Protein 2ELQ (pdb70)

Organism: Homo sapiens (NCBI:txid9606)

Solvent-accessible surface area: 3230 Å² total; per-residue (Å²): 122,120,97,89,84,110,64,118,76,67,114,6,116,112,50,160,57,27,16,192,53,143,79,75,23,132,53,12,74,87,149,47,92,101,165,148

Secondary structure (DSSP, 8-state):
--SS----SEE-SSSS-EES-HHHHHHHHHHSSTT-

Foldseek 3Di:
DVPDDDDEPDADPPDRDHDNDVVVVVVVVVCVVDDD

Structure (mmCIF, N/CA/C/O backbone):
data_2ELQ
#
_entry.id   2ELQ
#
loop_
_entity.id
_entity.type
_entity.pdbx_description
1 polymer 'Zinc finger protein 406'
2 non-polymer 'ZINC ION'
#
loop_
_atom_site.group_PDB
_atom_site.id
_atom_site.type_symbol
_atom_site.label_atom_id
_atom_site.label_alt_id
_atom_site.label_comp_id
_atom_site.label_asym_id
_atom_site.label_entity_id
_atom_site.label_seq_id
_atom_site.pdbx_PDB_ins_code
_atom_site.Cartn_x
_atom_site.Cartn_y
_atom_site.Cartn_z
_atom_site.occupancy
_atom_site.B_iso_or_equiv
_atom_site.auth_seq_id
_atom_site.auth_comp_id
_atom_site.auth_asym_id
_atom_site.auth_atom_id
_atom_site.pdbx_PDB_model_num
ATOM 1 N N . GLY A 1 1 ? 1.309 -23.871 8.662 1.00 0.00 1 GLY A N 1
ATOM 2 C CA . GLY A 1 1 ? 0.947 -24.859 7.663 1.00 0.00 1 GLY A CA 1
ATOM 3 C C . GLY A 1 1 ? 1.342 -24.440 6.262 1.00 0.00 1 GLY A C 1
ATOM 4 O O . GLY A 1 1 ? 1.432 -23.248 5.965 1.00 0.00 1 GLY A O 1
ATOM 8 N N . SER A 1 2 ? 1.579 -25.420 5.397 1.00 0.00 2 SER A N 1
ATOM 9 C CA . SER A 1 2 ? 1.973 -25.147 4.019 1.00 0.00 2 SER A CA 1
ATOM 10 C C . SER A 1 2 ? 1.056 -25.872 3.038 1.00 0.00 2 SER A C 1
ATOM 11 O O . SER A 1 2 ? 1.515 -26.438 2.046 1.00 0.00 2 SER A O 1
ATOM 19 N N . SER A 1 3 ? -0.241 -25.850 3.324 1.00 0.00 3 SER A N 1
ATOM 20 C CA . SER A 1 3 ? -1.223 -26.508 2.470 1.00 0.00 3 SER A CA 1
ATOM 21 C C . SER A 1 3 ? -2.480 -25.655 2.329 1.00 0.00 3 SER A C 1
ATOM 22 O O . SER A 1 3 ? -3.074 -25.236 3.322 1.00 0.00 3 SER A O 1
ATOM 30 N N . GLY A 1 4 ? -2.880 -25.401 1.087 1.00 0.00 4 GLY A N 1
ATOM 31 C CA . GLY A 1 4 ? -4.064 -24.599 0.838 1.00 0.00 4 GLY A CA 1
ATOM 32 C C . GLY A 1 4 ? -4.151 -23.395 1.754 1.00 0.00 4 GLY A C 1
ATOM 33 O O . GLY A 1 4 ? -5.221 -23.080 2.277 1.00 0.00 4 GLY A O 1
ATOM 37 N N . SER A 1 5 ? -3.024 -22.720 1.951 1.00 0.00 5 SER A N 1
ATOM 38 C CA . SER A 1 5 ? -2.976 -21.546 2.816 1.00 0.00 5 SER A CA 1
ATOM 39 C C . SER A 1 5 ? -3.354 -20.286 2.043 1.00 0.00 5 SER A C 1
ATOM 40 O O . SER A 1 5 ? -2.486 -19.538 1.592 1.00 0.00 5 SER A O 1
ATOM 48 N N . SER A 1 6 ? -4.655 -20.058 1.893 1.00 0.00 6 SER A N 1
ATOM 49 C CA . SER A 1 6 ? -5.149 -18.892 1.172 1.00 0.00 6 SER A CA 1
ATOM 50 C C . SER A 1 6 ? -4.289 -17.666 1.467 1.00 0.00 6 SER A C 1
ATOM 51 O O . SER A 1 6 ? -4.140 -17.262 2.619 1.00 0.00 6 SER A O 1
ATOM 59 N N . GLY A 1 7 ? -3.725 -17.079 0.416 1.00 0.00 7 GLY A N 1
ATOM 60 C CA . GLY A 1 7 ? -2.888 -15.906 0.582 1.00 0.00 7 GLY A CA 1
ATOM 61 C C . GLY A 1 7 ? -3.696 -14.644 0.814 1.00 0.00 7 GLY A C 1
ATOM 62 O O . GLY A 1 7 ? -4.644 -14.640 1.599 1.00 0.00 7 GLY A O 1
ATOM 66 N N . LYS A 1 8 ? -3.320 -13.569 0.129 1.00 0.00 8 LYS A N 1
ATOM 67 C CA . LYS A 1 8 ? -4.016 -12.295 0.263 1.00 0.00 8 LYS A CA 1
ATOM 68 C C . LYS A 1 8 ? -4.131 -11.594 -1.087 1.00 0.00 8 LYS A C 1
ATOM 69 O O . LYS A 1 8 ? -3.383 -11.872 -2.024 1.00 0.00 8 LYS A O 1
ATOM 88 N N . PRO A 1 9 ? -5.090 -10.661 -1.190 1.00 0.00 9 PRO A N 1
ATOM 89 C CA . PRO A 1 9 ? -5.325 -9.900 -2.421 1.00 0.00 9 PRO A CA 1
ATOM 90 C C . PRO A 1 9 ? -4.199 -8.915 -2.716 1.00 0.00 9 PRO A C 1
ATOM 91 O O . PRO A 1 9 ? -3.716 -8.829 -3.846 1.00 0.00 9 PRO A O 1
ATOM 102 N N . PHE A 1 10 ? -3.784 -8.173 -1.695 1.00 0.00 10 PHE A N 1
ATOM 103 C CA . PHE A 1 10 ? -2.715 -7.193 -1.845 1.00 0.00 10 PHE A CA 1
ATOM 104 C C . PHE A 1 10 ? -1.517 -7.558 -0.974 1.00 0.00 10 PHE A C 1
ATOM 105 O O . PHE A 1 10 ? -1.595 -7.527 0.255 1.00 0.00 10 PHE A O 1
ATOM 122 N N . LYS A 1 11 ? -0.407 -7.903 -1.618 1.00 0.00 11 LYS A N 1
ATOM 123 C CA . LYS A 1 11 ? 0.809 -8.273 -0.904 1.00 0.00 11 LYS A CA 1
ATOM 124 C C . LYS A 1 11 ? 1.982 -7.400 -1.338 1.00 0.00 11 LYS A C 1
ATOM 125 O O . LYS A 1 11 ? 2.504 -7.547 -2.443 1.00 0.00 11 LYS A O 1
ATOM 144 N N . CYS A 1 12 ? 2.392 -6.490 -0.460 1.00 0.00 12 CYS A N 1
ATOM 145 C CA . CYS A 1 12 ? 3.504 -5.593 -0.752 1.00 0.00 12 CYS A CA 1
ATOM 146 C C . CYS A 1 12 ? 4.682 -6.361 -1.344 1.00 0.00 12 CYS A C 1
ATOM 147 O O . CYS A 1 12 ? 5.187 -7.307 -0.740 1.00 0.00 12 CYS A O 1
ATOM 154 N N . SER A 1 13 ? 5.114 -5.947 -2.531 1.00 0.00 13 SER A N 1
ATOM 155 C CA . SER A 1 13 ? 6.230 -6.598 -3.208 1.00 0.00 13 SER A CA 1
ATOM 156 C C . SER A 1 13 ? 7.550 -6.271 -2.516 1.00 0.00 13 SER A C 1
ATOM 157 O O . SER A 1 13 ? 8.554 -6.957 -2.713 1.00 0.00 13 SER A O 1
ATOM 165 N N . LEU A 1 14 ? 7.541 -5.219 -1.704 1.00 0.00 14 LEU A N 1
ATOM 166 C CA . LEU A 1 14 ? 8.737 -4.800 -0.982 1.00 0.00 14 LEU A CA 1
ATOM 167 C C . LEU A 1 14 ? 8.991 -5.703 0.221 1.00 0.00 14 LEU A C 1
ATOM 168 O O . LEU A 1 14 ? 10.057 -6.307 0.343 1.00 0.00 14 LEU A O 1
ATOM 184 N N . CYS A 1 15 ? 8.004 -5.792 1.107 1.00 0.00 15 CYS A N 1
ATOM 185 C CA . CYS A 1 15 ? 8.119 -6.623 2.299 1.00 0.00 15 CYS A CA 1
ATOM 186 C C . CYS A 1 15 ? 7.026 -7.688 2.328 1.00 0.00 15 CYS A C 1
ATOM 187 O O . CYS A 1 15 ? 6.253 -7.823 1.379 1.00 0.00 15 CYS A O 1
ATOM 194 N N . GLU A 1 16 ? 6.968 -8.440 3.422 1.00 0.00 16 GLU A N 1
ATOM 195 C CA . GLU A 1 16 ? 5.971 -9.492 3.573 1.00 0.00 16 GLU A CA 1
ATOM 196 C C . GLU A 1 16 ? 4.674 -8.934 4.152 1.00 0.00 16 GLU A C 1
ATOM 197 O O . GLU A 1 16 ? 3.915 -9.648 4.807 1.00 0.00 16 GLU A O 1
ATOM 209 N N . TYR A 1 17 ? 4.427 -7.652 3.905 1.00 0.00 17 TYR A N 1
ATOM 210 C CA . TYR A 1 17 ? 3.224 -6.996 4.402 1.00 0.00 17 TYR A CA 1
ATOM 211 C C . TYR A 1 17 ? 2.055 -7.199 3.443 1.00 0.00 17 TYR A C 1
ATOM 212 O O . TYR A 1 17 ? 2.145 -6.872 2.260 1.00 0.00 17 TYR A O 1
ATOM 230 N N . ALA A 1 18 ? 0.959 -7.741 3.962 1.00 0.00 18 ALA A N 1
ATOM 231 C CA . ALA A 1 18 ? -0.229 -7.986 3.154 1.00 0.00 18 ALA A CA 1
ATOM 232 C C . ALA A 1 18 ? -1.501 -7.704 3.947 1.00 0.00 18 ALA A C 1
ATOM 233 O O . ALA A 1 18 ? -1.525 -7.841 5.171 1.00 0.00 18 ALA A O 1
ATOM 240 N N . THR A 1 19 ? -2.557 -7.310 3.243 1.00 0.00 19 THR A N 1
ATOM 241 C CA . THR A 1 19 ? -3.832 -7.008 3.881 1.00 0.00 19 THR A CA 1
ATOM 242 C C . THR A 1 19 ? -4.997 -7.265 2.933 1.00 0.00 19 THR A C 1
ATOM 243 O O . THR A 1 19 ? -4.862 -7.128 1.717 1.00 0.00 19 THR A O 1
ATOM 254 N N . ARG A 1 20 ? -6.141 -7.639 3.496 1.00 0.00 20 ARG A N 1
ATOM 255 C CA . ARG A 1 20 ? -7.330 -7.916 2.699 1.00 0.00 20 ARG A CA 1
ATOM 256 C C . ARG A 1 20 ? -7.950 -6.623 2.180 1.00 0.00 20 ARG A C 1
ATOM 257 O O . ARG A 1 20 ? -8.728 -6.635 1.225 1.00 0.00 20 ARG A O 1
ATOM 278 N N . SER A 1 21 ? -7.601 -5.508 2.815 1.00 0.00 21 SER A N 1
ATOM 279 C CA . SER A 1 21 ? -8.127 -4.207 2.420 1.00 0.00 21 SER A CA 1
ATOM 280 C C . SER A 1 21 ? -7.041 -3.358 1.766 1.00 0.00 21 SER A C 1
ATOM 281 O O . SER A 1 21 ? -5.968 -3.154 2.336 1.00 0.00 21 SER A O 1
ATOM 289 N N . LYS A 1 22 ? -7.326 -2.865 0.566 1.00 0.00 22 LYS A N 1
ATOM 290 C CA . LYS A 1 22 ? -6.376 -2.037 -0.167 1.00 0.00 22 LYS A CA 1
ATOM 291 C C . LYS A 1 22 ? -6.166 -0.699 0.534 1.00 0.00 22 LYS A C 1
ATOM 292 O O . LYS A 1 22 ? -5.109 -0.080 0.407 1.00 0.00 22 LYS A O 1
ATOM 311 N N . SER A 1 23 ? -7.177 -0.259 1.276 1.00 0.00 23 SER A N 1
ATOM 312 C CA . SER A 1 23 ? -7.103 1.006 1.997 1.00 0.00 23 SER A CA 1
ATOM 313 C C . SER A 1 23 ? -6.016 0.960 3.066 1.00 0.00 23 SER A C 1
ATOM 314 O O . SER A 1 23 ? -5.379 1.970 3.363 1.00 0.00 23 SER A O 1
ATOM 322 N N . ASN A 1 24 ? -5.811 -0.220 3.642 1.00 0.00 24 ASN A N 1
ATOM 323 C CA . ASN A 1 24 ? -4.802 -0.399 4.679 1.00 0.00 24 ASN A CA 1
ATOM 324 C C . ASN A 1 24 ? -3.398 -0.380 4.081 1.00 0.00 24 ASN A C 1
ATOM 325 O O . ASN A 1 24 ? -2.545 0.405 4.497 1.00 0.00 24 ASN A O 1
ATOM 336 N N . LEU A 1 25 ? -3.165 -1.250 3.104 1.00 0.00 25 LEU A N 1
ATOM 337 C CA . LEU A 1 25 ? -1.865 -1.333 2.448 1.00 0.00 25 LEU A CA 1
ATOM 338 C C . LEU A 1 25 ? -1.415 0.039 1.956 1.00 0.00 25 LEU A C 1
ATOM 339 O O . LEU A 1 25 ? -0.256 0.421 2.122 1.00 0.00 25 LEU A O 1
ATOM 355 N N . LYS A 1 26 ? -2.339 0.777 1.350 1.00 0.00 26 LYS A N 1
ATOM 356 C CA . LYS A 1 26 ? -2.040 2.108 0.836 1.00 0.00 26 LYS A CA 1
ATOM 357 C C . LYS A 1 26 ? -1.311 2.944 1.883 1.00 0.00 26 LYS A C 1
ATOM 358 O O . LYS A 1 26 ? -0.417 3.725 1.556 1.00 0.00 26 LYS A O 1
ATOM 377 N N . ALA A 1 27 ? -1.697 2.775 3.143 1.00 0.00 27 ALA A N 1
ATOM 378 C CA . ALA A 1 27 ? -1.078 3.512 4.238 1.00 0.00 27 ALA A CA 1
ATOM 379 C C . ALA A 1 27 ? 0.299 2.947 4.570 1.00 0.00 27 ALA A C 1
ATOM 380 O O . ALA A 1 27 ? 1.217 3.689 4.920 1.00 0.00 27 ALA A O 1
ATOM 387 N N . HIS A 1 28 ? 0.436 1.630 4.458 1.00 0.00 28 HIS A N 1
ATOM 388 C CA . HIS A 1 28 ? 1.702 0.965 4.746 1.00 0.00 28 HIS A CA 1
ATOM 389 C C . HIS A 1 28 ? 2.757 1.330 3.705 1.00 0.00 28 HIS A C 1
ATOM 390 O O . HIS A 1 28 ? 3.881 1.694 4.048 1.00 0.00 28 HIS A O 1
ATOM 404 N N . MET A 1 29 ? 2.385 1.229 2.433 1.00 0.00 29 MET A N 1
ATOM 405 C CA . MET A 1 29 ? 3.299 1.549 1.343 1.00 0.00 29 MET A CA 1
ATOM 406 C C . MET A 1 29 ? 4.010 2.873 1.600 1.00 0.00 29 MET A C 1
ATOM 407 O O . MET A 1 29 ? 5.187 3.030 1.277 1.00 0.00 29 MET A O 1
ATOM 421 N N . ASN A 1 30 ? 3.287 3.824 2.183 1.00 0.00 30 ASN A N 1
ATOM 422 C CA . ASN A 1 30 ? 3.849 5.136 2.483 1.00 0.00 30 ASN A CA 1
ATOM 423 C C . ASN A 1 30 ? 5.117 5.006 3.322 1.00 0.00 30 ASN A C 1
ATOM 424 O O . ASN A 1 30 ? 6.095 5.722 3.103 1.00 0.00 30 ASN A O 1
ATOM 435 N N . ARG A 1 31 ? 5.094 4.087 4.282 1.00 0.00 31 ARG A N 1
ATOM 436 C CA . ARG A 1 31 ? 6.241 3.864 5.154 1.00 0.00 31 ARG A CA 1
ATOM 437 C C . ARG A 1 31 ? 7.495 3.566 4.337 1.00 0.00 31 ARG A C 1
ATOM 438 O O . ARG A 1 31 ? 8.615 3.787 4.797 1.00 0.00 31 ARG A O 1
ATOM 459 N N . HIS A 1 32 ? 7.298 3.063 3.122 1.00 0.00 32 HIS A N 1
ATOM 460 C CA . HIS A 1 32 ? 8.413 2.736 2.241 1.00 0.00 32 HIS A CA 1
ATOM 461 C C . HIS A 1 32 ? 8.891 3.973 1.487 1.00 0.00 32 HIS A C 1
ATOM 462 O O . HIS A 1 32 ? 9.101 3.930 0.274 1.00 0.00 32 HIS A O 1
ATOM 476 N N . SER A 1 33 ? 9.061 5.073 2.213 1.00 0.00 33 SER A N 1
ATOM 477 C CA . SER A 1 33 ? 9.511 6.324 1.611 1.00 0.00 33 SER A CA 1
ATOM 478 C C . SER A 1 33 ? 10.660 6.929 2.412 1.00 0.00 33 SER A C 1
ATOM 479 O O . SER A 1 33 ? 11.682 7.326 1.852 1.00 0.00 33 SER A O 1
ATOM 487 N N . THR A 1 34 ? 10.484 6.997 3.728 1.00 0.00 34 THR A N 1
ATOM 488 C CA . THR A 1 34 ? 11.504 7.555 4.607 1.00 0.00 34 THR A CA 1
ATOM 489 C C . THR A 1 34 ? 12.421 6.464 5.147 1.00 0.00 34 THR A C 1
ATOM 490 O O . THR A 1 34 ? 11.992 5.331 5.363 1.00 0.00 34 THR A O 1
ATOM 501 N N . GLU A 1 35 ? 13.685 6.813 5.364 1.00 0.00 35 GLU A N 1
ATOM 502 C CA . GLU A 1 35 ? 14.662 5.862 5.880 1.00 0.00 35 GLU A CA 1
ATOM 503 C C . GLU A 1 35 ? 14.493 4.496 5.219 1.00 0.00 35 GLU A C 1
ATOM 504 O O . GLU A 1 35 ? 14.726 3.460 5.840 1.00 0.00 35 GLU A O 1
ATOM 516 N N . LYS A 1 36 ? 14.086 4.505 3.954 1.00 0.00 36 LYS A N 1
ATOM 517 C CA . LYS A 1 36 ? 13.886 3.269 3.206 1.00 0.00 36 LYS A CA 1
ATOM 518 C C . LYS A 1 36 ? 14.113 3.493 1.714 1.00 0.00 36 LYS A C 1
ATOM 519 O O . LYS A 1 36 ? 13.947 4.616 1.243 1.00 0.00 36 LYS A O 1
ATOM 539 N N . GLY A 1 1 ? 4.495 -13.891 -7.189 1.00 0.00 1 GLY A N 2
ATOM 540 C CA . GLY A 1 1 ? 4.927 -14.131 -8.553 1.00 0.00 1 GLY A CA 2
ATOM 541 C C . GLY A 1 1 ? 4.736 -15.574 -8.976 1.00 0.00 1 GLY A C 2
ATOM 542 O O . GLY A 1 1 ? 5.655 -16.387 -8.868 1.00 0.00 1 GLY A O 2
ATOM 546 N N . SER A 1 2 ? 3.540 -15.895 -9.458 1.00 0.00 2 SER A N 2
ATOM 547 C CA . SER A 1 2 ? 3.229 -17.252 -9.894 1.00 0.00 2 SER A CA 2
ATOM 548 C C . SER A 1 2 ? 3.703 -18.274 -8.866 1.00 0.00 2 SER A C 2
ATOM 549 O O . SER A 1 2 ? 4.256 -19.316 -9.219 1.00 0.00 2 SER A O 2
ATOM 557 N N . SER A 1 3 ? 3.483 -17.968 -7.591 1.00 0.00 3 SER A N 2
ATOM 558 C CA . SER A 1 3 ? 3.890 -18.858 -6.510 1.00 0.00 3 SER A CA 2
ATOM 559 C C . SER A 1 3 ? 2.709 -19.685 -6.012 1.00 0.00 3 SER A C 2
ATOM 560 O O . SER A 1 3 ? 2.831 -20.888 -5.784 1.00 0.00 3 SER A O 2
ATOM 568 N N . GLY A 1 4 ? 1.563 -19.030 -5.847 1.00 0.00 4 GLY A N 2
ATOM 569 C CA . GLY A 1 4 ? 0.376 -19.719 -5.378 1.00 0.00 4 GLY A CA 2
ATOM 570 C C . GLY A 1 4 ? -0.886 -18.905 -5.584 1.00 0.00 4 GLY A C 2
ATOM 571 O O . GLY A 1 4 ? -0.920 -17.712 -5.283 1.00 0.00 4 GLY A O 2
ATOM 575 N N . SER A 1 5 ? -1.927 -19.551 -6.100 1.00 0.00 5 SER A N 2
ATOM 576 C CA . SER A 1 5 ? -3.196 -18.878 -6.352 1.00 0.00 5 SER A CA 2
ATOM 577 C C . SER A 1 5 ? -4.049 -18.836 -5.088 1.00 0.00 5 SER A C 2
ATOM 578 O O . SER A 1 5 ? -5.259 -19.059 -5.134 1.00 0.00 5 SER A O 2
ATOM 586 N N . SER A 1 6 ? -3.409 -18.548 -3.959 1.00 0.00 6 SER A N 2
ATOM 587 C CA . SER A 1 6 ? -4.106 -18.480 -2.681 1.00 0.00 6 SER A CA 2
ATOM 588 C C . SER A 1 6 ? -3.329 -17.629 -1.682 1.00 0.00 6 SER A C 2
ATOM 589 O O . SER A 1 6 ? -2.182 -17.930 -1.352 1.00 0.00 6 SER A O 2
ATOM 597 N N . GLY A 1 7 ? -3.962 -16.563 -1.203 1.00 0.00 7 GLY A N 2
ATOM 598 C CA . GLY A 1 7 ? -3.316 -15.683 -0.247 1.00 0.00 7 GLY A CA 2
ATOM 599 C C . GLY A 1 7 ? -4.094 -14.402 -0.019 1.00 0.00 7 GLY A C 2
ATOM 600 O O . GLY A 1 7 ? -5.287 -14.437 0.283 1.00 0.00 7 GLY A O 2
ATOM 604 N N . LYS A 1 8 ? -3.417 -13.268 -0.162 1.00 0.00 8 LYS A N 2
ATOM 605 C CA . LYS A 1 8 ? -4.051 -11.969 0.030 1.00 0.00 8 LYS A CA 2
ATOM 606 C C . LYS A 1 8 ? -4.167 -11.218 -1.293 1.00 0.00 8 LYS A C 2
ATOM 607 O O . LYS A 1 8 ? -3.423 -11.467 -2.242 1.00 0.00 8 LYS A O 2
ATOM 626 N N . PRO A 1 9 ? -5.120 -10.277 -1.359 1.00 0.00 9 PRO A N 2
ATOM 627 C CA . PRO A 1 9 ? -5.353 -9.470 -2.560 1.00 0.00 9 PRO A CA 2
ATOM 628 C C . PRO A 1 9 ? -4.222 -8.482 -2.824 1.00 0.00 9 PRO A C 2
ATOM 629 O O . PRO A 1 9 ? -3.804 -8.292 -3.966 1.00 0.00 9 PRO A O 2
ATOM 640 N N . PHE A 1 10 ? -3.730 -7.856 -1.760 1.00 0.00 10 PHE A N 2
ATOM 641 C CA . PHE A 1 10 ? -2.646 -6.887 -1.877 1.00 0.00 10 PHE A CA 2
ATOM 642 C C . PHE A 1 10 ? -1.456 -7.294 -1.013 1.00 0.00 10 PHE A C 2
ATOM 643 O O . PHE A 1 10 ? -1.493 -7.175 0.212 1.00 0.00 10 PHE A O 2
ATOM 660 N N . LYS A 1 11 ? -0.401 -7.776 -1.661 1.00 0.00 11 LYS A N 2
ATOM 661 C CA . LYS A 1 11 ? 0.802 -8.202 -0.954 1.00 0.00 11 LYS A CA 2
ATOM 662 C C . LYS A 1 11 ? 1.995 -7.332 -1.339 1.00 0.00 11 LYS A C 2
ATOM 663 O O . LYS A 1 11 ? 2.519 -7.435 -2.448 1.00 0.00 11 LYS A O 2
ATOM 682 N N . CYS A 1 12 ? 2.420 -6.478 -0.414 1.00 0.00 12 CYS A N 2
ATOM 683 C CA . CYS A 1 12 ? 3.552 -5.591 -0.655 1.00 0.00 12 CYS A CA 2
ATOM 684 C C . CYS A 1 12 ? 4.670 -6.324 -1.393 1.00 0.00 12 CYS A C 2
ATOM 685 O O . CYS A 1 12 ? 5.097 -7.402 -0.980 1.00 0.00 12 CYS A O 2
ATOM 692 N N . SER A 1 13 ? 5.139 -5.730 -2.485 1.00 0.00 13 SER A N 2
ATOM 693 C CA . SER A 1 13 ? 6.204 -6.327 -3.282 1.00 0.00 13 SER A CA 2
ATOM 694 C C . SER A 1 13 ? 7.571 -6.017 -2.681 1.00 0.00 13 SER A C 2
ATOM 695 O O . SER A 1 13 ? 8.607 -6.307 -3.281 1.00 0.00 13 SER A O 2
ATOM 703 N N . LEU A 1 14 ? 7.567 -5.425 -1.492 1.00 0.00 14 LEU A N 2
ATOM 704 C CA . LEU A 1 14 ? 8.806 -5.074 -0.807 1.00 0.00 14 LEU A CA 2
ATOM 705 C C . LEU A 1 14 ? 9.044 -5.988 0.391 1.00 0.00 14 LEU A C 2
ATOM 706 O O . LEU A 1 14 ? 10.100 -6.612 0.509 1.00 0.00 14 LEU A O 2
ATOM 722 N N . CYS A 1 15 ? 8.056 -6.065 1.275 1.00 0.00 15 CYS A N 2
ATOM 723 C CA . CYS A 1 15 ? 8.156 -6.904 2.463 1.00 0.00 15 CYS A CA 2
ATOM 724 C C . CYS A 1 15 ? 7.035 -7.939 2.494 1.00 0.00 15 CYS A C 2
ATOM 725 O O . CYS A 1 15 ? 6.246 -8.041 1.556 1.00 0.00 15 CYS A O 2
ATOM 732 N N . GLU A 1 16 ? 6.972 -8.703 3.580 1.00 0.00 16 GLU A N 2
ATOM 733 C CA . GLU A 1 16 ? 5.948 -9.730 3.733 1.00 0.00 16 GLU A CA 2
ATOM 734 C C . GLU A 1 16 ? 4.657 -9.133 4.286 1.00 0.00 16 GLU A C 2
ATOM 735 O O . GLU A 1 16 ? 3.860 -9.827 4.917 1.00 0.00 16 GLU A O 2
ATOM 747 N N . TYR A 1 17 ? 4.458 -7.842 4.044 1.00 0.00 17 TYR A N 2
ATOM 748 C CA . TYR A 1 17 ? 3.266 -7.150 4.519 1.00 0.00 17 TYR A CA 2
ATOM 749 C C . TYR A 1 17 ? 2.122 -7.288 3.520 1.00 0.00 17 TYR A C 2
ATOM 750 O O . TYR A 1 17 ? 2.287 -7.025 2.329 1.00 0.00 17 TYR A O 2
ATOM 768 N N . ALA A 1 18 ? 0.960 -7.701 4.015 1.00 0.00 18 ALA A N 2
ATOM 769 C CA . ALA A 1 18 ? -0.214 -7.872 3.168 1.00 0.00 18 ALA A CA 2
ATOM 770 C C . ALA A 1 18 ? -1.497 -7.590 3.943 1.00 0.00 18 ALA A C 2
ATOM 771 O O . ALA A 1 18 ? -1.545 -7.748 5.163 1.00 0.00 18 ALA A O 2
ATOM 778 N N . THR A 1 19 ? -2.535 -7.169 3.228 1.00 0.00 19 THR A N 2
ATOM 779 C CA . THR A 1 19 ? -3.818 -6.863 3.849 1.00 0.00 19 THR A CA 2
ATOM 780 C C . THR A 1 19 ? -4.963 -7.026 2.856 1.00 0.00 19 THR A C 2
ATOM 781 O O . THR A 1 19 ? -4.807 -6.754 1.665 1.00 0.00 19 THR A O 2
ATOM 792 N N . ARG A 1 20 ? -6.112 -7.471 3.353 1.00 0.00 20 ARG A N 2
ATOM 793 C CA . ARG A 1 20 ? -7.283 -7.671 2.508 1.00 0.00 20 ARG A CA 2
ATOM 794 C C . ARG A 1 20 ? -7.857 -6.333 2.050 1.00 0.00 20 ARG A C 2
ATOM 795 O O . ARG A 1 20 ? -8.253 -6.179 0.894 1.00 0.00 20 ARG A O 2
ATOM 816 N N . SER A 1 21 ? -7.900 -5.369 2.964 1.00 0.00 21 SER A N 2
ATOM 817 C CA . SER A 1 21 ? -8.429 -4.046 2.655 1.00 0.00 21 SER A CA 2
ATOM 818 C C . SER A 1 21 ? -7.346 -3.152 2.059 1.00 0.00 21 SER A C 2
ATOM 819 O O . SER A 1 21 ? -6.468 -2.662 2.770 1.00 0.00 21 SER A O 2
ATOM 827 N N . LYS A 1 22 ? -7.413 -2.945 0.749 1.00 0.00 22 LYS A N 2
ATOM 828 C CA . LYS A 1 22 ? -6.440 -2.110 0.055 1.00 0.00 22 LYS A CA 2
ATOM 829 C C . LYS A 1 22 ? -6.124 -0.856 0.864 1.00 0.00 22 LYS A C 2
ATOM 830 O O . LYS A 1 22 ? -4.965 -0.581 1.174 1.00 0.00 22 LYS A O 2
ATOM 849 N N . SER A 1 23 ? -7.162 -0.099 1.203 1.00 0.00 23 SER A N 2
ATOM 850 C CA . SER A 1 23 ? -6.995 1.128 1.974 1.00 0.00 23 SER A CA 2
ATOM 851 C C . SER A 1 23 ? -5.874 0.976 2.998 1.00 0.00 23 SER A C 2
ATOM 852 O O . SER A 1 23 ? -5.054 1.876 3.174 1.00 0.00 23 SER A O 2
ATOM 860 N N . ASN A 1 24 ? -5.846 -0.169 3.671 1.00 0.00 24 ASN A N 2
ATOM 861 C CA . ASN A 1 24 ? -4.827 -0.440 4.679 1.00 0.00 24 ASN A CA 2
ATOM 862 C C . ASN A 1 24 ? -3.431 -0.397 4.065 1.00 0.00 24 ASN A C 2
ATOM 863 O O . ASN A 1 24 ? -2.631 0.488 4.375 1.00 0.00 24 ASN A O 2
ATOM 874 N N . LEU A 1 25 ? -3.144 -1.357 3.192 1.00 0.00 25 LEU A N 2
ATOM 875 C CA . LEU A 1 25 ? -1.845 -1.429 2.534 1.00 0.00 25 LEU A CA 2
ATOM 876 C C . LEU A 1 25 ? -1.399 -0.050 2.057 1.00 0.00 25 LEU A C 2
ATOM 877 O O . LEU A 1 25 ? -0.281 0.384 2.337 1.00 0.00 25 LEU A O 2
ATOM 893 N N . LYS A 1 26 ? -2.280 0.634 1.336 1.00 0.00 26 LYS A N 2
ATOM 894 C CA . LYS A 1 26 ? -1.980 1.966 0.822 1.00 0.00 26 LYS A CA 2
ATOM 895 C C . LYS A 1 26 ? -1.227 2.792 1.860 1.00 0.00 26 LYS A C 2
ATOM 896 O O . LYS A 1 26 ? -0.292 3.521 1.527 1.00 0.00 26 LYS A O 2
ATOM 915 N N . ALA A 1 27 ? -1.639 2.672 3.117 1.00 0.00 27 ALA A N 2
ATOM 916 C CA . ALA A 1 27 ? -1.000 3.405 4.204 1.00 0.00 27 ALA A CA 2
ATOM 917 C C . ALA A 1 27 ? 0.372 2.824 4.526 1.00 0.00 27 ALA A C 2
ATOM 918 O O . ALA A 1 27 ? 1.314 3.559 4.825 1.00 0.00 27 ALA A O 2
ATOM 925 N N . HIS A 1 28 ? 0.478 1.500 4.466 1.00 0.00 28 HIS A N 2
ATOM 926 C CA . HIS A 1 28 ? 1.736 0.820 4.752 1.00 0.00 28 HIS A CA 2
ATOM 927 C C . HIS A 1 28 ? 2.789 1.160 3.701 1.00 0.00 28 HIS A C 2
ATOM 928 O O . HIS A 1 28 ? 3.918 1.520 4.033 1.00 0.00 28 HIS A O 2
ATOM 942 N N . MET A 1 29 ? 2.411 1.043 2.432 1.00 0.00 29 MET A N 2
ATOM 943 C CA . MET A 1 29 ? 3.323 1.339 1.333 1.00 0.00 29 MET A CA 2
ATOM 944 C C . MET A 1 29 ? 3.999 2.691 1.537 1.00 0.00 29 MET A C 2
ATOM 945 O O . MET A 1 29 ? 5.208 2.824 1.353 1.00 0.00 29 MET A O 2
ATOM 959 N N . ASN A 1 30 ? 3.210 3.691 1.916 1.00 0.00 30 ASN A N 2
ATOM 960 C CA . ASN A 1 30 ? 3.734 5.033 2.144 1.00 0.00 30 ASN A CA 2
ATOM 961 C C . ASN A 1 30 ? 4.968 4.991 3.039 1.00 0.00 30 ASN A C 2
ATOM 962 O O . ASN A 1 30 ? 5.978 5.635 2.753 1.00 0.00 30 ASN A O 2
ATOM 973 N N . ARG A 1 31 ? 4.879 4.229 4.124 1.00 0.00 31 ARG A N 2
ATOM 974 C CA . ARG A 1 31 ? 5.988 4.103 5.062 1.00 0.00 31 ARG A CA 2
ATOM 975 C C . ARG A 1 31 ? 7.299 3.851 4.324 1.00 0.00 31 ARG A C 2
ATOM 976 O O . ARG A 1 31 ? 8.333 4.432 4.656 1.00 0.00 31 ARG A O 2
ATOM 997 N N . HIS A 1 32 ? 7.250 2.980 3.321 1.00 0.00 32 HIS A N 2
ATOM 998 C CA . HIS A 1 32 ? 8.434 2.650 2.535 1.00 0.00 32 HIS A CA 2
ATOM 999 C C . HIS A 1 32 ? 8.958 3.881 1.801 1.00 0.00 32 HIS A C 2
ATOM 1000 O O . HIS A 1 32 ? 10.149 4.187 1.856 1.00 0.00 32 HIS A O 2
ATOM 1014 N N . SER A 1 33 ? 8.061 4.582 1.115 1.00 0.00 33 SER A N 2
ATOM 1015 C CA . SER A 1 33 ? 8.434 5.777 0.367 1.00 0.00 33 SER A CA 2
ATOM 1016 C C . SER A 1 33 ? 9.373 6.659 1.184 1.00 0.00 33 SER A C 2
ATOM 1017 O O . SER A 1 33 ? 10.496 6.945 0.767 1.00 0.00 33 SER A O 2
ATOM 1025 N N . THR A 1 34 ? 8.905 7.087 2.352 1.00 0.00 34 THR A N 2
ATOM 1026 C CA . THR A 1 34 ? 9.700 7.937 3.229 1.00 0.00 34 THR A CA 2
ATOM 1027 C C . THR A 1 34 ? 10.671 7.111 4.064 1.00 0.00 34 THR A C 2
ATOM 1028 O O . THR A 1 34 ? 10.265 6.412 4.992 1.00 0.00 34 THR A O 2
ATOM 1039 N N . GLU A 1 35 ? 11.954 7.196 3.729 1.00 0.00 35 GLU A N 2
ATOM 1040 C CA . GLU A 1 35 ? 12.982 6.454 4.450 1.00 0.00 35 GLU A CA 2
ATOM 1041 C C . GLU A 1 35 ? 13.883 7.400 5.240 1.00 0.00 35 GLU A C 2
ATOM 1042 O O . GLU A 1 35 ? 15.101 7.225 5.281 1.00 0.00 35 GLU A O 2
ATOM 1054 N N . LYS A 1 36 ? 13.275 8.403 5.864 1.00 0.00 36 LYS A N 2
ATOM 1055 C CA . LYS A 1 36 ? 14.019 9.377 6.653 1.00 0.00 36 LYS A CA 2
ATOM 1056 C C . LYS A 1 36 ? 13.139 9.980 7.744 1.00 0.00 36 LYS A C 2
ATOM 1057 O O . LYS A 1 36 ? 11.916 9.924 7.629 1.00 0.00 36 LYS A O 2
ATOM 1077 N N . GLY A 1 1 ? -1.234 -25.839 1.459 1.00 0.00 1 GLY A N 3
ATOM 1078 C CA . GLY A 1 1 ? -2.664 -25.881 1.217 1.00 0.00 1 GLY A CA 3
ATOM 1079 C C . GLY A 1 1 ? -3.260 -27.246 1.500 1.00 0.00 1 GLY A C 3
ATOM 1080 O O . GLY A 1 1 ? -4.059 -27.757 0.715 1.00 0.00 1 GLY A O 3
ATOM 1084 N N . SER A 1 2 ? -2.871 -27.839 2.624 1.00 0.00 2 SER A N 3
ATOM 1085 C CA . SER A 1 2 ? -3.368 -29.156 3.006 1.00 0.00 2 SER A CA 3
ATOM 1086 C C . SER A 1 2 ? -4.886 -29.141 3.155 1.00 0.00 2 SER A C 3
ATOM 1087 O O . SER A 1 2 ? -5.578 -30.031 2.661 1.00 0.00 2 SER A O 3
ATOM 1095 N N . SER A 1 3 ? -5.397 -28.123 3.840 1.00 0.00 3 SER A N 3
ATOM 1096 C CA . SER A 1 3 ? -6.833 -27.992 4.059 1.00 0.00 3 SER A CA 3
ATOM 1097 C C . SER A 1 3 ? -7.337 -26.639 3.566 1.00 0.00 3 SER A C 3
ATOM 1098 O O . SER A 1 3 ? -8.337 -26.558 2.854 1.00 0.00 3 SER A O 3
ATOM 1106 N N . GLY A 1 4 ? -6.635 -25.577 3.952 1.00 0.00 4 GLY A N 3
ATOM 1107 C CA . GLY A 1 4 ? -7.026 -24.241 3.541 1.00 0.00 4 GLY A CA 3
ATOM 1108 C C . GLY A 1 4 ? -5.843 -23.399 3.108 1.00 0.00 4 GLY A C 3
ATOM 1109 O O . GLY A 1 4 ? -4.755 -23.508 3.673 1.00 0.00 4 GLY A O 3
ATOM 1113 N N . SER A 1 5 ? -6.055 -22.557 2.101 1.00 0.00 5 SER A N 3
ATOM 1114 C CA . SER A 1 5 ? -4.995 -21.696 1.588 1.00 0.00 5 SER A CA 3
ATOM 1115 C C . SER A 1 5 ? -4.980 -20.358 2.321 1.00 0.00 5 SER A C 3
ATOM 1116 O O . SER A 1 5 ? -6.029 -19.826 2.686 1.00 0.00 5 SER A O 3
ATOM 1124 N N . SER A 1 6 ? -3.784 -19.819 2.532 1.00 0.00 6 SER A N 3
ATOM 1125 C CA . SER A 1 6 ? -3.631 -18.545 3.224 1.00 0.00 6 SER A CA 3
ATOM 1126 C C . SER A 1 6 ? -3.001 -17.501 2.307 1.00 0.00 6 SER A C 3
ATOM 1127 O O . SER A 1 6 ? -1.787 -17.483 2.109 1.00 0.00 6 SER A O 3
ATOM 1135 N N . GLY A 1 7 ? -3.838 -16.631 1.749 1.00 0.00 7 GLY A N 3
ATOM 1136 C CA . GLY A 1 7 ? -3.347 -15.595 0.859 1.00 0.00 7 GLY A CA 3
ATOM 1137 C C . GLY A 1 7 ? -4.185 -14.334 0.919 1.00 0.00 7 GLY A C 3
ATOM 1138 O O . GLY A 1 7 ? -5.362 -14.377 1.279 1.00 0.00 7 GLY A O 3
ATOM 1142 N N . LYS A 1 8 ? -3.579 -13.205 0.567 1.00 0.00 8 LYS A N 3
ATOM 1143 C CA . LYS A 1 8 ? -4.276 -11.925 0.583 1.00 0.00 8 LYS A CA 3
ATOM 1144 C C . LYS A 1 8 ? -4.374 -11.341 -0.823 1.00 0.00 8 LYS A C 3
ATOM 1145 O O . LYS A 1 8 ? -3.610 -11.695 -1.722 1.00 0.00 8 LYS A O 3
ATOM 1164 N N . PRO A 1 9 ? -5.334 -10.425 -1.020 1.00 0.00 9 PRO A N 3
ATOM 1165 C CA . PRO A 1 9 ? -5.552 -9.772 -2.314 1.00 0.00 9 PRO A CA 3
ATOM 1166 C C . PRO A 1 9 ? -4.424 -8.811 -2.675 1.00 0.00 9 PRO A C 3
ATOM 1167 O O . PRO A 1 9 ? -4.060 -8.677 -3.844 1.00 0.00 9 PRO A O 3
ATOM 1178 N N . PHE A 1 10 ? -3.875 -8.144 -1.666 1.00 0.00 10 PHE A N 3
ATOM 1179 C CA . PHE A 1 10 ? -2.788 -7.195 -1.878 1.00 0.00 10 PHE A CA 3
ATOM 1180 C C . PHE A 1 10 ? -1.578 -7.554 -1.021 1.00 0.00 10 PHE A C 3
ATOM 1181 O O . PHE A 1 10 ? -1.625 -7.475 0.207 1.00 0.00 10 PHE A O 3
ATOM 1198 N N . LYS A 1 11 ? -0.492 -7.949 -1.678 1.00 0.00 11 LYS A N 3
ATOM 1199 C CA . LYS A 1 11 ? 0.733 -8.320 -0.979 1.00 0.00 11 LYS A CA 3
ATOM 1200 C C . LYS A 1 11 ? 1.891 -7.418 -1.395 1.00 0.00 11 LYS A C 3
ATOM 1201 O O . LYS A 1 11 ? 2.460 -7.580 -2.475 1.00 0.00 11 LYS A O 3
ATOM 1220 N N . CYS A 1 12 ? 2.235 -6.469 -0.531 1.00 0.00 12 CYS A N 3
ATOM 1221 C CA . CYS A 1 12 ? 3.326 -5.543 -0.808 1.00 0.00 12 CYS A CA 3
ATOM 1222 C C . CYS A 1 12 ? 4.452 -6.239 -1.567 1.00 0.00 12 CYS A C 3
ATOM 1223 O O . CYS A 1 12 ? 4.971 -7.264 -1.125 1.00 0.00 12 CYS A O 3
ATOM 1230 N N . SER A 1 13 ? 4.825 -5.674 -2.711 1.00 0.00 13 SER A N 3
ATOM 1231 C CA . SER A 1 13 ? 5.887 -6.241 -3.533 1.00 0.00 13 SER A CA 3
ATOM 1232 C C . SER A 1 13 ? 7.259 -5.903 -2.958 1.00 0.00 13 SER A C 3
ATOM 1233 O O . SER A 1 13 ? 8.289 -6.157 -3.585 1.00 0.00 13 SER A O 3
ATOM 1241 N N . LEU A 1 14 ? 7.266 -5.327 -1.761 1.00 0.00 14 LEU A N 3
ATOM 1242 C CA . LEU A 1 14 ? 8.512 -4.953 -1.099 1.00 0.00 14 LEU A CA 3
ATOM 1243 C C . LEU A 1 14 ? 8.799 -5.874 0.082 1.00 0.00 14 LEU A C 3
ATOM 1244 O O . LEU A 1 14 ? 9.884 -6.447 0.187 1.00 0.00 14 LEU A O 3
ATOM 1260 N N . CYS A 1 15 ? 7.819 -6.014 0.968 1.00 0.00 15 CYS A N 3
ATOM 1261 C CA . CYS A 1 15 ? 7.965 -6.867 2.142 1.00 0.00 15 CYS A CA 3
ATOM 1262 C C . CYS A 1 15 ? 6.846 -7.902 2.204 1.00 0.00 15 CYS A C 3
ATOM 1263 O O . CYS A 1 15 ? 6.028 -8.002 1.290 1.00 0.00 15 CYS A O 3
ATOM 1270 N N . GLU A 1 16 ? 6.817 -8.670 3.289 1.00 0.00 16 GLU A N 3
ATOM 1271 C CA . GLU A 1 16 ? 5.799 -9.698 3.469 1.00 0.00 16 GLU A CA 3
ATOM 1272 C C . GLU A 1 16 ? 4.524 -9.103 4.059 1.00 0.00 16 GLU A C 3
ATOM 1273 O O . GLU A 1 16 ? 3.734 -9.804 4.693 1.00 0.00 16 GLU A O 3
ATOM 1285 N N . TYR A 1 17 ? 4.330 -7.806 3.846 1.00 0.00 17 TYR A N 3
ATOM 1286 C CA . TYR A 1 17 ? 3.153 -7.115 4.358 1.00 0.00 17 TYR A CA 3
ATOM 1287 C C . TYR A 1 17 ? 1.979 -7.251 3.394 1.00 0.00 17 TYR A C 3
ATOM 1288 O O . TYR A 1 17 ? 2.099 -6.953 2.206 1.00 0.00 17 TYR A O 3
ATOM 1306 N N . ALA A 1 18 ? 0.842 -7.702 3.915 1.00 0.00 18 ALA A N 3
ATOM 1307 C CA . ALA A 1 18 ? -0.355 -7.875 3.102 1.00 0.00 18 ALA A CA 3
ATOM 1308 C C . ALA A 1 18 ? -1.613 -7.551 3.901 1.00 0.00 18 ALA A C 3
ATOM 1309 O O . ALA A 1 18 ? -1.646 -7.717 5.121 1.00 0.00 18 ALA A O 3
ATOM 1316 N N . THR A 1 19 ? -2.646 -7.086 3.207 1.00 0.00 19 THR A N 3
ATOM 1317 C CA . THR A 1 19 ? -3.905 -6.736 3.852 1.00 0.00 19 THR A CA 3
ATOM 1318 C C . THR A 1 19 ? -5.083 -6.941 2.906 1.00 0.00 19 THR A C 3
ATOM 1319 O O . THR A 1 19 ? -4.946 -6.805 1.690 1.00 0.00 19 THR A O 3
ATOM 1330 N N . ARG A 1 20 ? -6.240 -7.268 3.472 1.00 0.00 20 ARG A N 3
ATOM 1331 C CA . ARG A 1 20 ? -7.443 -7.492 2.678 1.00 0.00 20 ARG A CA 3
ATOM 1332 C C . ARG A 1 20 ? -7.961 -6.181 2.094 1.00 0.00 20 ARG A C 3
ATOM 1333 O O . ARG A 1 20 ? -8.310 -6.110 0.916 1.00 0.00 20 ARG A O 3
ATOM 1354 N N . SER A 1 21 ? -8.009 -5.146 2.927 1.00 0.00 21 SER A N 3
ATOM 1355 C CA . SER A 1 21 ? -8.488 -3.839 2.494 1.00 0.00 21 SER A CA 3
ATOM 1356 C C . SER A 1 21 ? -7.352 -3.012 1.901 1.00 0.00 21 SER A C 3
ATOM 1357 O O . SER A 1 21 ? -6.495 -2.503 2.624 1.00 0.00 21 SER A O 3
ATOM 1365 N N . LYS A 1 22 ? -7.351 -2.883 0.579 1.00 0.00 22 LYS A N 3
ATOM 1366 C CA . LYS A 1 22 ? -6.321 -2.118 -0.115 1.00 0.00 22 LYS A CA 3
ATOM 1367 C C . LYS A 1 22 ? -6.007 -0.826 0.633 1.00 0.00 22 LYS A C 3
ATOM 1368 O O . LYS A 1 22 ? -4.891 -0.311 0.559 1.00 0.00 22 LYS A O 3
ATOM 1387 N N . SER A 1 23 ? -6.997 -0.309 1.354 1.00 0.00 23 SER A N 3
ATOM 1388 C CA . SER A 1 23 ? -6.826 0.924 2.114 1.00 0.00 23 SER A CA 3
ATOM 1389 C C . SER A 1 23 ? -5.690 0.786 3.123 1.00 0.00 23 SER A C 3
ATOM 1390 O O . SER A 1 23 ? -4.844 1.671 3.246 1.00 0.00 23 SER A O 3
ATOM 1398 N N . ASN A 1 24 ? -5.680 -0.330 3.845 1.00 0.00 24 ASN A N 3
ATOM 1399 C CA . ASN A 1 24 ? -4.649 -0.584 4.845 1.00 0.00 24 ASN A CA 3
ATOM 1400 C C . ASN A 1 24 ? -3.262 -0.576 4.210 1.00 0.00 24 ASN A C 3
ATOM 1401 O O . ASN A 1 24 ? -2.347 0.088 4.700 1.00 0.00 24 ASN A O 3
ATOM 1412 N N . LEU A 1 25 ? -3.112 -1.317 3.118 1.00 0.00 25 LEU A N 3
ATOM 1413 C CA . LEU A 1 25 ? -1.836 -1.395 2.415 1.00 0.00 25 LEU A CA 3
ATOM 1414 C C . LEU A 1 25 ? -1.376 -0.012 1.966 1.00 0.00 25 LEU A C 3
ATOM 1415 O O . LEU A 1 25 ? -0.247 0.397 2.236 1.00 0.00 25 LEU A O 3
ATOM 1431 N N . LYS A 1 26 ? -2.260 0.706 1.281 1.00 0.00 26 LYS A N 3
ATOM 1432 C CA . LYS A 1 26 ? -1.947 2.046 0.798 1.00 0.00 26 LYS A CA 3
ATOM 1433 C C . LYS A 1 26 ? -1.224 2.856 1.869 1.00 0.00 26 LYS A C 3
ATOM 1434 O O . LYS A 1 26 ? -0.276 3.584 1.575 1.00 0.00 26 LYS A O 3
ATOM 1453 N N . ALA A 1 27 ? -1.677 2.724 3.111 1.00 0.00 27 ALA A N 3
ATOM 1454 C CA . ALA A 1 27 ? -1.071 3.441 4.226 1.00 0.00 27 ALA A CA 3
ATOM 1455 C C . ALA A 1 27 ? 0.290 2.853 4.581 1.00 0.00 27 ALA A C 3
ATOM 1456 O O . ALA A 1 27 ? 1.171 3.556 5.078 1.00 0.00 27 ALA A O 3
ATOM 1463 N N . HIS A 1 28 ? 0.456 1.559 4.326 1.00 0.00 28 HIS A N 3
ATOM 1464 C CA . HIS A 1 28 ? 1.711 0.876 4.619 1.00 0.00 28 HIS A CA 3
ATOM 1465 C C . HIS A 1 28 ? 2.779 1.236 3.591 1.00 0.00 28 HIS A C 3
ATOM 1466 O O . HIS A 1 28 ? 3.932 1.488 3.942 1.00 0.00 28 HIS A O 3
ATOM 1480 N N . MET A 1 29 ? 2.388 1.259 2.322 1.00 0.00 29 MET A N 3
ATOM 1481 C CA . MET A 1 29 ? 3.312 1.589 1.243 1.00 0.00 29 MET A CA 3
ATOM 1482 C C . MET A 1 29 ? 3.949 2.956 1.472 1.00 0.00 29 MET A C 3
ATOM 1483 O O . MET A 1 29 ? 5.114 3.171 1.140 1.00 0.00 29 MET A O 3
ATOM 1497 N N . ASN A 1 30 ? 3.177 3.875 2.041 1.00 0.00 30 ASN A N 3
ATOM 1498 C CA . ASN A 1 30 ? 3.666 5.222 2.314 1.00 0.00 30 ASN A CA 3
ATOM 1499 C C . ASN A 1 30 ? 4.944 5.178 3.146 1.00 0.00 30 ASN A C 3
ATOM 1500 O O . ASN A 1 30 ? 5.918 5.868 2.844 1.00 0.00 30 ASN A O 3
ATOM 1511 N N . ARG A 1 31 ? 4.933 4.362 4.195 1.00 0.00 31 ARG A N 3
ATOM 1512 C CA . ARG A 1 31 ? 6.091 4.229 5.071 1.00 0.00 31 ARG A CA 3
ATOM 1513 C C . ARG A 1 31 ? 7.353 3.937 4.265 1.00 0.00 31 ARG A C 3
ATOM 1514 O O . ARG A 1 31 ? 8.358 4.639 4.389 1.00 0.00 31 ARG A O 3
ATOM 1535 N N . HIS A 1 32 ? 7.294 2.898 3.438 1.00 0.00 32 HIS A N 3
ATOM 1536 C CA . HIS A 1 32 ? 8.432 2.514 2.611 1.00 0.00 32 HIS A CA 3
ATOM 1537 C C . HIS A 1 32 ? 9.079 3.740 1.973 1.00 0.00 32 HIS A C 3
ATOM 1538 O O . HIS A 1 32 ? 10.304 3.844 1.909 1.00 0.00 32 HIS A O 3
ATOM 1552 N N . SER A 1 33 ? 8.248 4.664 1.503 1.00 0.00 33 SER A N 3
ATOM 1553 C CA . SER A 1 33 ? 8.739 5.881 0.867 1.00 0.00 33 SER A CA 3
ATOM 1554 C C . SER A 1 33 ? 10.026 6.360 1.531 1.00 0.00 33 SER A C 3
ATOM 1555 O O . SER A 1 33 ? 10.970 6.774 0.858 1.00 0.00 33 SER A O 3
ATOM 1563 N N . THR A 1 34 ? 10.056 6.302 2.859 1.00 0.00 34 THR A N 3
ATOM 1564 C CA . THR A 1 34 ? 11.225 6.730 3.617 1.00 0.00 34 THR A CA 3
ATOM 1565 C C . THR A 1 34 ? 12.514 6.383 2.881 1.00 0.00 34 THR A C 3
ATOM 1566 O O . THR A 1 34 ? 13.397 7.226 2.727 1.00 0.00 34 THR A O 3
ATOM 1577 N N . GLU A 1 35 ? 12.615 5.137 2.429 1.00 0.00 35 GLU A N 3
ATOM 1578 C CA . GLU A 1 35 ? 13.798 4.679 1.709 1.00 0.00 35 GLU A CA 3
ATOM 1579 C C . GLU A 1 35 ? 13.655 4.932 0.211 1.00 0.00 35 GLU A C 3
ATOM 1580 O O . GLU A 1 35 ? 12.681 4.510 -0.411 1.00 0.00 35 GLU A O 3
ATOM 1592 N N . LYS A 1 36 ? 14.634 5.625 -0.361 1.00 0.00 36 LYS A N 3
ATOM 1593 C CA . LYS A 1 36 ? 14.620 5.935 -1.786 1.00 0.00 36 LYS A CA 3
ATOM 1594 C C . LYS A 1 36 ? 14.889 4.685 -2.618 1.00 0.00 36 LYS A C 3
ATOM 1595 O O . LYS A 1 36 ? 15.996 4.152 -2.562 1.00 0.00 36 LYS A O 3
ATOM 1615 N N . GLY A 1 1 ? 2.602 -20.028 1.833 1.00 0.00 1 GLY A N 4
ATOM 1616 C CA . GLY A 1 1 ? 2.693 -18.585 1.720 1.00 0.00 1 GLY A CA 4
ATOM 1617 C C . GLY A 1 1 ? 3.716 -18.147 0.690 1.00 0.00 1 GLY A C 4
ATOM 1618 O O . GLY A 1 1 ? 3.784 -18.708 -0.404 1.00 0.00 1 GLY A O 4
ATOM 1622 N N . SER A 1 2 ? 4.512 -17.142 1.040 1.00 0.00 2 SER A N 4
ATOM 1623 C CA . SER A 1 2 ? 5.533 -16.626 0.135 1.00 0.00 2 SER A CA 4
ATOM 1624 C C . SER A 1 2 ? 4.967 -16.430 -1.268 1.00 0.00 2 SER A C 4
ATOM 1625 O O . SER A 1 2 ? 5.573 -16.843 -2.257 1.00 0.00 2 SER A O 4
ATOM 1633 N N . SER A 1 3 ? 3.801 -15.798 -1.346 1.00 0.00 3 SER A N 4
ATOM 1634 C CA . SER A 1 3 ? 3.150 -15.551 -2.627 1.00 0.00 3 SER A CA 4
ATOM 1635 C C . SER A 1 3 ? 2.806 -16.863 -3.325 1.00 0.00 3 SER A C 4
ATOM 1636 O O . SER A 1 3 ? 3.010 -17.011 -4.529 1.00 0.00 3 SER A O 4
ATOM 1644 N N . GLY A 1 4 ? 2.283 -17.815 -2.557 1.00 0.00 4 GLY A N 4
ATOM 1645 C CA . GLY A 1 4 ? 1.920 -19.104 -3.118 1.00 0.00 4 GLY A CA 4
ATOM 1646 C C . GLY A 1 4 ? 0.425 -19.349 -3.084 1.00 0.00 4 GLY A C 4
ATOM 1647 O O . GLY A 1 4 ? -0.309 -18.873 -3.950 1.00 0.00 4 GLY A O 4
ATOM 1651 N N . SER A 1 5 ? -0.028 -20.096 -2.082 1.00 0.00 5 SER A N 4
ATOM 1652 C CA . SER A 1 5 ? -1.446 -20.409 -1.943 1.00 0.00 5 SER A CA 4
ATOM 1653 C C . SER A 1 5 ? -2.255 -19.148 -1.659 1.00 0.00 5 SER A C 4
ATOM 1654 O O . SER A 1 5 ? -1.735 -18.171 -1.121 1.00 0.00 5 SER A O 4
ATOM 1662 N N . SER A 1 6 ? -3.533 -19.177 -2.024 1.00 0.00 6 SER A N 4
ATOM 1663 C CA . SER A 1 6 ? -4.415 -18.036 -1.813 1.00 0.00 6 SER A CA 4
ATOM 1664 C C . SER A 1 6 ? -4.303 -17.520 -0.382 1.00 0.00 6 SER A C 4
ATOM 1665 O O . SER A 1 6 ? -4.625 -18.227 0.572 1.00 0.00 6 SER A O 4
ATOM 1673 N N . GLY A 1 7 ? -3.842 -16.280 -0.240 1.00 0.00 7 GLY A N 4
ATOM 1674 C CA . GLY A 1 7 ? -3.695 -15.690 1.077 1.00 0.00 7 GLY A CA 4
ATOM 1675 C C . GLY A 1 7 ? -4.310 -14.307 1.165 1.00 0.00 7 GLY A C 4
ATOM 1676 O O . GLY A 1 7 ? -5.380 -14.130 1.747 1.00 0.00 7 GLY A O 4
ATOM 1680 N N . LYS A 1 8 ? -3.631 -13.322 0.586 1.00 0.00 8 LYS A N 4
ATOM 1681 C CA . LYS A 1 8 ? -4.116 -11.947 0.601 1.00 0.00 8 LYS A CA 4
ATOM 1682 C C . LYS A 1 8 ? -4.165 -11.372 -0.811 1.00 0.00 8 LYS A C 4
ATOM 1683 O O . LYS A 1 8 ? -3.326 -11.675 -1.660 1.00 0.00 8 LYS A O 4
ATOM 1702 N N . PRO A 1 9 ? -5.169 -10.521 -1.070 1.00 0.00 9 PRO A N 4
ATOM 1703 C CA . PRO A 1 9 ? -5.350 -9.885 -2.379 1.00 0.00 9 PRO A CA 4
ATOM 1704 C C . PRO A 1 9 ? -4.268 -8.852 -2.675 1.00 0.00 9 PRO A C 4
ATOM 1705 O O . PRO A 1 9 ? -3.886 -8.652 -3.829 1.00 0.00 9 PRO A O 4
ATOM 1716 N N . PHE A 1 10 ? -3.777 -8.199 -1.627 1.00 0.00 10 PHE A N 4
ATOM 1717 C CA . PHE A 1 10 ? -2.738 -7.186 -1.776 1.00 0.00 10 PHE A CA 4
ATOM 1718 C C . PHE A 1 10 ? -1.524 -7.521 -0.915 1.00 0.00 10 PHE A C 4
ATOM 1719 O O . PHE A 1 10 ? -1.571 -7.423 0.311 1.00 0.00 10 PHE A O 4
ATOM 1736 N N . LYS A 1 11 ? -0.436 -7.918 -1.567 1.00 0.00 11 LYS A N 4
ATOM 1737 C CA . LYS A 1 11 ? 0.792 -8.268 -0.864 1.00 0.00 11 LYS A CA 4
ATOM 1738 C C . LYS A 1 11 ? 1.956 -7.405 -1.339 1.00 0.00 11 LYS A C 4
ATOM 1739 O O . LYS A 1 11 ? 2.446 -7.566 -2.458 1.00 0.00 11 LYS A O 4
ATOM 1758 N N . CYS A 1 12 ? 2.396 -6.488 -0.483 1.00 0.00 12 CYS A N 4
ATOM 1759 C CA . CYS A 1 12 ? 3.504 -5.600 -0.815 1.00 0.00 12 CYS A CA 4
ATOM 1760 C C . CYS A 1 12 ? 4.659 -6.380 -1.436 1.00 0.00 12 CYS A C 4
ATOM 1761 O O . CYS A 1 12 ? 5.096 -7.397 -0.898 1.00 0.00 12 CYS A O 4
ATOM 1768 N N . SER A 1 13 ? 5.150 -5.895 -2.573 1.00 0.00 13 SER A N 4
ATOM 1769 C CA . SER A 1 13 ? 6.252 -6.548 -3.269 1.00 0.00 13 SER A CA 4
ATOM 1770 C C . SER A 1 13 ? 7.574 -6.299 -2.548 1.00 0.00 13 SER A C 4
ATOM 1771 O O . SER A 1 13 ? 8.526 -7.068 -2.689 1.00 0.00 13 SER A O 4
ATOM 1779 N N . LEU A 1 14 ? 7.625 -5.220 -1.776 1.00 0.00 14 LEU A N 4
ATOM 1780 C CA . LEU A 1 14 ? 8.829 -4.868 -1.032 1.00 0.00 14 LEU A CA 4
ATOM 1781 C C . LEU A 1 14 ? 9.029 -5.805 0.155 1.00 0.00 14 LEU A C 4
ATOM 1782 O O . LEU A 1 14 ? 10.058 -6.473 0.265 1.00 0.00 14 LEU A O 4
ATOM 1798 N N . CYS A 1 15 ? 8.039 -5.852 1.039 1.00 0.00 15 CYS A N 4
ATOM 1799 C CA . CYS A 1 15 ? 8.104 -6.709 2.217 1.00 0.00 15 CYS A CA 4
ATOM 1800 C C . CYS A 1 15 ? 6.981 -7.742 2.201 1.00 0.00 15 CYS A C 4
ATOM 1801 O O . CYS A 1 15 ? 6.198 -7.807 1.254 1.00 0.00 15 CYS A O 4
ATOM 1808 N N . GLU A 1 16 ? 6.910 -8.547 3.256 1.00 0.00 16 GLU A N 4
ATOM 1809 C CA . GLU A 1 16 ? 5.884 -9.577 3.363 1.00 0.00 16 GLU A CA 4
ATOM 1810 C C . GLU A 1 16 ? 4.601 -9.006 3.961 1.00 0.00 16 GLU A C 4
ATOM 1811 O O . GLU A 1 16 ? 3.821 -9.726 4.586 1.00 0.00 16 GLU A O 4
ATOM 1823 N N . TYR A 1 17 ? 4.390 -7.710 3.765 1.00 0.00 17 TYR A N 4
ATOM 1824 C CA . TYR A 1 17 ? 3.204 -7.041 4.287 1.00 0.00 17 TYR A CA 4
ATOM 1825 C C . TYR A 1 17 ? 2.030 -7.181 3.323 1.00 0.00 17 TYR A C 4
ATOM 1826 O O . TYR A 1 17 ? 2.152 -6.890 2.133 1.00 0.00 17 TYR A O 4
ATOM 1844 N N . ALA A 1 18 ? 0.894 -7.630 3.846 1.00 0.00 18 ALA A N 4
ATOM 1845 C CA . ALA A 1 18 ? -0.303 -7.807 3.033 1.00 0.00 18 ALA A CA 4
ATOM 1846 C C . ALA A 1 18 ? -1.562 -7.492 3.834 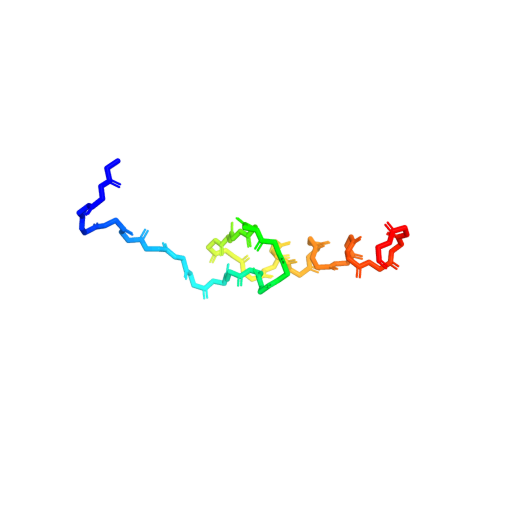1.00 0.00 18 ALA A C 4
ATOM 1847 O O . ALA A 1 18 ? -1.577 -7.610 5.060 1.00 0.00 18 ALA A O 4
ATOM 1854 N N . THR A 1 19 ? -2.618 -7.090 3.134 1.00 0.00 19 THR A N 4
ATOM 1855 C CA . THR A 1 19 ? -3.881 -6.755 3.780 1.00 0.00 19 THR A CA 4
ATOM 1856 C C . THR A 1 19 ? -5.051 -6.916 2.816 1.00 0.00 19 THR A C 4
ATOM 1857 O O . THR A 1 19 ? -4.922 -6.656 1.619 1.00 0.00 19 THR A O 4
ATOM 1868 N N . ARG A 1 20 ? -6.193 -7.344 3.344 1.00 0.00 20 ARG A N 4
ATOM 1869 C CA . ARG A 1 20 ? -7.386 -7.539 2.530 1.00 0.00 20 ARG A CA 4
ATOM 1870 C C . ARG A 1 20 ? -7.907 -6.207 2.001 1.00 0.00 20 ARG A C 4
ATOM 1871 O O . ARG A 1 20 ? -8.188 -6.067 0.810 1.00 0.00 20 ARG A O 4
ATOM 1892 N N . SER A 1 21 ? -8.035 -5.230 2.894 1.00 0.00 21 SER A N 4
ATOM 1893 C CA . SER A 1 21 ? -8.526 -3.910 2.518 1.00 0.00 21 SER A CA 4
ATOM 1894 C C . SER A 1 21 ? -7.401 -3.054 1.944 1.00 0.00 21 SER A C 4
ATOM 1895 O O . SER A 1 21 ? -6.592 -2.494 2.684 1.00 0.00 21 SER A O 4
ATOM 1903 N N . LYS A 1 22 ? -7.356 -2.957 0.620 1.00 0.00 22 LYS A N 4
ATOM 1904 C CA . LYS A 1 22 ? -6.332 -2.169 -0.056 1.00 0.00 22 LYS A CA 4
ATOM 1905 C C . LYS A 1 22 ? -6.086 -0.854 0.677 1.00 0.00 22 LYS A C 4
ATOM 1906 O O . LYS A 1 22 ? -4.987 -0.301 0.627 1.00 0.00 22 LYS A O 4
ATOM 1925 N N . SER A 1 23 ? -7.115 -0.359 1.357 1.00 0.00 23 SER A N 4
ATOM 1926 C CA . SER A 1 23 ? -7.011 0.892 2.098 1.00 0.00 23 SER A CA 4
ATOM 1927 C C . SER A 1 23 ? -5.866 0.834 3.105 1.00 0.00 23 SER A C 4
ATOM 1928 O O . SER A 1 23 ? -5.087 1.777 3.232 1.00 0.00 23 SER A O 4
ATOM 1936 N N . ASN A 1 24 ? -5.772 -0.283 3.820 1.00 0.00 24 ASN A N 4
ATOM 1937 C CA . ASN A 1 24 ? -4.724 -0.466 4.817 1.00 0.00 24 ASN A CA 4
ATOM 1938 C C . ASN A 1 24 ? -3.344 -0.437 4.167 1.00 0.00 24 ASN A C 4
ATOM 1939 O O . ASN A 1 24 ? -2.475 0.342 4.562 1.00 0.00 24 ASN A O 4
ATOM 1950 N N . LEU A 1 25 ? -3.149 -1.290 3.167 1.00 0.00 25 LEU A N 4
ATOM 1951 C CA . LEU A 1 25 ? -1.874 -1.362 2.461 1.00 0.00 25 LEU A CA 4
ATOM 1952 C C . LEU A 1 25 ? -1.448 0.016 1.964 1.00 0.00 25 LEU A C 4
ATOM 1953 O O . LEU A 1 25 ? -0.325 0.456 2.209 1.00 0.00 25 LEU A O 4
ATOM 1969 N N . LYS A 1 26 ? -2.354 0.694 1.267 1.00 0.00 26 LYS A N 4
ATOM 1970 C CA . LYS A 1 26 ? -2.074 2.024 0.739 1.00 0.00 26 LYS A CA 4
ATOM 1971 C C . LYS A 1 26 ? -1.330 2.872 1.765 1.00 0.00 26 LYS A C 4
ATOM 1972 O O . LYS A 1 26 ? -0.426 3.631 1.419 1.00 0.00 26 LYS A O 4
ATOM 1991 N N . ALA A 1 27 ? -1.717 2.737 3.030 1.00 0.00 27 ALA A N 4
ATOM 1992 C CA . ALA A 1 27 ? -1.084 3.488 4.106 1.00 0.00 27 ALA A CA 4
ATOM 1993 C C . ALA A 1 27 ? 0.297 2.928 4.429 1.00 0.00 27 ALA A C 4
ATOM 1994 O O . ALA A 1 27 ? 1.229 3.677 4.724 1.00 0.00 27 ALA A O 4
ATOM 2001 N N . HIS A 1 28 ? 0.422 1.606 4.372 1.00 0.00 28 HIS A N 4
ATOM 2002 C CA . HIS A 1 28 ? 1.690 0.944 4.658 1.00 0.00 28 HIS A CA 4
ATOM 2003 C C . HIS A 1 28 ? 2.747 1.327 3.627 1.00 0.00 28 HIS A C 4
ATOM 2004 O O . HIS A 1 28 ? 3.866 1.699 3.979 1.00 0.00 28 HIS A O 4
ATOM 2018 N N . MET A 1 29 ? 2.385 1.231 2.352 1.00 0.00 29 MET A N 4
ATOM 2019 C CA . MET A 1 29 ? 3.303 1.568 1.269 1.00 0.00 29 MET A CA 4
ATOM 2020 C C . MET A 1 29 ? 4.029 2.877 1.560 1.00 0.00 29 MET A C 4
ATOM 2021 O O . MET A 1 29 ? 5.220 3.011 1.283 1.00 0.00 29 MET A O 4
ATOM 2035 N N . ASN A 1 30 ? 3.304 3.840 2.120 1.00 0.00 30 ASN A N 4
ATOM 2036 C CA . ASN A 1 30 ? 3.880 5.139 2.448 1.00 0.00 30 ASN A CA 4
ATOM 2037 C C . ASN A 1 30 ? 5.109 4.980 3.338 1.00 0.00 30 ASN A C 4
ATOM 2038 O O . ASN A 1 30 ? 6.102 5.690 3.175 1.00 0.00 30 ASN A O 4
ATOM 2049 N N . ARG A 1 31 ? 5.034 4.045 4.279 1.00 0.00 31 ARG A N 4
ATOM 2050 C CA . ARG A 1 31 ? 6.140 3.793 5.196 1.00 0.00 31 ARG A CA 4
ATOM 2051 C C . ARG A 1 31 ? 7.442 3.577 4.430 1.00 0.00 31 ARG A C 4
ATOM 2052 O O . ARG A 1 31 ? 8.525 3.888 4.927 1.00 0.00 31 ARG A O 4
ATOM 2073 N N . HIS A 1 32 ? 7.329 3.042 3.219 1.00 0.00 32 HIS A N 4
ATOM 2074 C CA . HIS A 1 32 ? 8.497 2.785 2.384 1.00 0.00 32 HIS A CA 4
ATOM 2075 C C . HIS A 1 32 ? 8.975 4.066 1.708 1.00 0.00 32 HIS A C 4
ATOM 2076 O O . HIS A 1 32 ? 9.244 4.083 0.507 1.00 0.00 32 HIS A O 4
ATOM 2090 N N . SER A 1 33 ? 9.078 5.138 2.488 1.00 0.00 33 SER A N 4
ATOM 2091 C CA . SER A 1 33 ? 9.520 6.425 1.963 1.00 0.00 33 SER A CA 4
ATOM 2092 C C . SER A 1 33 ? 10.614 7.023 2.842 1.00 0.00 33 SER A C 4
ATOM 2093 O O . SER A 1 33 ? 11.676 7.412 2.355 1.00 0.00 33 SER A O 4
ATOM 2101 N N . THR A 1 34 ? 10.347 7.095 4.143 1.00 0.00 34 THR A N 4
ATOM 2102 C CA . THR A 1 34 ? 11.306 7.646 5.091 1.00 0.00 34 THR A CA 4
ATOM 2103 C C . THR A 1 34 ? 11.642 6.638 6.183 1.00 0.00 34 THR A C 4
ATOM 2104 O O . THR A 1 34 ? 11.061 6.669 7.268 1.00 0.00 34 THR A O 4
ATOM 2115 N N . GLU A 1 35 ? 12.582 5.745 5.890 1.00 0.00 35 GLU A N 4
ATOM 2116 C CA . GLU A 1 35 ? 12.994 4.727 6.850 1.00 0.00 35 GLU A CA 4
ATOM 2117 C C . GLU A 1 35 ? 14.437 4.949 7.293 1.00 0.00 35 GLU A C 4
ATOM 2118 O O . GLU A 1 35 ? 15.227 5.575 6.585 1.00 0.00 35 GLU A O 4
ATOM 2130 N N . LYS A 1 36 ? 14.775 4.432 8.469 1.00 0.00 36 LYS A N 4
ATOM 2131 C CA . LYS A 1 36 ? 16.122 4.571 9.008 1.00 0.00 36 LYS A CA 4
ATOM 2132 C C . LYS A 1 36 ? 17.050 3.502 8.439 1.00 0.00 36 LYS A C 4
ATOM 2133 O O . LYS A 1 36 ? 18.063 3.846 7.833 1.00 0.00 36 LYS A O 4
ATOM 2153 N N . GLY A 1 1 ? -10.293 -28.949 9.940 1.00 0.00 1 GLY A N 5
ATOM 2154 C CA . GLY A 1 1 ? -10.646 -29.303 8.577 1.00 0.00 1 GLY A CA 5
ATOM 2155 C C . GLY A 1 1 ? -9.497 -29.099 7.610 1.00 0.00 1 GLY A C 5
ATOM 2156 O O . GLY A 1 1 ? -8.338 -29.332 7.953 1.00 0.00 1 GLY A O 5
ATOM 2160 N N . SER A 1 2 ? -9.818 -28.664 6.395 1.00 0.00 2 SER A N 5
ATOM 2161 C CA . SER A 1 2 ? -8.804 -28.434 5.373 1.00 0.00 2 SER A CA 5
ATOM 2162 C C . SER A 1 2 ? -9.089 -27.147 4.605 1.00 0.00 2 SER A C 5
ATOM 2163 O O . SER A 1 2 ? -9.991 -27.097 3.769 1.00 0.00 2 SER A O 5
ATOM 2171 N N . SER A 1 3 ? -8.313 -26.108 4.896 1.00 0.00 3 SER A N 5
ATOM 2172 C CA . SER A 1 3 ? -8.483 -24.819 4.236 1.00 0.00 3 SER A CA 5
ATOM 2173 C C . SER A 1 3 ? -8.070 -24.900 2.769 1.00 0.00 3 SER A C 5
ATOM 2174 O O . SER A 1 3 ? -7.381 -25.832 2.357 1.00 0.00 3 SER A O 5
ATOM 2182 N N . GLY A 1 4 ? -8.497 -23.915 1.985 1.00 0.00 4 GLY A N 5
ATOM 2183 C CA . GLY A 1 4 ? -8.163 -23.893 0.573 1.00 0.00 4 GLY A CA 5
ATOM 2184 C C . GLY A 1 4 ? -7.561 -22.571 0.141 1.00 0.00 4 GLY A C 5
ATOM 2185 O O . GLY A 1 4 ? -6.342 -22.445 0.024 1.00 0.00 4 GLY A O 5
ATOM 2189 N N . SER A 1 5 ? -8.416 -21.582 -0.100 1.00 0.00 5 SER A N 5
ATOM 2190 C CA . SER A 1 5 ? -7.962 -20.265 -0.528 1.00 0.00 5 SER A CA 5
ATOM 2191 C C . SER A 1 5 ? -7.161 -19.581 0.577 1.00 0.00 5 SER A C 5
ATOM 2192 O O . SER A 1 5 ? -7.727 -18.944 1.465 1.00 0.00 5 SER A O 5
ATOM 2200 N N . SER A 1 6 ? -5.841 -19.719 0.514 1.00 0.00 6 SER A N 5
ATOM 2201 C CA . SER A 1 6 ? -4.961 -19.119 1.510 1.00 0.00 6 SER A CA 5
ATOM 2202 C C . SER A 1 6 ? -4.036 -18.089 0.868 1.00 0.00 6 SER A C 5
ATOM 2203 O O . SER A 1 6 ? -2.920 -18.410 0.460 1.00 0.00 6 SER A O 5
ATOM 2211 N N . GLY A 1 7 ? -4.509 -16.850 0.781 1.00 0.00 7 GLY A N 5
ATOM 2212 C CA . GLY A 1 7 ? -3.712 -15.792 0.188 1.00 0.00 7 GLY A CA 5
ATOM 2213 C C . GLY A 1 7 ? -4.391 -14.439 0.272 1.00 0.00 7 GLY A C 5
ATOM 2214 O O . GLY A 1 7 ? -5.614 -14.341 0.174 1.00 0.00 7 GLY A O 5
ATOM 2218 N N . LYS A 1 8 ? -3.595 -13.390 0.457 1.00 0.00 8 LYS A N 5
ATOM 2219 C CA . LYS A 1 8 ? -4.125 -12.036 0.556 1.00 0.00 8 LYS A CA 5
ATOM 2220 C C . LYS A 1 8 ? -4.277 -11.409 -0.827 1.00 0.00 8 LYS A C 5
ATOM 2221 O O . LYS A 1 8 ? -3.546 -11.730 -1.764 1.00 0.00 8 LYS A O 5
ATOM 2240 N N . PRO A 1 9 ? -5.246 -10.492 -0.958 1.00 0.00 9 PRO A N 5
ATOM 2241 C CA . PRO A 1 9 ? -5.515 -9.799 -2.222 1.00 0.00 9 PRO A CA 5
ATOM 2242 C C . PRO A 1 9 ? -4.405 -8.822 -2.595 1.00 0.00 9 PRO A C 5
ATOM 2243 O O . PRO A 1 9 ? -4.038 -8.700 -3.764 1.00 0.00 9 PRO A O 5
ATOM 2254 N N . PHE A 1 10 ? -3.874 -8.127 -1.594 1.00 0.00 10 PHE A N 5
ATOM 2255 C CA . PHE A 1 10 ? -2.806 -7.160 -1.817 1.00 0.00 10 PHE A CA 5
ATOM 2256 C C . PHE A 1 10 ? -1.573 -7.510 -0.989 1.00 0.00 10 PHE A C 5
ATOM 2257 O O . PHE A 1 10 ? -1.586 -7.408 0.238 1.00 0.00 10 PHE A O 5
ATOM 2274 N N . LYS A 1 11 ? -0.509 -7.925 -1.668 1.00 0.00 11 LYS A N 5
ATOM 2275 C CA . LYS A 1 11 ? 0.733 -8.290 -0.998 1.00 0.00 11 LYS A CA 5
ATOM 2276 C C . LYS A 1 11 ? 1.884 -7.405 -1.466 1.00 0.00 11 LYS A C 5
ATOM 2277 O O . LYS A 1 11 ? 2.363 -7.537 -2.592 1.00 0.00 11 LYS A O 5
ATOM 2296 N N . CYS A 1 12 ? 2.324 -6.505 -0.593 1.00 0.00 12 CYS A N 5
ATOM 2297 C CA . CYS A 1 12 ? 3.420 -5.599 -0.916 1.00 0.00 12 CYS A CA 5
ATOM 2298 C C . CYS A 1 12 ? 4.571 -6.351 -1.578 1.00 0.00 12 CYS A C 5
ATOM 2299 O O . CYS A 1 12 ? 5.079 -7.331 -1.035 1.00 0.00 12 CYS A O 5
ATOM 2306 N N . SER A 1 13 ? 4.976 -5.884 -2.755 1.00 0.00 13 SER A N 5
ATOM 2307 C CA . SER A 1 13 ? 6.064 -6.514 -3.493 1.00 0.00 13 SER A CA 5
ATOM 2308 C C . SER A 1 13 ? 7.406 -6.246 -2.818 1.00 0.00 13 SER A C 5
ATOM 2309 O O . SER A 1 13 ? 8.377 -6.974 -3.028 1.00 0.00 13 SER A O 5
ATOM 2317 N N . LEU A 1 14 ? 7.453 -5.196 -2.007 1.00 0.00 14 LEU A N 5
ATOM 2318 C CA . LEU A 1 14 ? 8.675 -4.829 -1.299 1.00 0.00 14 LEU A CA 5
ATOM 2319 C C . LEU A 1 14 ? 8.924 -5.766 -0.121 1.00 0.00 14 LEU A C 5
ATOM 2320 O O . LEU A 1 14 ? 9.963 -6.422 -0.045 1.00 0.00 14 LEU A O 5
ATOM 2336 N N . CYS A 1 15 ? 7.963 -5.824 0.795 1.00 0.00 15 CYS A N 5
ATOM 2337 C CA . CYS A 1 15 ? 8.077 -6.681 1.969 1.00 0.00 15 CYS A CA 5
ATOM 2338 C C . CYS A 1 15 ? 6.956 -7.717 1.996 1.00 0.00 15 CYS A C 5
ATOM 2339 O O . CYS A 1 15 ? 6.164 -7.812 1.060 1.00 0.00 15 CYS A O 5
ATOM 2346 N N . GLU A 1 16 ? 6.898 -8.489 3.077 1.00 0.00 16 GLU A N 5
ATOM 2347 C CA . GLU A 1 16 ? 5.874 -9.517 3.225 1.00 0.00 16 GLU A CA 5
ATOM 2348 C C . GLU A 1 16 ? 4.614 -8.942 3.865 1.00 0.00 16 GLU A C 5
ATOM 2349 O O . GLU A 1 16 ? 3.863 -9.655 4.532 1.00 0.00 16 GLU A O 5
ATOM 2361 N N . TYR A 1 17 ? 4.390 -7.650 3.658 1.00 0.00 17 TYR A N 5
ATOM 2362 C CA . TYR A 1 17 ? 3.222 -6.977 4.216 1.00 0.00 17 TYR A CA 5
ATOM 2363 C C . TYR A 1 17 ? 2.027 -7.090 3.275 1.00 0.00 17 TYR A C 5
ATOM 2364 O O . TYR A 1 17 ? 2.102 -6.704 2.109 1.00 0.00 17 TYR A O 5
ATOM 2382 N N . ALA A 1 18 ? 0.923 -7.621 3.791 1.00 0.00 18 ALA A N 5
ATOM 2383 C CA . ALA A 1 18 ? -0.290 -7.782 3.000 1.00 0.00 18 ALA A CA 5
ATOM 2384 C C . ALA A 1 18 ? -1.534 -7.515 3.840 1.00 0.00 18 ALA A C 5
ATOM 2385 O O . ALA A 1 18 ? -1.506 -7.636 5.066 1.00 0.00 18 ALA A O 5
ATOM 2392 N N . THR A 1 19 ? -2.625 -7.151 3.175 1.00 0.00 19 THR A N 5
ATOM 2393 C CA . THR A 1 19 ? -3.879 -6.865 3.861 1.00 0.00 19 THR A CA 5
ATOM 2394 C C . THR A 1 19 ? -5.071 -7.052 2.929 1.00 0.00 19 THR A C 5
ATOM 2395 O O . THR A 1 19 ? -4.957 -6.872 1.716 1.00 0.00 19 THR A O 5
ATOM 2406 N N . ARG A 1 20 ? -6.214 -7.412 3.503 1.00 0.00 20 ARG A N 5
ATOM 2407 C CA . ARG A 1 20 ? -7.427 -7.624 2.722 1.00 0.00 20 ARG A CA 5
ATOM 2408 C C . ARG A 1 20 ? -7.962 -6.301 2.180 1.00 0.00 20 ARG A C 5
ATOM 2409 O O . ARG A 1 20 ? -8.375 -6.215 1.024 1.00 0.00 20 ARG A O 5
ATOM 2430 N N . SER A 1 21 ? -7.950 -5.274 3.023 1.00 0.00 21 SER A N 5
ATOM 2431 C CA . SER A 1 21 ? -8.437 -3.957 2.629 1.00 0.00 21 SER A CA 5
ATOM 2432 C C . SER A 1 21 ? -7.312 -3.117 2.031 1.00 0.00 21 SER A C 5
ATOM 2433 O O . SER A 1 21 ? -6.428 -2.644 2.745 1.00 0.00 21 SER A O 5
ATOM 2441 N N . LYS A 1 22 ? -7.353 -2.937 0.715 1.00 0.00 22 LYS A N 5
ATOM 2442 C CA . LYS A 1 22 ? -6.339 -2.155 0.018 1.00 0.00 22 LYS A CA 5
ATOM 2443 C C . LYS A 1 22 ? -6.007 -0.883 0.792 1.00 0.00 22 LYS A C 5
ATOM 2444 O O . LYS A 1 22 ? -4.841 -0.509 0.919 1.00 0.00 22 LYS A O 5
ATOM 2463 N N . SER A 1 23 ? -7.039 -0.222 1.307 1.00 0.00 23 SER A N 5
ATOM 2464 C CA . SER A 1 23 ? -6.856 1.009 2.067 1.00 0.00 23 SER A CA 5
ATOM 2465 C C . SER A 1 23 ? -5.737 0.854 3.092 1.00 0.00 23 SER A C 5
ATOM 2466 O O . SER A 1 23 ? -4.898 1.740 3.250 1.00 0.00 23 SER A O 5
ATOM 2474 N N . ASN A 1 24 ? -5.733 -0.279 3.787 1.00 0.00 24 ASN A N 5
ATOM 2475 C CA . ASN A 1 24 ? -4.718 -0.551 4.799 1.00 0.00 24 ASN A CA 5
ATOM 2476 C C . ASN A 1 24 ? -3.319 -0.507 4.192 1.00 0.00 24 ASN A C 5
ATOM 2477 O O . ASN A 1 24 ? -2.459 0.251 4.641 1.00 0.00 24 ASN A O 5
ATOM 2488 N N . LEU A 1 25 ? -3.099 -1.324 3.167 1.00 0.00 25 LEU A N 5
ATOM 2489 C CA . LEU A 1 25 ? -1.805 -1.378 2.497 1.00 0.00 25 LEU A CA 5
ATOM 2490 C C . LEU A 1 25 ? -1.388 0.004 2.004 1.00 0.00 25 LEU A C 5
ATOM 2491 O O . LEU A 1 25 ? -0.280 0.465 2.278 1.00 0.00 25 LEU A O 5
ATOM 2507 N N . LYS A 1 26 ? -2.284 0.661 1.276 1.00 0.00 26 LYS A N 5
ATOM 2508 C CA . LYS A 1 26 ? -2.012 1.993 0.747 1.00 0.00 26 LYS A CA 5
ATOM 2509 C C . LYS A 1 26 ? -1.285 2.850 1.778 1.00 0.00 26 LYS A C 5
ATOM 2510 O O . LYS A 1 26 ? -0.393 3.625 1.436 1.00 0.00 26 LYS A O 5
ATOM 2529 N N . ALA A 1 27 ? -1.671 2.703 3.041 1.00 0.00 27 ALA A N 5
ATOM 2530 C CA . ALA A 1 27 ? -1.052 3.461 4.122 1.00 0.00 27 ALA A CA 5
ATOM 2531 C C . ALA A 1 27 ? 0.327 2.907 4.462 1.00 0.00 27 ALA A C 5
ATOM 2532 O O . ALA A 1 27 ? 1.244 3.657 4.796 1.00 0.00 27 ALA A O 5
ATOM 2539 N N . HIS A 1 28 ? 0.467 1.587 4.375 1.00 0.00 28 HIS A N 5
ATOM 2540 C CA . HIS A 1 28 ? 1.736 0.932 4.674 1.00 0.00 28 HIS A CA 5
ATOM 2541 C C . HIS A 1 28 ? 2.792 1.292 3.634 1.00 0.00 28 HIS A C 5
ATOM 2542 O O . HIS A 1 28 ? 3.927 1.622 3.976 1.00 0.00 28 HIS A O 5
ATOM 2556 N N . MET A 1 29 ? 2.410 1.225 2.362 1.00 0.00 29 MET A N 5
ATOM 2557 C CA . MET A 1 29 ? 3.324 1.544 1.272 1.00 0.00 29 MET A CA 5
ATOM 2558 C C . MET A 1 29 ? 3.999 2.892 1.506 1.00 0.00 29 MET A C 5
ATOM 2559 O O . MET A 1 29 ? 5.201 3.040 1.290 1.00 0.00 29 MET A O 5
ATOM 2573 N N . ASN A 1 30 ? 3.218 3.871 1.948 1.00 0.00 30 ASN A N 5
ATOM 2574 C CA . ASN A 1 30 ? 3.741 5.207 2.210 1.00 0.00 30 ASN A CA 5
ATOM 2575 C C . ASN A 1 30 ? 4.951 5.145 3.138 1.00 0.00 30 ASN A C 5
ATOM 2576 O O . ASN A 1 30 ? 5.921 5.882 2.960 1.00 0.00 30 ASN A O 5
ATOM 2587 N N . ARG A 1 31 ? 4.885 4.261 4.128 1.00 0.00 31 ARG A N 5
ATOM 2588 C CA . ARG A 1 31 ? 5.975 4.103 5.084 1.00 0.00 31 ARG A CA 5
ATOM 2589 C C . ARG A 1 31 ? 7.296 3.844 4.366 1.00 0.00 31 ARG A C 5
ATOM 2590 O O . ARG A 1 31 ? 8.305 4.492 4.646 1.00 0.00 31 ARG A O 5
ATOM 2611 N N . HIS A 1 32 ? 7.282 2.892 3.438 1.00 0.00 32 HIS A N 5
ATOM 2612 C CA . HIS A 1 32 ? 8.478 2.547 2.679 1.00 0.00 32 HIS A CA 5
ATOM 2613 C C . HIS A 1 32 ? 9.136 3.798 2.103 1.00 0.00 32 HIS A C 5
ATOM 2614 O O . HIS A 1 32 ? 10.354 3.960 2.176 1.00 0.00 32 HIS A O 5
ATOM 2628 N N . SER A 1 33 ? 8.322 4.678 1.530 1.00 0.00 33 SER A N 5
ATOM 2629 C CA . SER A 1 33 ? 8.825 5.912 0.937 1.00 0.00 33 SER A CA 5
ATOM 2630 C C . SER A 1 33 ? 9.888 6.548 1.828 1.00 0.00 33 SER A C 5
ATOM 2631 O O . SER A 1 33 ? 11.031 6.741 1.412 1.00 0.00 33 SER A O 5
ATOM 2639 N N . THR A 1 34 ? 9.502 6.874 3.058 1.00 0.00 34 THR A N 5
ATOM 2640 C CA . THR A 1 34 ? 10.419 7.490 4.009 1.00 0.00 34 THR A CA 5
ATOM 2641 C C . THR A 1 34 ? 11.482 6.498 4.469 1.00 0.00 34 THR A C 5
ATOM 2642 O O . THR A 1 34 ? 11.402 5.307 4.171 1.00 0.00 34 THR A O 5
ATOM 2653 N N . GLU A 1 35 ? 12.476 6.998 5.197 1.00 0.00 35 GLU A N 5
ATOM 2654 C CA . GLU A 1 35 ? 13.554 6.154 5.697 1.00 0.00 35 GLU A CA 5
ATOM 2655 C C . GLU A 1 35 ? 14.051 5.204 4.611 1.00 0.00 35 GLU A C 5
ATOM 2656 O O . GLU A 1 35 ? 14.226 4.009 4.848 1.00 0.00 35 GLU A O 5
ATOM 2668 N N . LYS A 1 36 ? 14.275 5.745 3.419 1.00 0.00 36 LYS A N 5
ATOM 2669 C CA . LYS A 1 36 ? 14.752 4.948 2.295 1.00 0.00 36 LYS A CA 5
ATOM 2670 C C . LYS A 1 36 ? 16.164 5.364 1.893 1.00 0.00 36 LYS A C 5
ATOM 2671 O O . LYS A 1 36 ? 16.734 6.249 2.529 1.00 0.00 36 LYS A O 5
ATOM 2691 N N . GLY A 1 1 ? -7.576 -21.365 14.777 1.00 0.00 1 GLY A N 6
ATOM 2692 C CA . GLY A 1 1 ? -8.255 -20.164 15.228 1.00 0.00 1 GLY A CA 6
ATOM 2693 C C . GLY A 1 1 ? -8.046 -18.993 14.288 1.00 0.00 1 GLY A C 6
ATOM 2694 O O . GLY A 1 1 ? -8.188 -19.131 13.073 1.00 0.00 1 GLY A O 6
ATOM 2698 N N . SER A 1 2 ? -7.711 -17.837 14.852 1.00 0.00 2 SER A N 6
ATOM 2699 C CA . SER A 1 2 ? -7.488 -16.635 14.056 1.00 0.00 2 SER A CA 6
ATOM 2700 C C . SER A 1 2 ? -6.283 -16.809 13.136 1.00 0.00 2 SER A C 6
ATOM 2701 O O . SER A 1 2 ? -5.454 -17.695 13.341 1.00 0.00 2 SER A O 6
ATOM 2709 N N . SER A 1 3 ? -6.194 -15.955 12.121 1.00 0.00 3 SER A N 6
ATOM 2710 C CA . SER A 1 3 ? -5.093 -16.015 11.167 1.00 0.00 3 SER A CA 6
ATOM 2711 C C . SER A 1 3 ? -5.033 -17.382 10.493 1.00 0.00 3 SER A C 6
ATOM 2712 O O . SER A 1 3 ? -3.958 -17.956 10.322 1.00 0.00 3 SER A O 6
ATOM 2720 N N . GLY A 1 4 ? -6.197 -17.899 10.111 1.00 0.00 4 GLY A N 6
ATOM 2721 C CA . GLY A 1 4 ? -6.255 -19.195 9.460 1.00 0.00 4 GLY A CA 6
ATOM 2722 C C . GLY A 1 4 ? -6.345 -19.082 7.951 1.00 0.00 4 GLY A C 6
ATOM 2723 O O . GLY A 1 4 ? -5.733 -19.866 7.225 1.00 0.00 4 GLY A O 6
ATOM 2727 N N . SER A 1 5 ? -7.112 -18.106 7.476 1.00 0.00 5 SER A N 6
ATOM 2728 C CA . SER A 1 5 ? -7.285 -17.897 6.044 1.00 0.00 5 SER A CA 6
ATOM 2729 C C . SER A 1 5 ? -5.956 -18.050 5.309 1.00 0.00 5 SER A C 6
ATOM 2730 O O . SER A 1 5 ? -4.888 -17.997 5.917 1.00 0.00 5 SER A O 6
ATOM 2738 N N . SER A 1 6 ? -6.033 -18.239 3.995 1.00 0.00 6 SER A N 6
ATOM 2739 C CA . SER A 1 6 ? -4.837 -18.404 3.176 1.00 0.00 6 SER A CA 6
ATOM 2740 C C . SER A 1 6 ? -4.947 -17.596 1.886 1.00 0.00 6 SER A C 6
ATOM 2741 O O . SER A 1 6 ? -5.913 -17.732 1.136 1.00 0.00 6 SER A O 6
ATOM 2749 N N . GLY A 1 7 ? -3.949 -16.754 1.636 1.00 0.00 7 GLY A N 6
ATOM 2750 C CA . GLY A 1 7 ? -3.952 -15.936 0.437 1.00 0.00 7 GLY A CA 6
ATOM 2751 C C . GLY A 1 7 ? -4.442 -14.526 0.699 1.00 0.00 7 GLY A C 6
ATOM 2752 O O . GLY A 1 7 ? -5.397 -14.321 1.450 1.00 0.00 7 GLY A O 6
ATOM 2756 N N . LYS A 1 8 ? -3.788 -13.549 0.080 1.00 0.00 8 LYS A N 6
ATOM 2757 C CA . LYS A 1 8 ? -4.162 -12.150 0.249 1.00 0.00 8 LYS A CA 6
ATOM 2758 C C . LYS A 1 8 ? -4.298 -11.456 -1.103 1.00 0.00 8 LYS A C 6
ATOM 2759 O O . LYS A 1 8 ? -3.554 -11.728 -2.045 1.00 0.00 8 LYS A O 6
ATOM 2778 N N . PRO A 1 9 ? -5.269 -10.536 -1.202 1.00 0.00 9 PRO A N 6
ATOM 2779 C CA . PRO A 1 9 ? -5.524 -9.783 -2.434 1.00 0.00 9 PRO A CA 6
ATOM 2780 C C . PRO A 1 9 ? -4.413 -8.785 -2.743 1.00 0.00 9 PRO A C 6
ATOM 2781 O O . PRO A 1 9 ? -3.958 -8.679 -3.882 1.00 0.00 9 PRO A O 6
ATOM 2792 N N . PHE A 1 10 ? -3.979 -8.054 -1.721 1.00 0.00 10 PHE A N 6
ATOM 2793 C CA . PHE A 1 10 ? -2.921 -7.064 -1.884 1.00 0.00 10 PHE A CA 6
ATOM 2794 C C . PHE A 1 10 ? -1.716 -7.408 -1.013 1.00 0.00 10 PHE A C 6
ATOM 2795 O O . PHE A 1 10 ? -1.755 -7.260 0.209 1.00 0.00 10 PHE A O 6
ATOM 2812 N N . LYS A 1 11 ? -0.645 -7.868 -1.651 1.00 0.00 11 LYS A N 6
ATOM 2813 C CA . LYS A 1 11 ? 0.573 -8.233 -0.938 1.00 0.00 11 LYS A CA 6
ATOM 2814 C C . LYS A 1 11 ? 1.744 -7.359 -1.378 1.00 0.00 11 LYS A C 6
ATOM 2815 O O . LYS A 1 11 ? 2.302 -7.550 -2.459 1.00 0.00 11 LYS A O 6
ATOM 2834 N N . CYS A 1 12 ? 2.113 -6.402 -0.533 1.00 0.00 12 CYS A N 6
ATOM 2835 C CA . CYS A 1 12 ? 3.217 -5.500 -0.834 1.00 0.00 12 CYS A CA 6
ATOM 2836 C C . CYS A 1 12 ? 4.312 -6.221 -1.616 1.00 0.00 12 CYS A C 6
ATOM 2837 O O . CYS A 1 12 ? 4.766 -7.294 -1.220 1.00 0.00 12 CYS A O 6
ATOM 2844 N N . SER A 1 13 ? 4.729 -5.624 -2.727 1.00 0.00 13 SER A N 6
ATOM 2845 C CA . SER A 1 13 ? 5.767 -6.210 -3.567 1.00 0.00 13 SER A CA 6
ATOM 2846 C C . SER A 1 13 ? 7.155 -5.878 -3.027 1.00 0.00 13 SER A C 6
ATOM 2847 O O . SER A 1 13 ? 8.167 -6.152 -3.672 1.00 0.00 13 SER A O 6
ATOM 2855 N N . LEU A 1 14 ? 7.194 -5.287 -1.838 1.00 0.00 14 LEU A N 6
ATOM 2856 C CA . LEU A 1 14 ? 8.457 -4.917 -1.208 1.00 0.00 14 LEU A CA 6
ATOM 2857 C C . LEU A 1 14 ? 8.759 -5.823 -0.020 1.00 0.00 14 LEU A C 6
ATOM 2858 O O . LEU A 1 14 ? 9.845 -6.396 0.078 1.00 0.00 14 LEU A O 6
ATOM 2874 N N . CYS A 1 15 ? 7.791 -5.950 0.882 1.00 0.00 15 CYS A N 6
ATOM 2875 C CA . CYS A 1 15 ? 7.952 -6.788 2.064 1.00 0.00 15 CYS A CA 6
ATOM 2876 C C . CYS A 1 15 ? 6.841 -7.831 2.146 1.00 0.00 15 CYS A C 6
ATOM 2877 O O . CYS A 1 15 ? 6.017 -7.946 1.240 1.00 0.00 15 CYS A O 6
ATOM 2884 N N . GLU A 1 16 ? 6.827 -8.588 3.239 1.00 0.00 16 GLU A N 6
ATOM 2885 C CA . GLU A 1 16 ? 5.818 -9.621 3.439 1.00 0.00 16 GLU A CA 6
ATOM 2886 C C . GLU A 1 16 ? 4.545 -9.030 4.038 1.00 0.00 16 GLU A C 6
ATOM 2887 O O . GLU A 1 16 ? 3.783 -9.723 4.713 1.00 0.00 16 GLU A O 6
ATOM 2899 N N . TYR A 1 17 ? 4.321 -7.745 3.786 1.00 0.00 17 TYR A N 6
ATOM 2900 C CA . TYR A 1 17 ? 3.143 -7.059 4.302 1.00 0.00 17 TYR A CA 6
ATOM 2901 C C . TYR A 1 17 ? 1.965 -7.203 3.343 1.00 0.00 17 TYR A C 6
ATOM 2902 O O . TYR A 1 17 ? 2.082 -6.919 2.151 1.00 0.00 17 TYR A O 6
ATOM 2920 N N . ALA A 1 18 ? 0.830 -7.646 3.873 1.00 0.00 18 ALA A N 6
ATOM 2921 C CA . ALA A 1 18 ? -0.371 -7.825 3.066 1.00 0.00 18 ALA A CA 6
ATOM 2922 C C . ALA A 1 18 ? -1.628 -7.537 3.880 1.00 0.00 18 ALA A C 6
ATOM 2923 O O . ALA A 1 18 ? -1.626 -7.653 5.106 1.00 0.00 18 ALA A O 6
ATOM 2930 N N . THR A 1 19 ? -2.701 -7.161 3.191 1.00 0.00 19 THR A N 6
ATOM 2931 C CA . THR A 1 19 ? -3.964 -6.855 3.851 1.00 0.00 19 THR A CA 6
ATOM 2932 C C . THR A 1 19 ? -5.138 -7.014 2.891 1.00 0.00 19 THR A C 6
ATOM 2933 O O . THR A 1 19 ? -5.080 -6.569 1.745 1.00 0.00 19 THR A O 6
ATOM 2944 N N . ARG A 1 20 ? -6.202 -7.652 3.367 1.00 0.00 20 ARG A N 6
ATOM 2945 C CA . ARG A 1 20 ? -7.390 -7.870 2.551 1.00 0.00 20 ARG A CA 6
ATOM 2946 C C . ARG A 1 20 ? -7.968 -6.544 2.066 1.00 0.00 20 ARG A C 6
ATOM 2947 O O . ARG A 1 20 ? -8.520 -6.460 0.969 1.00 0.00 20 ARG A O 6
ATOM 2968 N N . SER A 1 21 ? -7.839 -5.511 2.892 1.00 0.00 21 SER A N 6
ATOM 2969 C CA . SER A 1 21 ? -8.352 -4.189 2.550 1.00 0.00 21 SER A CA 6
ATOM 2970 C C . SER A 1 21 ? -7.236 -3.293 2.023 1.00 0.00 21 SER A C 6
ATOM 2971 O O . SER A 1 21 ? -6.497 -2.681 2.795 1.00 0.00 21 SER A O 6
ATOM 2979 N N . LYS A 1 22 ? -7.118 -3.220 0.701 1.00 0.00 22 LYS A N 6
ATOM 2980 C CA . LYS A 1 22 ? -6.094 -2.399 0.067 1.00 0.00 22 LYS A CA 6
ATOM 2981 C C . LYS A 1 22 ? -5.831 -1.134 0.880 1.00 0.00 22 LYS A C 6
ATOM 2982 O O . LYS A 1 22 ? -4.686 -0.820 1.204 1.00 0.00 22 LYS A O 6
ATOM 3001 N N . SER A 1 23 ? -6.899 -0.413 1.206 1.00 0.00 23 SER A N 6
ATOM 3002 C CA . SER A 1 23 ? -6.783 0.818 1.978 1.00 0.00 23 SER A CA 6
ATOM 3003 C C . SER A 1 23 ? -5.668 0.707 3.013 1.00 0.00 23 SER A C 6
ATOM 3004 O O . SER A 1 23 ? -4.784 1.561 3.083 1.00 0.00 23 SER A O 6
ATOM 3012 N N . ASN A 1 24 ? -5.716 -0.351 3.815 1.00 0.00 24 ASN A N 6
ATOM 3013 C CA . ASN A 1 24 ? -4.710 -0.575 4.847 1.00 0.00 24 ASN A CA 6
ATOM 3014 C C . ASN A 1 24 ? -3.307 -0.576 4.248 1.00 0.00 24 ASN A C 6
ATOM 3015 O O . ASN A 1 24 ? -2.385 0.027 4.799 1.00 0.00 24 ASN A O 6
ATOM 3026 N N . LEU A 1 25 ? -3.153 -1.256 3.117 1.00 0.00 25 LEU A N 6
ATOM 3027 C CA . LEU A 1 25 ? -1.862 -1.335 2.442 1.00 0.00 25 LEU A CA 6
ATOM 3028 C C . LEU A 1 25 ? -1.433 0.035 1.926 1.00 0.00 25 LEU A C 6
ATOM 3029 O O . LEU A 1 25 ? -0.281 0.439 2.089 1.00 0.00 25 LEU A O 6
ATOM 3045 N N . LYS A 1 26 ? -2.367 0.746 1.304 1.00 0.00 26 LYS A N 6
ATOM 3046 C CA . LYS A 1 26 ? -2.088 2.072 0.766 1.00 0.00 26 LYS A CA 6
ATOM 3047 C C . LYS A 1 26 ? -1.320 2.919 1.776 1.00 0.00 26 LYS A C 6
ATOM 3048 O O . LYS A 1 26 ? -0.426 3.681 1.410 1.00 0.00 26 LYS A O 6
ATOM 3067 N N . ALA A 1 27 ? -1.673 2.777 3.050 1.00 0.00 27 ALA A N 6
ATOM 3068 C CA . ALA A 1 27 ? -1.015 3.526 4.113 1.00 0.00 27 ALA A CA 6
ATOM 3069 C C . ALA A 1 27 ? 0.364 2.951 4.417 1.00 0.00 27 ALA A C 6
ATOM 3070 O O . ALA A 1 27 ? 1.313 3.691 4.679 1.00 0.00 27 ALA A O 6
ATOM 3077 N N . HIS A 1 28 ? 0.468 1.626 4.381 1.00 0.00 28 HIS A N 6
ATOM 3078 C CA . HIS A 1 28 ? 1.732 0.951 4.654 1.00 0.00 28 HIS A CA 6
ATOM 3079 C C . HIS A 1 28 ? 2.782 1.321 3.610 1.00 0.00 28 HIS A C 6
ATOM 3080 O O . HIS A 1 28 ? 3.918 1.652 3.948 1.00 0.00 28 HIS A O 6
ATOM 3094 N N . MET A 1 29 ? 2.393 1.262 2.340 1.00 0.00 29 MET A N 6
ATOM 3095 C CA . MET A 1 29 ? 3.301 1.592 1.248 1.00 0.00 29 MET A CA 6
ATOM 3096 C C . MET A 1 29 ? 3.999 2.924 1.504 1.00 0.00 29 MET A C 6
ATOM 3097 O O . MET A 1 29 ? 5.193 3.068 1.247 1.00 0.00 29 MET A O 6
ATOM 3111 N N . ASN A 1 30 ? 3.245 3.894 2.010 1.00 0.00 30 ASN A N 6
ATOM 3112 C CA . ASN A 1 30 ? 3.792 5.215 2.300 1.00 0.00 30 ASN A CA 6
ATOM 3113 C C . ASN A 1 30 ? 5.032 5.108 3.182 1.00 0.00 30 ASN A C 6
ATOM 3114 O O . ASN A 1 30 ? 6.035 5.781 2.944 1.00 0.00 30 ASN A O 6
ATOM 3125 N N . ARG A 1 31 ? 4.956 4.258 4.201 1.00 0.00 31 ARG A N 6
ATOM 3126 C CA . ARG A 1 31 ? 6.071 4.064 5.119 1.00 0.00 31 ARG A CA 6
ATOM 3127 C C . ARG A 1 31 ? 7.380 3.888 4.355 1.00 0.00 31 ARG A C 6
ATOM 3128 O O . ARG A 1 31 ? 8.356 4.597 4.603 1.00 0.00 31 ARG A O 6
ATOM 3149 N N . HIS A 1 32 ? 7.393 2.939 3.425 1.00 0.00 32 HIS A N 6
ATOM 3150 C CA . HIS A 1 32 ? 8.582 2.670 2.624 1.00 0.00 32 HIS A CA 6
ATOM 3151 C C . HIS A 1 32 ? 9.162 3.963 2.060 1.00 0.00 32 HIS A C 6
ATOM 3152 O O . HIS A 1 32 ? 10.379 4.129 1.985 1.00 0.00 32 HIS A O 6
ATOM 3166 N N . SER A 1 33 ? 8.282 4.877 1.664 1.00 0.00 33 SER A N 6
ATOM 3167 C CA . SER A 1 33 ? 8.706 6.155 1.103 1.00 0.00 33 SER A CA 6
ATOM 3168 C C . SER A 1 33 ? 9.988 6.642 1.771 1.00 0.00 33 SER A C 6
ATOM 3169 O O . SER A 1 33 ? 10.898 7.140 1.107 1.00 0.00 33 SER A O 6
ATOM 3177 N N . THR A 1 34 ? 10.054 6.495 3.091 1.00 0.00 34 THR A N 6
ATOM 3178 C CA . THR A 1 34 ? 11.222 6.921 3.850 1.00 0.00 34 THR A CA 6
ATOM 3179 C C . THR A 1 34 ? 12.368 5.927 3.700 1.00 0.00 34 THR A C 6
ATOM 3180 O O . THR A 1 34 ? 12.222 4.747 4.016 1.00 0.00 34 THR A O 6
ATOM 3191 N N . GLU A 1 35 ? 13.507 6.412 3.216 1.00 0.00 35 GLU A N 6
ATOM 3192 C CA . GLU A 1 35 ? 14.678 5.564 3.024 1.00 0.00 35 GLU A CA 6
ATOM 3193 C C . GLU A 1 35 ? 15.450 5.400 4.330 1.00 0.00 35 GLU A C 6
ATOM 3194 O O . GLU A 1 35 ? 16.673 5.537 4.363 1.00 0.00 35 GLU A O 6
ATOM 3206 N N . LYS A 1 36 ? 14.727 5.105 5.405 1.00 0.00 36 LYS A N 6
ATOM 3207 C CA . LYS A 1 36 ? 15.342 4.921 6.714 1.00 0.00 36 LYS A CA 6
ATOM 3208 C C . LYS A 1 36 ? 14.955 3.572 7.313 1.00 0.00 36 LYS A C 6
ATOM 3209 O O . LYS A 1 36 ? 15.531 3.175 8.325 1.00 0.00 36 LYS A O 6
ATOM 3229 N N . GLY A 1 1 ? 0.527 -24.000 -14.444 1.00 0.00 1 GLY A N 7
ATOM 3230 C CA . GLY A 1 1 ? 1.932 -24.335 -14.295 1.00 0.00 1 GLY A CA 7
ATOM 3231 C C . GLY A 1 1 ? 2.326 -24.549 -12.847 1.00 0.00 1 GLY A C 7
ATOM 3232 O O . GLY A 1 1 ? 1.719 -25.357 -12.144 1.00 0.00 1 GLY A O 7
ATOM 3236 N N . SER A 1 2 ? 3.347 -23.825 -12.400 1.00 0.00 2 SER A N 7
ATOM 3237 C CA . SER A 1 2 ? 3.825 -23.944 -11.027 1.00 0.00 2 SER A CA 7
ATOM 3238 C C . SER A 1 2 ? 2.735 -23.549 -10.036 1.00 0.00 2 SER A C 7
ATOM 3239 O O . SER A 1 2 ? 2.131 -22.483 -10.153 1.00 0.00 2 SER A O 7
ATOM 3247 N N . SER A 1 3 ? 2.489 -24.417 -9.060 1.00 0.00 3 SER A N 7
ATOM 3248 C CA . SER A 1 3 ? 1.469 -24.163 -8.049 1.00 0.00 3 SER A CA 7
ATOM 3249 C C . SER A 1 3 ? 1.862 -22.981 -7.167 1.00 0.00 3 SER A C 7
ATOM 3250 O O . SER A 1 3 ? 2.941 -22.964 -6.577 1.00 0.00 3 SER A O 7
ATOM 3258 N N . GLY A 1 4 ? 0.976 -21.993 -7.083 1.00 0.00 4 GLY A N 7
ATOM 3259 C CA . GLY A 1 4 ? 1.246 -20.821 -6.271 1.00 0.00 4 GLY A CA 7
ATOM 3260 C C . GLY A 1 4 ? 0.263 -20.668 -5.128 1.00 0.00 4 GLY A C 7
ATOM 3261 O O . GLY A 1 4 ? -0.865 -20.218 -5.327 1.00 0.00 4 GLY A O 7
ATOM 3265 N N . SER A 1 5 ? 0.691 -21.043 -3.927 1.00 0.00 5 SER A N 7
ATOM 326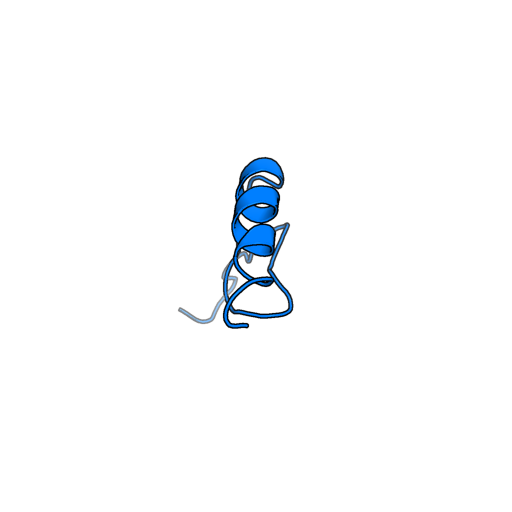6 C CA . SER A 1 5 ? -0.162 -20.950 -2.748 1.00 0.00 5 SER A CA 7
ATOM 3267 C C . SER A 1 5 ? -0.427 -19.493 -2.383 1.00 0.00 5 SER A C 7
ATOM 3268 O O . SER A 1 5 ? 0.383 -18.851 -1.714 1.00 0.00 5 SER A O 7
ATOM 3276 N N . SER A 1 6 ? -1.568 -18.976 -2.828 1.00 0.00 6 SER A N 7
ATOM 3277 C CA . SER A 1 6 ? -1.940 -17.593 -2.553 1.00 0.00 6 SER A CA 7
ATOM 3278 C C . SER A 1 6 ? -2.690 -17.486 -1.229 1.00 0.00 6 SER A C 7
ATOM 3279 O O . SER A 1 6 ? -2.984 -18.493 -0.586 1.00 0.00 6 SER A O 7
ATOM 3287 N N . GLY A 1 7 ? -2.995 -16.256 -0.827 1.00 0.00 7 GLY A N 7
ATOM 3288 C CA . GLY A 1 7 ? -3.708 -16.038 0.419 1.00 0.00 7 GLY A CA 7
ATOM 3289 C C . GLY A 1 7 ? -4.314 -14.651 0.505 1.00 0.00 7 GLY A C 7
ATOM 3290 O O . GLY A 1 7 ? -5.535 -14.500 0.545 1.00 0.00 7 GLY A O 7
ATOM 3294 N N . LYS A 1 8 ? -3.459 -13.635 0.536 1.00 0.00 8 LYS A N 7
ATOM 3295 C CA . LYS A 1 8 ? -3.915 -12.252 0.618 1.00 0.00 8 LYS A CA 7
ATOM 3296 C C . LYS A 1 8 ? -4.037 -11.635 -0.771 1.00 0.00 8 LYS A C 7
ATOM 3297 O O . LYS A 1 8 ? -3.259 -11.930 -1.678 1.00 0.00 8 LYS A O 7
ATOM 3316 N N . PRO A 1 9 ? -5.036 -10.757 -0.944 1.00 0.00 9 PRO A N 7
ATOM 3317 C CA . PRO A 1 9 ? -5.282 -10.079 -2.220 1.00 0.00 9 PRO A CA 7
ATOM 3318 C C . PRO A 1 9 ? -4.198 -9.060 -2.554 1.00 0.00 9 PRO A C 7
ATOM 3319 O O . PRO A 1 9 ? -3.744 -8.973 -3.695 1.00 0.00 9 PRO A O 7
ATOM 3330 N N . PHE A 1 10 ? -3.786 -8.292 -1.551 1.00 0.00 10 PHE A N 7
ATOM 3331 C CA . PHE A 1 10 ? -2.755 -7.278 -1.738 1.00 0.00 10 PHE A CA 7
ATOM 3332 C C . PHE A 1 10 ? -1.529 -7.584 -0.882 1.00 0.00 10 PHE A C 7
ATOM 3333 O O . PHE A 1 10 ? -1.586 -7.529 0.347 1.00 0.00 10 PHE A O 7
ATOM 3350 N N . LYS A 1 11 ? -0.421 -7.908 -1.540 1.00 0.00 11 LYS A N 7
ATOM 3351 C CA . LYS A 1 11 ? 0.819 -8.223 -0.842 1.00 0.00 11 LYS A CA 7
ATOM 3352 C C . LYS A 1 11 ? 1.942 -7.288 -1.279 1.00 0.00 11 LYS A C 7
ATOM 3353 O O . LYS A 1 11 ? 2.480 -7.420 -2.379 1.00 0.00 11 LYS A O 7
ATOM 3372 N N . CYS A 1 12 ? 2.293 -6.345 -0.412 1.00 0.00 12 CYS A N 7
ATOM 3373 C CA . CYS A 1 12 ? 3.352 -5.388 -0.708 1.00 0.00 12 CYS A CA 7
ATOM 3374 C C . CYS A 1 12 ? 4.456 -6.039 -1.537 1.00 0.00 12 CYS A C 7
ATOM 3375 O O . CYS A 1 12 ? 4.940 -7.121 -1.205 1.00 0.00 12 CYS A O 7
ATOM 3382 N N . SER A 1 13 ? 4.849 -5.371 -2.617 1.00 0.00 13 SER A N 7
ATOM 3383 C CA . SER A 1 13 ? 5.893 -5.885 -3.495 1.00 0.00 13 SER A CA 7
ATOM 3384 C C . SER A 1 13 ? 7.277 -5.542 -2.953 1.00 0.00 13 SER A C 7
ATOM 3385 O O . SER A 1 13 ? 8.290 -5.759 -3.621 1.00 0.00 13 SER A O 7
ATOM 3393 N N . LEU A 1 14 ? 7.313 -5.006 -1.738 1.00 0.00 14 LEU A N 7
ATOM 3394 C CA . LEU A 1 14 ? 8.573 -4.632 -1.104 1.00 0.00 14 LEU A CA 7
ATOM 3395 C C . LEU A 1 14 ? 8.892 -5.562 0.062 1.00 0.00 14 LEU A C 7
ATOM 3396 O O . LEU A 1 14 ? 9.992 -6.109 0.151 1.00 0.00 14 LEU A O 7
ATOM 3412 N N . CYS A 1 15 ? 7.923 -5.739 0.954 1.00 0.00 15 CYS A N 7
ATOM 3413 C CA . CYS A 1 15 ? 8.100 -6.604 2.114 1.00 0.00 15 CYS A CA 7
ATOM 3414 C C . CYS A 1 15 ? 7.012 -7.673 2.166 1.00 0.00 15 CYS A C 7
ATOM 3415 O O . CYS A 1 15 ? 6.193 -7.783 1.254 1.00 0.00 15 CYS A O 7
ATOM 3422 N N . GLU A 1 16 ? 7.011 -8.457 3.239 1.00 0.00 16 GLU A N 7
ATOM 3423 C CA . GLU A 1 16 ? 6.024 -9.517 3.409 1.00 0.00 16 GLU A CA 7
ATOM 3424 C C . GLU A 1 16 ? 4.737 -8.969 4.019 1.00 0.00 16 GLU A C 7
ATOM 3425 O O . GLU A 1 16 ? 3.993 -9.694 4.681 1.00 0.00 16 GLU A O 7
ATOM 3437 N N . TYR A 1 17 ? 4.481 -7.686 3.791 1.00 0.00 17 TYR A N 7
ATOM 3438 C CA . TYR A 1 17 ? 3.286 -7.039 4.320 1.00 0.00 17 TYR A CA 7
ATOM 3439 C C . TYR A 1 17 ? 2.114 -7.185 3.353 1.00 0.00 17 TYR A C 7
ATOM 3440 O O . TYR A 1 17 ? 2.226 -6.859 2.172 1.00 0.00 17 TYR A O 7
ATOM 3458 N N . ALA A 1 18 ? 0.991 -7.676 3.865 1.00 0.00 18 ALA A N 7
ATOM 3459 C CA . ALA A 1 18 ? -0.203 -7.863 3.049 1.00 0.00 18 ALA A CA 7
ATOM 3460 C C . ALA A 1 18 ? -1.468 -7.612 3.862 1.00 0.00 18 ALA A C 7
ATOM 3461 O O . ALA A 1 18 ? -1.462 -7.716 5.089 1.00 0.00 18 ALA A O 7
ATOM 3468 N N . THR A 1 19 ? -2.554 -7.279 3.171 1.00 0.00 19 THR A N 7
ATOM 3469 C CA . THR A 1 19 ? -3.827 -7.011 3.828 1.00 0.00 19 THR A CA 7
ATOM 3470 C C . THR A 1 19 ? -4.994 -7.211 2.869 1.00 0.00 19 THR A C 7
ATOM 3471 O O . THR A 1 19 ? -4.865 -6.989 1.665 1.00 0.00 19 THR A O 7
ATOM 3482 N N . ARG A 1 20 ? -6.133 -7.630 3.410 1.00 0.00 20 ARG A N 7
ATOM 3483 C CA . ARG A 1 20 ? -7.324 -7.860 2.601 1.00 0.00 20 ARG A CA 7
ATOM 3484 C C . ARG A 1 20 ? -7.850 -6.549 2.023 1.00 0.00 20 ARG A C 7
ATOM 3485 O O . ARG A 1 20 ? -8.258 -6.490 0.863 1.00 0.00 20 ARG A O 7
ATOM 3506 N N . SER A 1 21 ? -7.839 -5.502 2.841 1.00 0.00 21 SER A N 7
ATOM 3507 C CA . SER A 1 21 ? -8.319 -4.193 2.413 1.00 0.00 21 SER A CA 7
ATOM 3508 C C . SER A 1 21 ? -7.184 -3.367 1.813 1.00 0.00 21 SER A C 7
ATOM 3509 O O . SER A 1 21 ? -6.164 -3.130 2.460 1.00 0.00 21 SER A O 7
ATOM 3517 N N . LYS A 1 22 ? -7.370 -2.932 0.572 1.00 0.00 22 LYS A N 7
ATOM 3518 C CA . LYS A 1 22 ? -6.365 -2.132 -0.118 1.00 0.00 22 LYS A CA 7
ATOM 3519 C C . LYS A 1 22 ? -6.076 -0.844 0.647 1.00 0.00 22 LYS A C 7
ATOM 3520 O O . LYS A 1 22 ? -4.919 -0.476 0.848 1.00 0.00 22 LYS A O 7
ATOM 3539 N N . SER A 1 23 ? -7.136 -0.164 1.072 1.00 0.00 23 SER A N 7
ATOM 3540 C CA . SER A 1 23 ? -6.996 1.084 1.813 1.00 0.00 23 SER A CA 7
ATOM 3541 C C . SER A 1 23 ? -5.884 0.978 2.852 1.00 0.00 23 SER A C 7
ATOM 3542 O O . SER A 1 23 ? -5.067 1.886 2.998 1.00 0.00 23 SER A O 7
ATOM 3550 N N . ASN A 1 24 ? -5.861 -0.139 3.572 1.00 0.00 24 ASN A N 7
ATOM 3551 C CA . ASN A 1 24 ? -4.851 -0.366 4.599 1.00 0.00 24 ASN A CA 7
ATOM 3552 C C . ASN A 1 24 ? -3.451 -0.367 3.993 1.00 0.00 24 ASN A C 7
ATOM 3553 O O . ASN A 1 24 ? -2.603 0.449 4.359 1.00 0.00 24 ASN A O 7
ATOM 3564 N N . LEU A 1 25 ? -3.214 -1.288 3.065 1.00 0.00 25 LEU A N 7
ATOM 3565 C CA . LEU A 1 25 ? -1.917 -1.396 2.407 1.00 0.00 25 LEU A CA 7
ATOM 3566 C C . LEU A 1 25 ? -1.406 -0.023 1.983 1.00 0.00 25 LEU A C 7
ATOM 3567 O O . LEU A 1 25 ? -0.246 0.319 2.217 1.00 0.00 25 LEU A O 7
ATOM 3583 N N . LYS A 1 26 ? -2.279 0.762 1.361 1.00 0.00 26 LYS A N 7
ATOM 3584 C CA . LYS A 1 26 ? -1.918 2.099 0.907 1.00 0.00 26 LYS A CA 7
ATOM 3585 C C . LYS A 1 26 ? -1.196 2.871 2.007 1.00 0.00 26 LYS A C 7
ATOM 3586 O O . LYS A 1 26 ? -0.186 3.528 1.757 1.00 0.00 26 LYS A O 7
ATOM 3605 N N . ALA A 1 27 ? -1.721 2.786 3.225 1.00 0.00 27 ALA A N 7
ATOM 3606 C CA . ALA A 1 27 ? -1.124 3.473 4.363 1.00 0.00 27 ALA A CA 7
ATOM 3607 C C . ALA A 1 27 ? 0.232 2.872 4.718 1.00 0.00 27 ALA A C 7
ATOM 3608 O O . ALA A 1 27 ? 1.125 3.571 5.200 1.00 0.00 27 ALA A O 7
ATOM 3615 N N . HIS A 1 28 ? 0.380 1.573 4.478 1.00 0.00 28 HIS A N 7
ATOM 3616 C CA . HIS A 1 28 ? 1.628 0.879 4.773 1.00 0.00 28 HIS A CA 7
ATOM 3617 C C . HIS A 1 28 ? 2.717 1.273 3.780 1.00 0.00 28 HIS A C 7
ATOM 3618 O O . HIS A 1 28 ? 3.856 1.536 4.165 1.00 0.00 28 HIS A O 7
ATOM 3632 N N . MET A 1 29 ? 2.359 1.312 2.501 1.00 0.00 29 MET A N 7
ATOM 3633 C CA . MET A 1 29 ? 3.306 1.674 1.453 1.00 0.00 29 MET A CA 7
ATOM 3634 C C . MET A 1 29 ? 3.976 3.009 1.765 1.00 0.00 29 MET A C 7
ATOM 3635 O O . MET A 1 29 ? 5.157 3.202 1.478 1.00 0.00 29 MET A O 7
ATOM 3649 N N . ASN A 1 30 ? 3.215 3.925 2.353 1.00 0.00 30 ASN A N 7
ATOM 3650 C CA . ASN A 1 30 ? 3.736 5.242 2.702 1.00 0.00 30 ASN A CA 7
ATOM 3651 C C . ASN A 1 30 ? 5.061 5.122 3.449 1.00 0.00 30 ASN A C 7
ATOM 3652 O O . ASN A 1 30 ? 5.956 5.951 3.284 1.00 0.00 30 ASN A O 7
ATOM 3663 N N . ARG A 1 31 ? 5.179 4.083 4.270 1.00 0.00 31 ARG A N 7
ATOM 3664 C CA . ARG A 1 31 ? 6.394 3.855 5.043 1.00 0.00 31 ARG A CA 7
ATOM 3665 C C . ARG A 1 31 ? 7.588 3.618 4.122 1.00 0.00 31 ARG A C 7
ATOM 3666 O O . ARG A 1 31 ? 8.698 4.076 4.397 1.00 0.00 31 ARG A O 7
ATOM 3687 N N . HIS A 1 32 ? 7.352 2.901 3.028 1.00 0.00 32 HIS A N 7
ATOM 3688 C CA . HIS A 1 32 ? 8.407 2.603 2.067 1.00 0.00 32 HIS A CA 7
ATOM 3689 C C . HIS A 1 32 ? 8.721 3.826 1.209 1.00 0.00 32 HIS A C 7
ATOM 3690 O O . HIS A 1 32 ? 8.787 3.736 -0.017 1.00 0.00 32 HIS A O 7
ATOM 3704 N N . SER A 1 33 ? 8.914 4.967 1.863 1.00 0.00 33 SER A N 7
ATOM 3705 C CA . SER A 1 33 ? 9.216 6.209 1.160 1.00 0.00 33 SER A CA 7
ATOM 3706 C C . SER A 1 33 ? 10.450 6.882 1.753 1.00 0.00 33 SER A C 7
ATOM 3707 O O . SER A 1 33 ? 10.495 8.103 1.903 1.00 0.00 33 SER A O 7
ATOM 3715 N N . THR A 1 34 ? 11.453 6.075 2.089 1.00 0.00 34 THR A N 7
ATOM 3716 C CA . THR A 1 34 ? 12.687 6.591 2.666 1.00 0.00 34 THR A CA 7
ATOM 3717 C C . THR A 1 34 ? 13.904 6.103 1.888 1.00 0.00 34 THR A C 7
ATOM 3718 O O . THR A 1 34 ? 14.935 5.775 2.473 1.00 0.00 34 THR A O 7
ATOM 3729 N N . GLU A 1 35 ? 13.776 6.058 0.565 1.00 0.00 35 GLU A N 7
ATOM 3730 C CA . GLU A 1 35 ? 14.867 5.610 -0.292 1.00 0.00 35 GLU A CA 7
ATOM 3731 C C . GLU A 1 35 ? 15.610 4.437 0.341 1.00 0.00 35 GLU A C 7
ATOM 3732 O O . GLU A 1 35 ? 16.839 4.373 0.305 1.00 0.00 35 GLU A O 7
ATOM 3744 N N . LYS A 1 36 ? 14.855 3.511 0.921 1.00 0.00 36 LYS A N 7
ATOM 3745 C CA . LYS A 1 36 ? 15.439 2.339 1.562 1.00 0.00 36 LYS A CA 7
ATOM 3746 C C . LYS A 1 36 ? 15.025 1.060 0.841 1.00 0.00 36 LYS A C 7
ATOM 3747 O O . LYS A 1 36 ? 13.829 0.812 0.697 1.00 0.00 36 LYS A O 7
ATOM 3767 N N . GLY A 1 1 ? -0.250 -32.180 6.955 1.00 0.00 1 GLY A N 8
ATOM 3768 C CA . GLY A 1 1 ? -1.664 -31.959 6.715 1.00 0.00 1 GLY A CA 8
ATOM 3769 C C . GLY A 1 1 ? -1.918 -31.114 5.483 1.00 0.00 1 GLY A C 8
ATOM 3770 O O . GLY A 1 1 ? -1.103 -31.089 4.560 1.00 0.00 1 GLY A O 8
ATOM 3774 N N . SER A 1 2 ? -3.052 -30.421 5.465 1.00 0.00 2 SER A N 8
ATOM 3775 C CA . SER A 1 2 ? -3.413 -29.574 4.334 1.00 0.00 2 SER A CA 8
ATOM 3776 C C . SER A 1 2 ? -3.146 -28.105 4.647 1.00 0.00 2 SER A C 8
ATOM 3777 O O . SER A 1 2 ? -2.390 -27.437 3.942 1.00 0.00 2 SER A O 8
ATOM 3785 N N . SER A 1 3 ? -3.773 -27.610 5.710 1.00 0.00 3 SER A N 8
ATOM 3786 C CA . SER A 1 3 ? -3.607 -26.219 6.115 1.00 0.00 3 SER A CA 8
ATOM 3787 C C . SER A 1 3 ? -3.496 -25.307 4.897 1.00 0.00 3 SER A C 8
ATOM 3788 O O . SER A 1 3 ? -2.679 -24.389 4.867 1.00 0.00 3 SER A O 8
ATOM 3796 N N . GLY A 1 4 ? -4.327 -25.569 3.892 1.00 0.00 4 GLY A N 8
ATOM 3797 C CA . GLY A 1 4 ? -4.307 -24.765 2.684 1.00 0.00 4 GLY A CA 8
ATOM 3798 C C . GLY A 1 4 ? -4.297 -23.278 2.978 1.00 0.00 4 GLY A C 8
ATOM 3799 O O . GLY A 1 4 ? -5.143 -22.779 3.720 1.00 0.00 4 GLY A O 8
ATOM 3803 N N . SER A 1 5 ? -3.335 -22.568 2.397 1.00 0.00 5 SER A N 8
ATOM 3804 C CA . SER A 1 5 ? -3.214 -21.130 2.606 1.00 0.00 5 SER A CA 8
ATOM 3805 C C . SER A 1 5 ? -3.615 -20.364 1.349 1.00 0.00 5 SER A C 8
ATOM 3806 O O . SER A 1 5 ? -2.910 -20.393 0.339 1.00 0.00 5 SER A O 8
ATOM 3814 N N . SER A 1 6 ? -4.751 -19.678 1.418 1.00 0.00 6 SER A N 8
ATOM 3815 C CA . SER A 1 6 ? -5.249 -18.906 0.285 1.00 0.00 6 SER A CA 8
ATOM 3816 C C . SER A 1 6 ? -4.332 -17.723 -0.011 1.00 0.00 6 SER A C 8
ATOM 3817 O O . SER A 1 6 ? -3.799 -17.597 -1.112 1.00 0.00 6 SER A O 8
ATOM 3825 N N . GLY A 1 7 ? -4.154 -16.858 0.982 1.00 0.00 7 GLY A N 8
ATOM 3826 C CA . GLY A 1 7 ? -3.302 -15.695 0.809 1.00 0.00 7 GLY A CA 8
ATOM 3827 C C . GLY A 1 7 ? -4.080 -14.395 0.844 1.0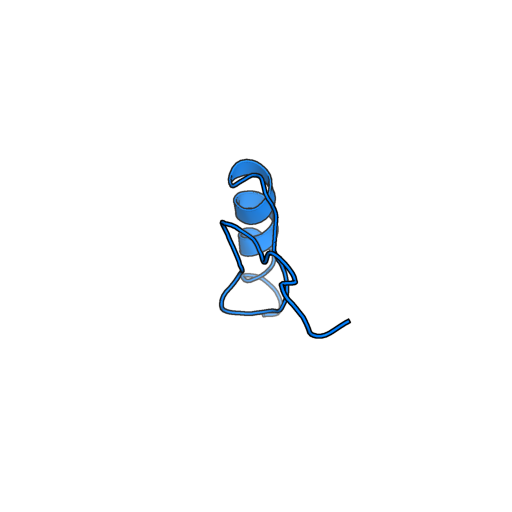0 0.00 7 GLY A C 8
ATOM 3828 O O . GLY A 1 7 ? -5.304 -14.399 0.981 1.00 0.00 7 GLY A O 8
ATOM 3832 N N . LYS A 1 8 ? -3.370 -13.279 0.721 1.00 0.00 8 LYS A N 8
ATOM 3833 C CA . LYS A 1 8 ? -4.001 -11.965 0.739 1.00 0.00 8 LYS A CA 8
ATOM 3834 C C . LYS A 1 8 ? -4.153 -11.415 -0.675 1.00 0.00 8 LYS A C 8
ATOM 3835 O O . LYS A 1 8 ? -3.399 -11.759 -1.585 1.00 0.00 8 LYS A O 8
ATOM 3854 N N . PRO A 1 9 ? -5.151 -10.539 -0.867 1.00 0.00 9 PRO A N 8
ATOM 3855 C CA . PRO A 1 9 ? -5.424 -9.922 -2.168 1.00 0.00 9 PRO A CA 8
ATOM 3856 C C . PRO A 1 9 ? -4.342 -8.928 -2.576 1.00 0.00 9 PRO A C 8
ATOM 3857 O O . PRO A 1 9 ? -4.015 -8.801 -3.756 1.00 0.00 9 PRO A O 8
ATOM 3868 N N . PHE A 1 10 ? -3.789 -8.225 -1.593 1.00 0.00 10 PHE A N 8
ATOM 3869 C CA . PHE A 1 10 ? -2.744 -7.241 -1.850 1.00 0.00 10 PHE A CA 8
ATOM 3870 C C . PHE A 1 10 ? -1.497 -7.545 -1.026 1.00 0.00 10 PHE A C 8
ATOM 3871 O O . PHE A 1 10 ? -1.511 -7.451 0.202 1.00 0.00 10 PHE A O 8
ATOM 3888 N N . LYS A 1 11 ? -0.417 -7.909 -1.710 1.00 0.00 11 LYS A N 8
ATOM 3889 C CA . LYS A 1 11 ? 0.840 -8.227 -1.043 1.00 0.00 11 LYS A CA 8
ATOM 3890 C C . LYS A 1 11 ? 1.934 -7.245 -1.450 1.00 0.00 11 LYS A C 8
ATOM 3891 O O . LYS A 1 11 ? 2.440 -7.293 -2.571 1.00 0.00 11 LYS A O 8
ATOM 3910 N N . CYS A 1 12 ? 2.296 -6.356 -0.531 1.00 0.00 12 CYS A N 8
ATOM 3911 C CA . CYS A 1 12 ? 3.331 -5.363 -0.793 1.00 0.00 12 CYS A CA 8
ATOM 3912 C C . CYS A 1 12 ? 4.456 -5.958 -1.634 1.00 0.00 12 CYS A C 8
ATOM 3913 O O . CYS A 1 12 ? 5.002 -7.011 -1.304 1.00 0.00 12 CYS A O 8
ATOM 3920 N N . SER A 1 13 ? 4.797 -5.277 -2.724 1.00 0.00 13 SER A N 8
ATOM 3921 C CA . SER A 1 13 ? 5.854 -5.740 -3.615 1.00 0.00 13 SER A CA 8
ATOM 3922 C C . SER A 1 13 ? 7.230 -5.419 -3.039 1.00 0.00 13 SER A C 8
ATOM 3923 O O . SER A 1 13 ? 8.253 -5.611 -3.698 1.00 0.00 13 SER A O 8
ATOM 3931 N N . LEU A 1 14 ? 7.248 -4.928 -1.804 1.00 0.00 14 LEU A N 8
ATOM 3932 C CA . LEU A 1 14 ? 8.497 -4.579 -1.137 1.00 0.00 14 LEU A CA 8
ATOM 3933 C C . LEU A 1 14 ? 8.805 -5.560 -0.011 1.00 0.00 14 LEU A C 8
ATOM 3934 O O . LEU A 1 14 ? 9.881 -6.158 0.029 1.00 0.00 14 LEU A O 8
ATOM 3950 N N . CYS A 1 15 ? 7.854 -5.723 0.902 1.00 0.00 15 CYS A N 8
ATOM 3951 C CA . CYS A 1 15 ? 8.021 -6.633 2.029 1.00 0.00 15 CYS A CA 8
ATOM 3952 C C . CYS A 1 15 ? 6.919 -7.687 2.046 1.00 0.00 15 CYS A C 8
ATOM 3953 O O . CYS A 1 15 ? 6.095 -7.752 1.134 1.00 0.00 15 CYS A O 8
ATOM 3960 N N . GLU A 1 16 ? 6.910 -8.510 3.090 1.00 0.00 16 GLU A N 8
ATOM 3961 C CA . GLU A 1 16 ? 5.909 -9.562 3.224 1.00 0.00 16 GLU A CA 8
ATOM 3962 C C . GLU A 1 16 ? 4.629 -9.017 3.852 1.00 0.00 16 GLU A C 8
ATOM 3963 O O . GLU A 1 16 ? 3.846 -9.764 4.439 1.00 0.00 16 GLU A O 8
ATOM 3975 N N . TYR A 1 17 ? 4.424 -7.711 3.723 1.00 0.00 17 TYR A N 8
ATOM 3976 C CA . TYR A 1 17 ? 3.241 -7.065 4.279 1.00 0.00 17 TYR A CA 8
ATOM 3977 C C . TYR A 1 17 ? 2.053 -7.192 3.330 1.00 0.00 17 TYR A C 8
ATOM 3978 O O . TYR A 1 17 ? 2.177 -6.958 2.128 1.00 0.00 17 TYR A O 8
ATOM 3996 N N . ALA A 1 18 ? 0.902 -7.564 3.880 1.00 0.00 18 ALA A N 8
ATOM 3997 C CA . ALA A 1 18 ? -0.309 -7.720 3.084 1.00 0.00 18 ALA A CA 8
ATOM 3998 C C . ALA A 1 18 ? -1.552 -7.397 3.907 1.00 0.00 18 ALA A C 8
ATOM 3999 O O . ALA A 1 18 ? -1.526 -7.447 5.137 1.00 0.00 18 ALA A O 8
ATOM 4006 N N . THR A 1 19 ? -2.640 -7.063 3.220 1.00 0.00 19 THR A N 8
ATOM 4007 C CA . THR A 1 19 ? -3.892 -6.729 3.887 1.00 0.00 19 THR A CA 8
ATOM 4008 C C . THR A 1 19 ? -5.083 -6.942 2.960 1.00 0.00 19 THR A C 8
ATOM 4009 O O . THR A 1 19 ? -5.012 -6.649 1.766 1.00 0.00 19 THR A O 8
ATOM 4020 N N . ARG A 1 20 ? -6.177 -7.452 3.516 1.00 0.00 20 ARG A N 8
ATOM 4021 C CA . ARG A 1 20 ? -7.384 -7.704 2.738 1.00 0.00 20 ARG A CA 8
ATOM 4022 C C . ARG A 1 20 ? -7.943 -6.405 2.166 1.00 0.00 20 ARG A C 8
ATOM 4023 O O . ARG A 1 20 ? -8.372 -6.356 1.013 1.00 0.00 20 ARG A O 8
ATOM 4044 N N . SER A 1 21 ? -7.937 -5.354 2.981 1.00 0.00 21 SER A N 8
ATOM 4045 C CA . SER A 1 21 ? -8.447 -4.056 2.558 1.00 0.00 21 SER A CA 8
ATOM 4046 C C . SER A 1 21 ? -7.324 -3.184 2.006 1.00 0.00 21 SER A C 8
ATOM 4047 O O . SER A 1 21 ? -6.495 -2.668 2.757 1.00 0.00 21 SER A O 8
ATOM 4055 N N . LYS A 1 22 ? -7.302 -3.022 0.687 1.00 0.00 22 LYS A N 8
ATOM 4056 C CA . LYS A 1 22 ? -6.282 -2.212 0.031 1.00 0.00 22 LYS A CA 8
ATOM 4057 C C . LYS A 1 22 ? -6.017 -0.932 0.816 1.00 0.00 22 LYS A C 8
ATOM 4058 O O . LYS A 1 22 ? -4.868 -0.529 0.995 1.00 0.00 22 LYS A O 8
ATOM 4077 N N . SER A 1 23 ? -7.087 -0.297 1.285 1.00 0.00 23 SER A N 8
ATOM 4078 C CA . SER A 1 23 ? -6.970 0.939 2.049 1.00 0.00 23 SER A CA 8
ATOM 4079 C C . SER A 1 23 ? -5.830 0.847 3.059 1.00 0.00 23 SER A C 8
ATOM 4080 O O . SER A 1 23 ? -5.016 1.761 3.177 1.00 0.00 23 SER A O 8
ATOM 4088 N N . ASN A 1 24 ? -5.781 -0.265 3.786 1.00 0.00 24 ASN A N 8
ATOM 4089 C CA . ASN A 1 24 ? -4.743 -0.478 4.788 1.00 0.00 24 ASN A CA 8
ATOM 4090 C C . ASN A 1 24 ? -3.356 -0.430 4.153 1.00 0.00 24 ASN A C 8
ATOM 4091 O O . ASN A 1 24 ? -2.509 0.374 4.545 1.00 0.00 24 ASN A O 8
ATOM 4102 N N . LEU A 1 25 ? -3.132 -1.294 3.169 1.00 0.00 25 LEU A N 8
ATOM 4103 C CA . LEU A 1 25 ? -1.849 -1.350 2.478 1.00 0.00 25 LEU A CA 8
ATOM 4104 C C . LEU A 1 25 ? -1.439 0.031 1.977 1.00 0.00 25 LEU A C 8
ATOM 4105 O O . LEU A 1 25 ? -0.334 0.501 2.251 1.00 0.00 25 LEU A O 8
ATOM 4121 N N . LYS A 1 26 ? -2.337 0.678 1.242 1.00 0.00 26 LYS A N 8
ATOM 4122 C CA . LYS A 1 26 ? -2.071 2.008 0.705 1.00 0.00 26 LYS A CA 8
ATOM 4123 C C . LYS A 1 26 ? -1.339 2.871 1.727 1.00 0.00 26 LYS A C 8
ATOM 4124 O O . LYS A 1 26 ? -0.436 3.631 1.378 1.00 0.00 26 LYS A O 8
ATOM 4143 N N . ALA A 1 27 ? -1.733 2.748 2.990 1.00 0.00 27 ALA A N 8
ATOM 4144 C CA . ALA A 1 27 ? -1.111 3.514 4.063 1.00 0.00 27 ALA A CA 8
ATOM 4145 C C . ALA A 1 27 ? 0.246 2.930 4.440 1.00 0.00 27 ALA A C 8
ATOM 4146 O O . ALA A 1 27 ? 1.163 3.659 4.821 1.00 0.00 27 ALA A O 8
ATOM 4153 N N . HIS A 1 28 ? 0.368 1.611 4.332 1.00 0.00 28 HIS A N 8
ATOM 4154 C CA . HIS A 1 28 ? 1.614 0.929 4.662 1.00 0.00 28 HIS A CA 8
ATOM 4155 C C . HIS A 1 28 ? 2.706 1.274 3.653 1.00 0.00 28 HIS A C 8
ATOM 4156 O O . HIS A 1 28 ? 3.835 1.586 4.030 1.00 0.00 28 HIS A O 8
ATOM 4170 N N . MET A 1 29 ? 2.361 1.216 2.371 1.00 0.00 29 MET A N 8
ATOM 4171 C CA . MET A 1 29 ? 3.312 1.523 1.309 1.00 0.00 29 MET A CA 8
ATOM 4172 C C . MET A 1 29 ? 4.037 2.835 1.592 1.00 0.00 29 MET A C 8
ATOM 4173 O O . MET A 1 29 ? 5.227 2.970 1.310 1.00 0.00 29 MET A O 8
ATOM 4187 N N . ASN A 1 30 ? 3.311 3.799 2.149 1.00 0.00 30 ASN A N 8
ATOM 4188 C CA . ASN A 1 30 ? 3.886 5.101 2.469 1.00 0.00 30 ASN A CA 8
ATOM 4189 C C . ASN A 1 30 ? 5.125 4.948 3.346 1.00 0.00 30 ASN A C 8
ATOM 4190 O O . ASN A 1 30 ? 6.129 5.632 3.145 1.00 0.00 30 ASN A O 8
ATOM 4201 N N . ARG A 1 31 ? 5.047 4.045 4.318 1.00 0.00 31 ARG A N 8
ATOM 4202 C CA . ARG A 1 31 ? 6.162 3.803 5.226 1.00 0.00 31 ARG A CA 8
ATOM 4203 C C . ARG A 1 31 ? 7.453 3.559 4.450 1.00 0.00 31 ARG A C 8
ATOM 4204 O O . ARG A 1 31 ? 8.547 3.831 4.944 1.00 0.00 31 ARG A O 8
ATOM 4225 N N . HIS A 1 32 ? 7.316 3.044 3.232 1.00 0.00 32 HIS A N 8
ATOM 4226 C CA . HIS A 1 32 ? 8.472 2.763 2.387 1.00 0.00 32 HIS A CA 8
ATOM 4227 C C . HIS A 1 32 ? 8.914 4.016 1.638 1.00 0.00 32 HIS A C 8
ATOM 4228 O O . HIS A 1 32 ? 9.207 3.966 0.443 1.00 0.00 32 HIS A O 8
ATOM 4242 N N . SER A 1 33 ? 8.959 5.139 2.347 1.00 0.00 33 SER A N 8
ATOM 4243 C CA . SER A 1 33 ? 9.361 6.407 1.748 1.00 0.00 33 SER A CA 8
ATOM 4244 C C . SER A 1 33 ? 10.354 7.141 2.644 1.00 0.00 33 SER A C 8
ATOM 4245 O O . SER A 1 33 ? 10.296 8.363 2.785 1.00 0.00 33 SER A O 8
ATOM 4253 N N . THR A 1 34 ? 11.266 6.386 3.249 1.00 0.00 34 THR A N 8
ATOM 4254 C CA . THR A 1 34 ? 12.271 6.962 4.132 1.00 0.00 34 THR A CA 8
ATOM 4255 C C . THR A 1 34 ? 13.680 6.621 3.659 1.00 0.00 34 THR A C 8
ATOM 4256 O O . THR A 1 34 ? 14.568 6.355 4.468 1.00 0.00 34 THR A O 8
ATOM 4267 N N . GLU A 1 35 ? 13.876 6.630 2.344 1.00 0.00 35 GLU A N 8
ATOM 4268 C CA . GLU A 1 35 ? 15.178 6.321 1.765 1.00 0.00 35 GLU A CA 8
ATOM 4269 C C . GLU A 1 35 ? 16.192 7.413 2.091 1.00 0.00 35 GLU A C 8
ATOM 4270 O O . GLU A 1 35 ? 15.830 8.573 2.293 1.00 0.00 35 GLU A O 8
ATOM 4282 N N . LYS A 1 36 ? 17.465 7.035 2.141 1.00 0.00 36 LYS A N 8
ATOM 4283 C CA . LYS A 1 36 ? 18.533 7.981 2.441 1.00 0.00 36 LYS A CA 8
ATOM 4284 C C . LYS A 1 36 ? 19.005 8.689 1.175 1.00 0.00 36 LYS A C 8
ATOM 4285 O O . LYS A 1 36 ? 19.621 9.749 1.273 1.00 0.00 36 LYS A O 8
ATOM 4305 N N . GLY A 1 1 ? 0.766 -28.736 -2.839 1.00 0.00 1 GLY A N 9
ATOM 4306 C CA . GLY A 1 1 ? -0.615 -28.382 -2.571 1.00 0.00 1 GLY A CA 9
ATOM 4307 C C . GLY A 1 1 ? -0.786 -27.686 -1.235 1.00 0.00 1 GLY A C 9
ATOM 4308 O O . GLY A 1 1 ? -0.431 -28.234 -0.192 1.00 0.00 1 GLY A O 9
ATOM 4312 N N . SER A 1 2 ? -1.331 -26.474 -1.267 1.00 0.00 2 SER A N 9
ATOM 4313 C CA . SER A 1 2 ? -1.544 -25.699 -0.050 1.00 0.00 2 SER A CA 9
ATOM 4314 C C . SER A 1 2 ? -2.996 -25.245 0.058 1.00 0.00 2 SER A C 9
ATOM 4315 O O . SER A 1 2 ? -3.334 -24.119 -0.307 1.00 0.00 2 SER A O 9
ATOM 4323 N N . SER A 1 3 ? -3.850 -26.129 0.563 1.00 0.00 3 SER A N 9
ATOM 4324 C CA . SER A 1 3 ? -5.268 -25.821 0.716 1.00 0.00 3 SER A CA 9
ATOM 4325 C C . SER A 1 3 ? -5.493 -24.867 1.885 1.00 0.00 3 SER A C 9
ATOM 4326 O O . SER A 1 3 ? -4.583 -24.602 2.669 1.00 0.00 3 SER A O 9
ATOM 4334 N N . GLY A 1 4 ? -6.715 -24.354 1.994 1.00 0.00 4 GLY A N 9
ATOM 4335 C CA . GLY A 1 4 ? -7.040 -23.435 3.069 1.00 0.00 4 GLY A CA 9
ATOM 4336 C C . GLY A 1 4 ? -7.317 -22.031 2.568 1.00 0.00 4 GLY A C 9
ATOM 4337 O O . GLY A 1 4 ? -7.801 -21.848 1.451 1.00 0.00 4 GLY A O 9
ATOM 4341 N N . SER A 1 5 ? -7.012 -21.038 3.397 1.00 0.00 5 SER A N 9
ATOM 4342 C CA . SER A 1 5 ? -7.237 -19.643 3.034 1.00 0.00 5 SER A CA 9
ATOM 4343 C C . SER A 1 5 ? -6.483 -19.286 1.756 1.00 0.00 5 SER A C 9
ATOM 4344 O O . SER A 1 5 ? -5.252 -19.299 1.724 1.00 0.00 5 SER A O 9
ATOM 4352 N N . SER A 1 6 ? -7.231 -18.968 0.704 1.00 0.00 6 SER A N 9
ATOM 4353 C CA . SER A 1 6 ? -6.635 -18.611 -0.578 1.00 0.00 6 SER A CA 9
ATOM 4354 C C . SER A 1 6 ? -5.397 -17.742 -0.378 1.00 0.00 6 SER A C 9
ATOM 4355 O O . SER A 1 6 ? -4.321 -18.048 -0.889 1.00 0.00 6 SER A O 9
ATOM 4363 N N . GLY A 1 7 ? -5.560 -16.654 0.369 1.00 0.00 7 GLY A N 9
ATOM 4364 C CA . GLY A 1 7 ? -4.449 -15.756 0.624 1.00 0.00 7 GLY A CA 9
ATOM 4365 C C . GLY A 1 7 ? -4.892 -14.315 0.778 1.00 0.00 7 GLY A C 9
ATOM 4366 O O . GLY A 1 7 ? -6.021 -14.044 1.188 1.00 0.00 7 GLY A O 9
ATOM 4370 N N . LYS A 1 8 ? -4.001 -13.385 0.449 1.00 0.00 8 LYS A N 9
ATOM 4371 C CA . LYS A 1 8 ? -4.304 -11.963 0.553 1.00 0.00 8 LYS A CA 9
ATOM 4372 C C . LYS A 1 8 ? -4.441 -11.334 -0.830 1.00 0.00 8 LYS A C 9
ATOM 4373 O O . LYS A 1 8 ? -3.734 -11.689 -1.773 1.00 0.00 8 LYS A O 9
ATOM 4392 N N . PRO A 1 9 ? -5.371 -10.375 -0.955 1.00 0.00 9 PRO A N 9
ATOM 4393 C CA . PRO A 1 9 ? -5.620 -9.674 -2.218 1.00 0.00 9 PRO A CA 9
ATOM 4394 C C . PRO A 1 9 ? -4.471 -8.748 -2.604 1.00 0.00 9 PRO A C 9
ATOM 4395 O O . PRO A 1 9 ? -4.099 -8.659 -3.774 1.00 0.00 9 PRO A O 9
ATOM 4406 N N . PHE A 1 10 ? -3.914 -8.060 -1.613 1.00 0.00 10 PHE A N 9
ATOM 4407 C CA . PHE A 1 10 ? -2.807 -7.140 -1.850 1.00 0.00 10 PHE A CA 9
ATOM 4408 C C . PHE A 1 10 ? -1.590 -7.528 -1.016 1.00 0.00 10 PHE A C 9
ATOM 4409 O O . PHE A 1 10 ? -1.625 -7.486 0.214 1.00 0.00 10 PHE A O 9
ATOM 4426 N N . LYS A 1 11 ? -0.512 -7.907 -1.695 1.00 0.00 11 LYS A N 9
ATOM 4427 C CA . LYS A 1 11 ? 0.718 -8.303 -1.019 1.00 0.00 11 LYS A CA 9
ATOM 4428 C C . LYS A 1 11 ? 1.884 -7.418 -1.449 1.00 0.00 11 LYS A C 9
ATOM 4429 O O . LYS A 1 11 ? 2.391 -7.541 -2.565 1.00 0.00 11 LYS A O 9
ATOM 4448 N N . CYS A 1 12 ? 2.305 -6.527 -0.558 1.00 0.00 12 CYS A N 9
ATOM 4449 C CA . CYS A 1 12 ? 3.411 -5.622 -0.844 1.00 0.00 12 CYS A CA 9
ATOM 4450 C C . CYS A 1 12 ? 4.575 -6.372 -1.486 1.00 0.00 12 CYS A C 9
ATOM 4451 O O . CYS A 1 12 ? 5.112 -7.317 -0.909 1.00 0.00 12 CYS A O 9
ATOM 4458 N N . SER A 1 13 ? 4.959 -5.942 -2.684 1.00 0.00 13 SER A N 9
ATOM 4459 C CA . SER A 1 13 ? 6.056 -6.575 -3.407 1.00 0.00 13 SER A CA 9
ATOM 4460 C C . SER A 1 13 ? 7.396 -6.252 -2.752 1.00 0.00 13 SER A C 9
ATOM 4461 O O . SER A 1 13 ? 8.398 -6.925 -2.997 1.00 0.00 13 SER A O 9
ATOM 4469 N N . LEU A 1 14 ? 7.405 -5.218 -1.918 1.00 0.00 14 LEU A N 9
ATOM 4470 C CA . LEU A 1 14 ? 8.621 -4.804 -1.226 1.00 0.00 14 LEU A CA 9
ATOM 4471 C C . LEU A 1 14 ? 8.912 -5.720 -0.042 1.00 0.00 14 LEU A C 9
ATOM 4472 O O . LEU A 1 14 ? 9.977 -6.333 0.036 1.00 0.00 14 LEU A O 9
ATOM 4488 N N . CYS A 1 15 ? 7.957 -5.810 0.878 1.00 0.00 15 CYS A N 9
ATOM 4489 C CA . CYS A 1 15 ? 8.108 -6.652 2.059 1.00 0.00 15 CYS A CA 9
ATOM 4490 C C . CYS A 1 15 ? 7.006 -7.706 2.120 1.00 0.00 15 CYS A C 9
ATOM 4491 O O . CYS A 1 15 ? 6.197 -7.825 1.201 1.00 0.00 15 CYS A O 9
ATOM 4498 N N . GLU A 1 16 ? 6.982 -8.466 3.210 1.00 0.00 16 GLU A N 9
ATOM 4499 C CA . GLU A 1 16 ? 5.980 -9.510 3.391 1.00 0.00 16 GLU A CA 9
ATOM 4500 C C . GLU A 1 16 ? 4.708 -8.940 4.012 1.00 0.00 16 GLU A C 9
ATOM 4501 O O . GLU A 1 16 ? 3.959 -9.651 4.682 1.00 0.00 16 GLU A O 9
ATOM 4513 N N . TYR A 1 17 ? 4.471 -7.653 3.785 1.00 0.00 17 TYR A N 9
ATOM 4514 C CA . TYR A 1 17 ? 3.291 -6.986 4.324 1.00 0.00 17 TYR A CA 9
ATOM 4515 C C . TYR A 1 17 ? 2.104 -7.130 3.378 1.00 0.00 17 TYR A C 9
ATOM 4516 O O . TYR A 1 17 ? 2.195 -6.803 2.195 1.00 0.00 17 TYR A O 9
ATOM 4534 N N . ALA A 1 18 ? 0.989 -7.622 3.909 1.00 0.00 18 ALA A N 9
ATOM 4535 C CA . ALA A 1 18 ? -0.218 -7.808 3.113 1.00 0.00 18 ALA A CA 9
ATOM 4536 C C . ALA A 1 18 ? -1.467 -7.490 3.929 1.00 0.00 18 ALA A C 9
ATOM 4537 O O . ALA A 1 18 ? -1.452 -7.555 5.159 1.00 0.00 18 ALA A O 9
ATOM 4544 N N . THR A 1 19 ? -2.548 -7.144 3.237 1.00 0.00 19 THR A N 9
ATOM 4545 C CA . THR A 1 19 ? -3.805 -6.814 3.897 1.00 0.00 19 THR A CA 9
ATOM 4546 C C . THR A 1 19 ? -4.991 -7.034 2.964 1.00 0.00 19 THR A C 9
ATOM 4547 O O . THR A 1 19 ? -4.886 -6.832 1.754 1.00 0.00 19 THR A O 9
ATOM 4558 N N . ARG A 1 20 ? -6.117 -7.449 3.535 1.00 0.00 20 ARG A N 9
ATOM 4559 C CA . ARG A 1 20 ? -7.323 -7.697 2.753 1.00 0.00 20 ARG A CA 9
ATOM 4560 C C . ARG A 1 20 ? -7.879 -6.396 2.183 1.00 0.00 20 ARG A C 9
ATOM 4561 O O . ARG A 1 20 ? -8.265 -6.332 1.016 1.00 0.00 20 ARG A O 9
ATOM 4582 N N . SER A 1 21 ? -7.917 -5.360 3.015 1.00 0.00 21 SER A N 9
ATOM 4583 C CA . SER A 1 21 ? -8.430 -4.061 2.596 1.00 0.00 21 SER A CA 9
ATOM 4584 C C . SER A 1 21 ? -7.316 -3.203 2.003 1.00 0.00 21 SER A C 9
ATOM 4585 O O . SER A 1 21 ? -6.423 -2.745 2.715 1.00 0.00 21 SER A O 9
ATOM 4593 N N . LYS A 1 22 ? -7.377 -2.989 0.693 1.00 0.00 22 LYS A N 9
ATOM 4594 C CA . LYS A 1 22 ? -6.376 -2.185 0.001 1.00 0.00 22 LYS A CA 9
ATOM 4595 C C . LYS A 1 22 ? -6.081 -0.902 0.772 1.00 0.00 22 LYS A C 9
ATOM 4596 O O . LYS A 1 22 ? -4.922 -0.538 0.970 1.00 0.00 22 LYS A O 9
ATOM 4615 N N . SER A 1 23 ? -7.138 -0.222 1.205 1.00 0.00 23 SER A N 9
ATOM 4616 C CA . SER A 1 23 ? -6.992 1.022 1.952 1.00 0.00 23 SER A CA 9
ATOM 4617 C C . SER A 1 23 ? -5.891 0.900 3.002 1.00 0.00 23 SER A C 9
ATOM 4618 O O . SER A 1 23 ? -5.136 1.842 3.238 1.00 0.00 23 SER A O 9
ATOM 4626 N N . ASN A 1 24 ? -5.808 -0.269 3.629 1.00 0.00 24 ASN A N 9
ATOM 4627 C CA . ASN A 1 24 ? -4.801 -0.517 4.654 1.00 0.00 24 ASN A CA 9
ATOM 4628 C C . ASN A 1 24 ? -3.396 -0.456 4.063 1.00 0.00 24 ASN A C 9
ATOM 4629 O O . ASN A 1 24 ? -2.570 0.358 4.478 1.00 0.00 24 ASN A O 9
ATOM 4640 N N . LEU A 1 25 ? -3.131 -1.321 3.090 1.00 0.00 25 LEU A N 9
ATOM 4641 C CA . LEU A 1 25 ? -1.826 -1.366 2.440 1.00 0.00 25 LEU A CA 9
ATOM 4642 C C . LEU A 1 25 ? -1.391 0.027 1.997 1.00 0.00 25 LEU A C 9
ATOM 4643 O O . LEU A 1 25 ? -0.273 0.459 2.280 1.00 0.00 25 LEU A O 9
ATOM 4659 N N . LYS A 1 26 ? -2.281 0.726 1.301 1.00 0.00 26 LYS A N 9
ATOM 4660 C CA . LYS A 1 26 ? -1.991 2.072 0.821 1.00 0.00 26 LYS A CA 9
ATOM 4661 C C . LYS A 1 26 ? -1.251 2.881 1.882 1.00 0.00 26 LYS A C 9
ATOM 4662 O O . LYS A 1 26 ? -0.318 3.620 1.573 1.00 0.00 26 LYS A O 9
ATOM 4681 N N . ALA A 1 27 ? -1.674 2.733 3.133 1.00 0.00 27 ALA A N 9
ATOM 4682 C CA . ALA A 1 27 ? -1.050 3.448 4.240 1.00 0.00 27 ALA A CA 9
ATOM 4683 C C . ALA A 1 27 ? 0.316 2.857 4.572 1.00 0.00 27 ALA A C 9
ATOM 4684 O O . ALA A 1 27 ? 1.240 3.579 4.950 1.00 0.00 27 ALA A O 9
ATOM 4691 N N . HIS A 1 28 ? 0.438 1.541 4.431 1.00 0.00 28 HIS A N 9
ATOM 4692 C CA . HIS A 1 28 ? 1.692 0.854 4.717 1.00 0.00 28 HIS A CA 9
ATOM 4693 C C . HIS A 1 28 ? 2.763 1.230 3.697 1.00 0.00 28 HIS A C 9
ATOM 4694 O O . HIS A 1 28 ? 3.887 1.573 4.061 1.00 0.00 28 HIS A O 9
ATOM 4708 N N . MET A 1 29 ? 2.405 1.163 2.418 1.00 0.00 29 MET A N 9
ATOM 4709 C CA . MET A 1 29 ? 3.335 1.497 1.346 1.00 0.00 29 MET A CA 9
ATOM 4710 C C . MET A 1 29 ? 3.975 2.860 1.587 1.00 0.00 29 MET A C 9
ATOM 4711 O O . MET A 1 29 ? 5.165 3.050 1.339 1.00 0.00 29 MET A O 9
ATOM 4725 N N . ASN A 1 30 ? 3.177 3.806 2.071 1.00 0.00 30 ASN A N 9
ATOM 4726 C CA . ASN A 1 30 ? 3.667 5.153 2.345 1.00 0.00 30 ASN A CA 9
ATOM 4727 C C . ASN A 1 30 ? 4.927 5.109 3.204 1.00 0.00 30 ASN A C 9
ATOM 4728 O O . ASN A 1 30 ? 5.842 5.913 3.023 1.00 0.00 30 ASN A O 9
ATOM 4739 N N . ARG A 1 31 ? 4.967 4.165 4.138 1.00 0.00 31 ARG A N 9
ATOM 4740 C CA . ARG A 1 31 ? 6.114 4.017 5.026 1.00 0.00 31 ARG A CA 9
ATOM 4741 C C . ARG A 1 31 ? 7.407 3.886 4.226 1.00 0.00 31 ARG A C 9
ATOM 4742 O O . ARG A 1 31 ? 8.338 4.675 4.397 1.00 0.00 31 ARG A O 9
ATOM 4763 N N . HIS A 1 32 ? 7.459 2.886 3.353 1.00 0.00 32 HIS A N 9
ATOM 4764 C CA . HIS A 1 32 ? 8.638 2.652 2.526 1.00 0.00 32 HIS A CA 9
ATOM 4765 C C . HIS A 1 32 ? 9.134 3.955 1.907 1.00 0.00 32 HIS A C 9
ATOM 4766 O O . HIS A 1 32 ? 10.300 4.069 1.528 1.00 0.00 32 HIS A O 9
ATOM 4780 N N . SER A 1 33 ? 8.242 4.935 1.806 1.00 0.00 33 SER A N 9
ATOM 4781 C CA . SER A 1 33 ? 8.588 6.228 1.229 1.00 0.00 33 SER A CA 9
ATOM 4782 C C . SER A 1 33 ? 9.289 7.111 2.257 1.00 0.00 33 SER A C 9
ATOM 4783 O O . SER A 1 33 ? 8.822 8.205 2.576 1.00 0.00 33 SER A O 9
ATOM 4791 N N . THR A 1 34 ? 10.416 6.629 2.772 1.00 0.00 34 THR A N 9
ATOM 4792 C CA . THR A 1 34 ? 11.182 7.372 3.764 1.00 0.00 34 THR A CA 9
ATOM 4793 C C . THR A 1 34 ? 12.664 7.395 3.410 1.00 0.00 34 THR A C 9
ATOM 4794 O O . THR A 1 34 ? 13.401 6.461 3.723 1.00 0.00 34 THR A O 9
ATOM 4805 N N . GLU A 1 35 ? 13.095 8.469 2.755 1.00 0.00 35 GLU A N 9
ATOM 4806 C CA . GLU A 1 35 ? 14.490 8.613 2.357 1.00 0.00 35 GLU A CA 9
ATOM 4807 C C . GLU A 1 35 ? 14.831 7.663 1.213 1.00 0.00 35 GLU A C 9
ATOM 4808 O O . GLU A 1 35 ? 15.891 7.036 1.205 1.00 0.00 35 GLU A O 9
ATOM 4820 N N . LYS A 1 36 ? 13.924 7.560 0.247 1.00 0.00 36 LYS A N 9
ATOM 4821 C CA . LYS A 1 36 ? 14.126 6.688 -0.904 1.00 0.00 36 LYS A CA 9
ATOM 4822 C C . LYS A 1 36 ? 15.395 7.069 -1.659 1.00 0.00 36 LYS A C 9
ATOM 4823 O O . LYS A 1 36 ? 16.005 6.204 -2.285 1.00 0.00 36 LYS A O 9
ATOM 4843 N N . GLY A 1 1 ? -1.143 -18.411 -11.404 1.00 0.00 1 GLY A N 10
ATOM 4844 C CA . GLY A 1 1 ? -0.277 -17.956 -10.331 1.00 0.00 1 GLY A CA 10
ATOM 4845 C C . GLY A 1 1 ? 1.063 -18.663 -10.328 1.00 0.00 1 GLY A C 10
ATOM 4846 O O . GLY A 1 1 ? 1.200 -19.746 -9.759 1.00 0.00 1 GLY A O 10
ATOM 4850 N N . SER A 1 2 ? 2.055 -18.051 -10.967 1.00 0.00 2 SER A N 10
ATOM 4851 C CA . SER A 1 2 ? 3.391 -18.632 -11.041 1.00 0.00 2 SER A CA 10
ATOM 4852 C C . SER A 1 2 ? 4.174 -18.356 -9.761 1.00 0.00 2 SER A C 10
ATOM 4853 O O . SER A 1 2 ? 5.183 -19.005 -9.486 1.00 0.00 2 SER A O 10
ATOM 4861 N N . SER A 1 3 ? 3.702 -17.387 -8.983 1.00 0.00 3 SER A N 10
ATOM 4862 C CA . SER A 1 3 ? 4.360 -17.021 -7.734 1.00 0.00 3 SER A CA 10
ATOM 4863 C C . SER A 1 3 ? 3.583 -17.555 -6.534 1.00 0.00 3 SER A C 10
ATOM 4864 O O . SER A 1 3 ? 2.432 -17.972 -6.661 1.00 0.00 3 SER A O 10
ATOM 4872 N N . GLY A 1 4 ? 4.222 -17.538 -5.368 1.00 0.00 4 GLY A N 10
ATOM 4873 C CA . GLY A 1 4 ? 3.576 -18.022 -4.162 1.00 0.00 4 GLY A CA 10
ATOM 4874 C C . GLY A 1 4 ? 2.775 -16.944 -3.460 1.00 0.00 4 GLY A C 10
ATOM 4875 O O . GLY A 1 4 ? 3.040 -16.618 -2.303 1.00 0.00 4 GLY A O 10
ATOM 4879 N N . SER A 1 5 ? 1.792 -16.389 -4.162 1.00 0.00 5 SER A N 10
ATOM 4880 C CA . SER A 1 5 ? 0.952 -15.337 -3.600 1.00 0.00 5 SER A CA 10
ATOM 4881 C C . SER A 1 5 ? -0.482 -15.824 -3.422 1.00 0.00 5 SER A C 10
ATOM 4882 O O . SER A 1 5 ? -1.408 -15.305 -4.045 1.00 0.00 5 SER A O 10
ATOM 4890 N N . SER A 1 6 ? -0.658 -16.826 -2.566 1.00 0.00 6 SER A N 10
ATOM 4891 C CA . SER A 1 6 ? -1.979 -17.387 -2.307 1.00 0.00 6 SER A CA 10
ATOM 4892 C C . SER A 1 6 ? -2.389 -17.163 -0.855 1.00 0.00 6 SER A C 10
ATOM 4893 O O . SER A 1 6 ? -2.086 -17.972 0.020 1.00 0.00 6 SER A O 10
ATOM 4901 N N . GLY A 1 7 ? -3.082 -16.056 -0.606 1.00 0.00 7 GLY A N 10
ATOM 4902 C CA . GLY A 1 7 ? -3.524 -15.743 0.740 1.00 0.00 7 GLY A CA 10
ATOM 4903 C C . GLY A 1 7 ? -4.297 -14.441 0.809 1.00 0.00 7 GLY A C 10
ATOM 4904 O O . GLY A 1 7 ? -5.515 -14.442 0.986 1.00 0.00 7 GLY A O 10
ATOM 4908 N N . LYS A 1 8 ? -3.588 -13.326 0.672 1.00 0.00 8 LYS A N 10
ATOM 4909 C CA . LYS A 1 8 ? -4.213 -12.010 0.720 1.00 0.00 8 LYS A CA 10
ATOM 4910 C C . LYS A 1 8 ? -4.370 -11.430 -0.682 1.00 0.00 8 LYS A C 10
ATOM 4911 O O . LYS A 1 8 ? -3.665 -11.808 -1.618 1.00 0.00 8 LYS A O 10
ATOM 4930 N N . PRO A 1 9 ? -5.314 -10.490 -0.832 1.00 0.00 9 PRO A N 10
ATOM 4931 C CA . PRO A 1 9 ? -5.584 -9.837 -2.117 1.00 0.00 9 PRO A CA 10
ATOM 4932 C C . PRO A 1 9 ? -4.453 -8.908 -2.544 1.00 0.00 9 PRO A C 10
ATOM 4933 O O . PRO A 1 9 ? -4.102 -8.840 -3.722 1.00 0.00 9 PRO A O 10
ATOM 4944 N N . PHE A 1 10 ? -3.884 -8.193 -1.578 1.00 0.00 10 PHE A N 10
ATOM 4945 C CA . PHE A 1 10 ? -2.792 -7.267 -1.854 1.00 0.00 10 PHE A CA 10
ATOM 4946 C C . PHE A 1 10 ? -1.557 -7.621 -1.030 1.00 0.00 10 PHE A C 10
ATOM 4947 O O . PHE A 1 10 ? -1.594 -7.611 0.200 1.00 0.00 10 PHE A O 10
ATOM 4964 N N . LYS A 1 11 ? -0.464 -7.934 -1.718 1.00 0.00 11 LYS A N 10
ATOM 4965 C CA . LYS A 1 11 ? 0.783 -8.291 -1.052 1.00 0.00 11 LYS A CA 10
ATOM 4966 C C . LYS A 1 11 ? 1.923 -7.387 -1.511 1.00 0.00 11 LYS A C 10
ATOM 4967 O O . LYS A 1 11 ? 2.431 -7.528 -2.624 1.00 0.00 11 LYS A O 10
ATOM 4986 N N . CYS A 1 12 ? 2.321 -6.459 -0.647 1.00 0.00 12 CYS A N 10
ATOM 4987 C CA . CYS A 1 12 ? 3.401 -5.533 -0.963 1.00 0.00 12 CYS A CA 10
ATOM 4988 C C . CYS A 1 12 ? 4.545 -6.252 -1.673 1.00 0.00 12 CYS A C 10
ATOM 4989 O O . CYS A 1 12 ? 5.006 -7.301 -1.224 1.00 0.00 12 CYS A O 10
ATOM 4996 N N . SER A 1 13 ? 4.997 -5.680 -2.785 1.00 0.00 13 SER A N 10
ATOM 4997 C CA . SER A 1 13 ? 6.083 -6.268 -3.559 1.00 0.00 13 SER A CA 10
ATOM 4998 C C . SER A 1 13 ? 7.427 -6.033 -2.876 1.00 0.00 13 SER A C 10
ATOM 4999 O O . SER A 1 13 ? 8.398 -6.747 -3.128 1.00 0.00 13 SER A O 10
ATOM 5007 N N . LEU A 1 14 ? 7.474 -5.027 -2.010 1.00 0.00 14 LEU A N 10
ATOM 5008 C CA . LEU A 1 14 ? 8.698 -4.696 -1.288 1.00 0.00 14 LEU A CA 10
ATOM 5009 C C . LEU A 1 14 ? 8.936 -5.673 -0.141 1.00 0.00 14 LEU A C 10
ATOM 5010 O O . LEU A 1 14 ? 9.980 -6.322 -0.071 1.00 0.00 14 LEU A O 10
ATOM 5026 N N . CYS A 1 15 ? 7.959 -5.776 0.754 1.00 0.00 15 CYS A N 10
ATOM 5027 C CA . CYS A 1 15 ? 8.060 -6.676 1.897 1.00 0.00 15 CYS A CA 10
ATOM 5028 C C . CYS A 1 15 ? 6.939 -7.710 1.875 1.00 0.00 15 CYS A C 10
ATOM 5029 O O . CYS A 1 15 ? 6.154 -7.769 0.929 1.00 0.00 15 CYS A O 10
ATOM 5036 N N . GLU A 1 16 ? 6.871 -8.524 2.924 1.00 0.00 16 GLU A N 10
ATOM 5037 C CA . GLU A 1 16 ? 5.846 -9.556 3.025 1.00 0.00 16 GLU A CA 10
ATOM 5038 C C . GLU A 1 16 ? 4.583 -9.007 3.681 1.00 0.00 16 GLU A C 10
ATOM 5039 O O . GLU A 1 16 ? 3.818 -9.748 4.297 1.00 0.00 16 GLU A O 10
ATOM 5051 N N . TYR A 1 17 ? 4.372 -7.702 3.545 1.00 0.00 17 TYR A N 10
ATOM 5052 C CA . TYR A 1 17 ? 3.204 -7.052 4.126 1.00 0.00 17 TYR A CA 10
ATOM 5053 C C . TYR A 1 17 ? 1.985 -7.212 3.223 1.00 0.00 17 TYR A C 10
ATOM 5054 O O . TYR A 1 17 ? 2.025 -6.869 2.041 1.00 0.00 17 TYR A O 10
ATOM 5072 N N . ALA A 1 18 ? 0.902 -7.734 3.788 1.00 0.00 18 ALA A N 10
ATOM 5073 C CA . ALA A 1 18 ? -0.330 -7.938 3.036 1.00 0.00 18 ALA A CA 10
ATOM 5074 C C . ALA A 1 18 ? -1.552 -7.593 3.881 1.00 0.00 18 ALA A C 10
ATOM 5075 O O . ALA A 1 18 ? -1.523 -7.700 5.107 1.00 0.00 18 ALA A O 10
ATOM 5082 N N . THR A 1 19 ? -2.627 -7.179 3.217 1.00 0.00 19 THR A N 10
ATOM 5083 C CA . THR A 1 19 ? -3.858 -6.817 3.907 1.00 0.00 19 THR A CA 10
ATOM 5084 C C . THR A 1 19 ? -5.075 -7.054 3.020 1.00 0.00 19 THR A C 10
ATOM 5085 O O . THR A 1 19 ? -5.016 -6.866 1.805 1.00 0.00 19 THR A O 10
ATOM 5096 N N . ARG A 1 20 ? -6.178 -7.468 3.635 1.00 0.00 20 ARG A N 10
ATOM 5097 C CA . ARG A 1 20 ? -7.410 -7.731 2.900 1.00 0.00 20 ARG A CA 10
ATOM 5098 C C . ARG A 1 20 ? -8.019 -6.434 2.377 1.00 0.00 20 ARG A C 10
ATOM 5099 O O . ARG A 1 20 ? -8.617 -6.407 1.302 1.00 0.00 20 ARG A O 10
ATOM 5120 N N . SER A 1 21 ? -7.862 -5.361 3.145 1.00 0.00 21 SER A N 10
ATOM 5121 C CA . SER A 1 21 ? -8.400 -4.061 2.761 1.00 0.00 21 SER A CA 10
ATOM 5122 C C . SER A 1 21 ? -7.318 -3.189 2.132 1.00 0.00 21 SER A C 10
ATOM 5123 O O . SER A 1 21 ? -6.432 -2.683 2.822 1.00 0.00 21 SER A O 10
ATOM 5131 N N . LYS A 1 22 ? -7.395 -3.018 0.817 1.00 0.00 22 LYS A N 10
ATOM 5132 C CA . LYS A 1 22 ? -6.424 -2.207 0.091 1.00 0.00 22 LYS A CA 10
ATOM 5133 C C . LYS A 1 22 ? -6.110 -0.923 0.853 1.00 0.00 22 LYS A C 10
ATOM 5134 O O . LYS A 1 22 ? -4.946 -0.593 1.078 1.00 0.00 22 LYS A O 10
ATOM 5153 N N . SER A 1 23 ? -7.156 -0.205 1.249 1.00 0.00 23 SER A N 10
ATOM 5154 C CA . SER A 1 23 ? -6.992 1.044 1.983 1.00 0.00 23 SER A CA 10
ATOM 5155 C C . SER A 1 23 ? -5.868 0.927 3.009 1.00 0.00 23 SER A C 10
ATOM 5156 O O . SER A 1 23 ? -5.089 1.859 3.201 1.00 0.00 23 SER A O 10
ATOM 5164 N N . ASN A 1 24 ? -5.793 -0.226 3.666 1.00 0.00 24 ASN A N 10
ATOM 5165 C CA . ASN A 1 24 ? -4.766 -0.466 4.673 1.00 0.00 24 ASN A CA 10
ATOM 5166 C C . ASN A 1 24 ? -3.373 -0.413 4.053 1.00 0.00 24 ASN A C 10
ATOM 5167 O O . ASN A 1 24 ? -2.553 0.432 4.413 1.00 0.00 24 ASN A O 10
ATOM 5178 N N . LEU A 1 25 ? -3.113 -1.321 3.118 1.00 0.00 25 LEU A N 10
ATOM 5179 C CA . LEU A 1 25 ? -1.819 -1.378 2.446 1.00 0.00 25 LEU A CA 10
ATOM 5180 C C . LEU A 1 25 ? -1.379 0.010 1.994 1.00 0.00 25 LEU A C 10
ATOM 5181 O O . LEU A 1 25 ? -0.256 0.436 2.264 1.00 0.00 25 LEU A O 10
ATOM 5197 N N . LYS A 1 26 ? -2.271 0.713 1.305 1.00 0.00 26 LYS A N 10
ATOM 5198 C CA . LYS A 1 26 ? -1.978 2.055 0.817 1.00 0.00 26 LYS A CA 10
ATOM 5199 C C . LYS A 1 26 ? -1.216 2.860 1.865 1.00 0.00 26 LYS A C 10
ATOM 5200 O O . LYS A 1 26 ? -0.259 3.566 1.545 1.00 0.00 26 LYS A O 10
ATOM 5219 N N . ALA A 1 27 ? -1.645 2.749 3.118 1.00 0.00 27 ALA A N 10
ATOM 5220 C CA . ALA A 1 27 ? -1.000 3.463 4.213 1.00 0.00 27 ALA A CA 10
ATOM 5221 C C . ALA A 1 27 ? 0.388 2.899 4.495 1.00 0.00 27 ALA A C 10
ATOM 5222 O O . ALA A 1 27 ? 1.323 3.643 4.795 1.00 0.00 27 ALA A O 10
ATOM 5229 N N . HIS A 1 28 ? 0.517 1.579 4.397 1.00 0.00 28 HIS A N 10
ATOM 5230 C CA . HIS A 1 28 ? 1.792 0.915 4.642 1.00 0.00 28 HIS A CA 10
ATOM 5231 C C . HIS A 1 28 ? 2.824 1.317 3.592 1.00 0.00 28 HIS A C 10
ATOM 5232 O O . HIS A 1 28 ? 3.944 1.703 3.925 1.00 0.00 28 HIS A O 10
ATOM 5246 N N . MET A 1 29 ? 2.439 1.222 2.324 1.00 0.00 29 MET A N 10
ATOM 5247 C CA . MET A 1 29 ? 3.331 1.576 1.226 1.00 0.00 29 MET A CA 10
ATOM 5248 C C . MET A 1 29 ? 3.991 2.929 1.476 1.00 0.00 29 MET A C 10
ATOM 5249 O O . MET A 1 29 ? 5.169 3.119 1.178 1.00 0.00 29 MET A O 10
ATOM 5263 N N . ASN A 1 30 ? 3.223 3.864 2.025 1.00 0.00 30 ASN A N 10
ATOM 5264 C CA . ASN A 1 30 ? 3.733 5.199 2.314 1.00 0.00 30 ASN A CA 10
ATOM 5265 C C . ASN A 1 30 ? 4.981 5.127 3.190 1.00 0.00 30 ASN A C 10
ATOM 5266 O O . ASN A 1 30 ? 5.964 5.827 2.947 1.00 0.00 30 ASN A O 10
ATOM 5277 N N . ARG A 1 31 ? 4.933 4.275 4.209 1.00 0.00 31 ARG A N 10
ATOM 5278 C CA . ARG A 1 31 ? 6.059 4.111 5.121 1.00 0.00 31 ARG A CA 10
ATOM 5279 C C . ARG A 1 31 ? 7.355 3.883 4.349 1.00 0.00 31 ARG A C 10
ATOM 5280 O O . ARG A 1 31 ? 8.355 4.563 4.580 1.00 0.00 31 ARG A O 10
ATOM 5301 N N . HIS A 1 32 ? 7.330 2.921 3.433 1.00 0.00 32 HIS A N 10
ATOM 5302 C CA . HIS A 1 32 ? 8.504 2.602 2.627 1.00 0.00 32 HIS A CA 10
ATOM 5303 C C . HIS A 1 32 ? 9.128 3.870 2.052 1.00 0.00 32 HIS A C 10
ATOM 5304 O O . HIS A 1 32 ? 10.312 4.137 2.255 1.00 0.00 32 HIS A O 10
ATOM 5318 N N . SER A 1 33 ? 8.324 4.646 1.333 1.00 0.00 33 SER A N 10
ATOM 5319 C CA . SER A 1 33 ? 8.799 5.884 0.725 1.00 0.00 33 SER A CA 10
ATOM 5320 C C . SER A 1 33 ? 9.428 6.797 1.772 1.00 0.00 33 SER A C 10
ATOM 5321 O O . SER A 1 33 ? 10.581 7.210 1.642 1.00 0.00 33 SER A O 10
ATOM 5329 N N . THR A 1 34 ? 8.662 7.110 2.813 1.00 0.00 34 THR A N 10
ATOM 5330 C CA . THR A 1 34 ? 9.142 7.976 3.883 1.00 0.00 34 THR A CA 10
ATOM 5331 C C . THR A 1 34 ? 10.211 7.278 4.716 1.00 0.00 34 THR A C 10
ATOM 5332 O O . THR A 1 34 ? 9.920 6.334 5.449 1.00 0.00 34 THR A O 10
ATOM 5343 N N . GLU A 1 35 ? 11.448 7.751 4.599 1.00 0.00 35 GLU A N 10
ATOM 5344 C CA . GLU A 1 35 ? 12.560 7.171 5.343 1.00 0.00 35 GLU A CA 10
ATOM 5345 C C . GLU A 1 35 ? 12.578 7.682 6.780 1.00 0.00 35 GLU A C 10
ATOM 5346 O O . GLU A 1 35 ? 11.879 8.636 7.122 1.00 0.00 35 GLU A O 10
ATOM 5358 N N . LYS A 1 36 ? 13.382 7.039 7.620 1.00 0.00 36 LYS A N 10
ATOM 5359 C CA . LYS A 1 36 ? 13.493 7.426 9.022 1.00 0.00 36 LYS A CA 10
ATOM 5360 C C . LYS A 1 36 ? 14.569 6.608 9.728 1.00 0.00 36 LYS A C 10
ATOM 5361 O O . LYS A 1 36 ? 14.635 5.397 9.525 1.00 0.00 36 LYS A O 10
ATOM 5381 N N . GLY A 1 1 ? 0.756 -22.094 -8.791 1.00 0.00 1 GLY A N 11
ATOM 5382 C CA . GLY A 1 1 ? 0.012 -21.201 -7.922 1.00 0.00 1 GLY A CA 11
ATOM 5383 C C . GLY A 1 1 ? -1.361 -20.867 -8.472 1.00 0.00 1 GLY A C 11
ATOM 5384 O O . GLY A 1 1 ? -1.480 -20.170 -9.480 1.00 0.00 1 GLY A O 11
ATOM 5388 N N . SER A 1 2 ? -2.400 -21.367 -7.811 1.00 0.00 2 SER A N 11
ATOM 5389 C CA . SER A 1 2 ? -3.771 -21.122 -8.243 1.00 0.00 2 SER A CA 11
ATOM 5390 C C . SER A 1 2 ? -4.614 -20.579 -7.093 1.00 0.00 2 SER A C 11
ATOM 5391 O O . SER A 1 2 ? -5.397 -19.646 -7.270 1.00 0.00 2 SER A O 11
ATOM 5399 N N . SER A 1 3 ? -4.448 -21.171 -5.915 1.00 0.00 3 SER A N 11
ATOM 5400 C CA . SER A 1 3 ? -5.196 -20.751 -4.736 1.00 0.00 3 SER A CA 11
ATOM 5401 C C . SER A 1 3 ? -4.549 -19.530 -4.089 1.00 0.00 3 SER A C 11
ATOM 5402 O O . SER A 1 3 ? -4.428 -19.452 -2.867 1.00 0.00 3 SER A O 11
ATOM 5410 N N . GLY A 1 4 ? -4.136 -18.577 -4.920 1.00 0.00 4 GLY A N 11
ATOM 5411 C CA . GLY A 1 4 ? -3.506 -17.372 -4.412 1.00 0.00 4 GLY A CA 11
ATOM 5412 C C . GLY A 1 4 ? -4.420 -16.582 -3.496 1.00 0.00 4 GLY A C 11
ATOM 5413 O O . GLY A 1 4 ? -4.046 -16.247 -2.373 1.00 0.00 4 GLY A O 11
ATOM 5417 N N . SER A 1 5 ? -5.622 -16.282 -3.979 1.00 0.00 5 SER A N 11
ATOM 5418 C CA . SER A 1 5 ? -6.591 -15.521 -3.198 1.00 0.00 5 SER A CA 11
ATOM 5419 C C . SER A 1 5 ? -6.608 -15.991 -1.747 1.00 0.00 5 SER A C 11
ATOM 5420 O O . SER A 1 5 ? -6.578 -15.181 -0.820 1.00 0.00 5 SER A O 11
ATOM 5428 N N . SER A 1 6 ? -6.656 -17.306 -1.557 1.00 0.00 6 SER A N 11
ATOM 5429 C CA . SER A 1 6 ? -6.681 -17.885 -0.220 1.00 0.00 6 SER A CA 11
ATOM 5430 C C . SER A 1 6 ? -5.817 -17.073 0.741 1.00 0.00 6 SER A C 11
ATOM 5431 O O . SER A 1 6 ? -6.243 -16.739 1.846 1.00 0.00 6 SER A O 11
ATOM 5439 N N . GLY A 1 7 ? -4.600 -16.757 0.309 1.00 0.00 7 GLY A N 11
ATOM 5440 C CA . GLY A 1 7 ? -3.694 -15.987 1.142 1.00 0.00 7 GLY A CA 11
ATOM 5441 C C . GLY A 1 7 ? -4.162 -14.559 1.339 1.00 0.00 7 GLY A C 11
ATOM 5442 O O . GLY A 1 7 ? -4.959 -14.277 2.235 1.00 0.00 7 GLY A O 11
ATOM 5446 N N . LYS A 1 8 ? -3.665 -13.654 0.503 1.00 0.00 8 LYS A N 11
ATOM 5447 C CA . LYS A 1 8 ? -4.036 -12.247 0.589 1.00 0.00 8 LYS A CA 11
ATOM 5448 C C . LYS A 1 8 ? -4.170 -11.633 -0.801 1.00 0.00 8 LYS A C 11
ATOM 5449 O O . LYS A 1 8 ? -3.428 -11.964 -1.726 1.00 0.00 8 LYS A O 11
ATOM 5468 N N . PRO A 1 9 ? -5.136 -10.716 -0.954 1.00 0.00 9 PRO A N 11
ATOM 5469 C CA . PRO A 1 9 ? -5.388 -10.035 -2.227 1.00 0.00 9 PRO A CA 11
ATOM 5470 C C . PRO A 1 9 ? -4.273 -9.063 -2.596 1.00 0.00 9 PRO A C 11
ATOM 5471 O O . PRO A 1 9 ? -3.809 -9.038 -3.736 1.00 0.00 9 PRO A O 11
ATOM 5482 N N . PHE A 1 10 ? -3.845 -8.264 -1.624 1.00 0.00 10 PHE A N 11
ATOM 5483 C CA . PHE A 1 10 ? -2.784 -7.290 -1.846 1.00 0.00 10 PHE A CA 11
ATOM 5484 C C . PHE A 1 10 ? -1.564 -7.608 -0.986 1.00 0.00 10 PHE A C 11
ATOM 5485 O O . PHE A 1 10 ? -1.624 -7.553 0.242 1.00 0.00 10 PHE A O 11
ATOM 5502 N N . LYS A 1 11 ? -0.457 -7.942 -1.640 1.00 0.00 11 LYS A N 11
ATOM 5503 C CA . LYS A 1 11 ? 0.778 -8.269 -0.938 1.00 0.00 11 LYS A CA 11
ATOM 5504 C C . LYS A 1 11 ? 1.916 -7.357 -1.386 1.00 0.00 11 LYS A C 11
ATOM 5505 O O . LYS A 1 11 ? 2.439 -7.496 -2.492 1.00 0.00 11 LYS A O 11
ATOM 5524 N N . CYS A 1 12 ? 2.297 -6.424 -0.519 1.00 0.00 12 CYS A N 11
ATOM 5525 C CA . CYS A 1 12 ? 3.373 -5.490 -0.824 1.00 0.00 12 CYS A CA 11
ATOM 5526 C C . CYS A 1 12 ? 4.496 -6.185 -1.589 1.00 0.00 12 CYS A C 11
ATOM 5527 O O . CYS A 1 12 ? 5.016 -7.211 -1.153 1.00 0.00 12 CYS A O 11
ATOM 5534 N N . SER A 1 13 ? 4.865 -5.616 -2.733 1.00 0.00 13 SER A N 11
ATOM 5535 C CA . SER A 1 13 ? 5.923 -6.182 -3.561 1.00 0.00 13 SER A CA 11
ATOM 5536 C C . SER A 1 13 ? 7.298 -5.804 -3.019 1.00 0.00 13 SER A C 11
ATOM 5537 O O . SER A 1 13 ? 8.321 -6.047 -3.661 1.00 0.00 13 SER A O 11
ATOM 5545 N N . LEU A 1 14 ? 7.315 -5.208 -1.832 1.00 0.00 14 LEU A N 11
ATOM 5546 C CA . LEU A 1 14 ? 8.564 -4.795 -1.201 1.00 0.00 14 LEU A CA 11
ATOM 5547 C C . LEU A 1 14 ? 8.880 -5.671 0.007 1.00 0.00 14 LEU A C 11
ATOM 5548 O O . LEU A 1 14 ? 9.981 -6.209 0.126 1.00 0.00 14 LEU A O 11
ATOM 5564 N N . CYS A 1 15 ? 7.906 -5.812 0.899 1.00 0.00 15 CYS A N 11
ATOM 5565 C CA . CYS A 1 15 ? 8.078 -6.625 2.097 1.00 0.00 15 CYS A CA 11
ATOM 5566 C C . CYS A 1 15 ? 6.985 -7.685 2.197 1.00 0.00 15 CYS A C 11
ATOM 5567 O O . CYS A 1 15 ? 6.168 -7.835 1.290 1.00 0.00 15 CYS A O 11
ATOM 5574 N N . GLU A 1 16 ? 6.979 -8.418 3.306 1.00 0.00 16 GLU A N 11
ATOM 5575 C CA . GLU A 1 16 ? 5.987 -9.465 3.524 1.00 0.00 16 GLU A CA 11
ATOM 5576 C C . GLU A 1 16 ? 4.699 -8.882 4.098 1.00 0.00 16 GLU A C 11
ATOM 5577 O O . GLU A 1 16 ? 3.938 -9.576 4.774 1.00 0.00 16 GLU A O 11
ATOM 5589 N N . TYR A 1 17 ? 4.461 -7.604 3.824 1.00 0.00 17 TYR A N 11
ATOM 5590 C CA . TYR A 1 17 ? 3.267 -6.927 4.315 1.00 0.00 17 TYR A CA 11
ATOM 5591 C C . TYR A 1 17 ? 2.090 -7.141 3.367 1.00 0.00 17 TYR A C 11
ATOM 5592 O O . TYR A 1 17 ? 2.161 -6.802 2.186 1.00 0.00 17 TYR A O 11
ATOM 5610 N N . ALA A 1 18 ? 1.009 -7.704 3.895 1.00 0.00 18 ALA A N 11
ATOM 5611 C CA . ALA A 1 18 ? -0.184 -7.961 3.098 1.00 0.00 18 ALA A CA 11
ATOM 5612 C C . ALA A 1 18 ? -1.451 -7.679 3.899 1.00 0.00 18 ALA A C 11
ATOM 5613 O O . ALA A 1 18 ? -1.459 -7.783 5.126 1.00 0.00 18 ALA A O 11
ATOM 5620 N N . THR A 1 19 ? -2.522 -7.319 3.198 1.00 0.00 19 THR A N 11
ATOM 5621 C CA . THR A 1 19 ? -3.793 -7.020 3.844 1.00 0.00 19 THR A CA 11
ATOM 5622 C C . THR A 1 19 ? -4.957 -7.197 2.875 1.00 0.00 19 THR A C 11
ATOM 5623 O O . THR A 1 19 ? -4.788 -7.088 1.660 1.00 0.00 19 THR A O 11
ATOM 5634 N N . ARG A 1 20 ? -6.138 -7.469 3.420 1.00 0.00 20 ARG A N 11
ATOM 5635 C CA . ARG A 1 20 ? -7.330 -7.662 2.603 1.00 0.00 20 ARG A CA 11
ATOM 5636 C C . ARG A 1 20 ? -7.894 -6.322 2.139 1.00 0.00 20 ARG A C 11
ATOM 5637 O O . ARG A 1 20 ? -8.355 -6.190 1.005 1.00 0.00 20 ARG A O 11
ATOM 5658 N N . SER A 1 21 ? -7.853 -5.330 3.024 1.00 0.00 21 SER A N 11
ATOM 5659 C CA . SER A 1 21 ? -8.363 -4.002 2.707 1.00 0.00 21 SER A CA 11
ATOM 5660 C C . SER A 1 21 ? -7.285 -3.149 2.045 1.00 0.00 21 SER A C 11
ATOM 5661 O O . SER A 1 21 ? -6.346 -2.695 2.701 1.00 0.00 21 SER A O 11
ATOM 5669 N N . LYS A 1 22 ? -7.425 -2.936 0.741 1.00 0.00 22 LYS A N 11
ATOM 5670 C CA . LYS A 1 22 ? -6.465 -2.137 -0.012 1.00 0.00 22 LYS A CA 11
ATOM 5671 C C . LYS A 1 22 ? -6.097 -0.868 0.750 1.00 0.00 22 LYS A C 11
ATOM 5672 O O . LYS A 1 22 ? -4.920 -0.581 0.965 1.00 0.00 22 LYS A O 11
ATOM 5691 N N . SER A 1 23 ? -7.112 -0.112 1.157 1.00 0.00 23 SER A N 11
ATOM 5692 C CA . SER A 1 23 ? -6.895 1.128 1.893 1.00 0.00 23 SER A CA 11
ATOM 5693 C C . SER A 1 23 ? -5.771 0.965 2.912 1.00 0.00 23 SER A C 11
ATOM 5694 O O . SER A 1 23 ? -4.864 1.792 2.989 1.00 0.00 23 SER A O 11
ATOM 5702 N N . ASN A 1 24 ? -5.839 -0.109 3.693 1.00 0.00 24 ASN A N 11
ATOM 5703 C CA . ASN A 1 24 ? -4.829 -0.381 4.708 1.00 0.00 24 ASN A CA 11
ATOM 5704 C C . ASN A 1 24 ? -3.429 -0.354 4.102 1.00 0.00 24 ASN A C 11
ATOM 5705 O O . ASN A 1 24 ? -2.587 0.457 4.491 1.00 0.00 24 ASN A O 11
ATOM 5716 N N . LEU A 1 25 ? -3.186 -1.246 3.148 1.00 0.00 25 LEU A N 11
ATOM 5717 C CA . LEU A 1 25 ? -1.888 -1.326 2.487 1.00 0.00 25 LEU A CA 11
ATOM 5718 C C . LEU A 1 25 ? -1.440 0.049 2.000 1.00 0.00 25 LEU A C 11
ATOM 5719 O O . LEU A 1 25 ? -0.313 0.473 2.256 1.00 0.00 25 LEU A O 11
ATOM 5735 N N . LYS A 1 26 ? -2.331 0.741 1.298 1.00 0.00 26 LYS A N 11
ATOM 5736 C CA . LYS A 1 26 ? -2.030 2.069 0.777 1.00 0.00 26 LYS A CA 11
ATOM 5737 C C . LYS A 1 26 ? -1.300 2.910 1.819 1.00 0.00 26 LYS A C 11
ATOM 5738 O O . LYS A 1 26 ? -0.374 3.652 1.494 1.00 0.00 26 LYS A O 11
ATOM 5757 N N . ALA A 1 27 ? -1.723 2.787 3.073 1.00 0.00 27 ALA A N 11
ATOM 5758 C CA . ALA A 1 27 ? -1.107 3.533 4.164 1.00 0.00 27 ALA A CA 11
ATOM 5759 C C . ALA A 1 27 ? 0.265 2.965 4.512 1.00 0.00 27 ALA A C 11
ATOM 5760 O O . ALA A 1 27 ? 1.193 3.708 4.833 1.00 0.00 27 ALA A O 11
ATOM 5767 N N . HIS A 1 28 ? 0.386 1.643 4.447 1.00 0.00 28 HIS A N 11
ATOM 5768 C CA . HIS A 1 28 ? 1.645 0.974 4.756 1.00 0.00 28 HIS A CA 11
ATOM 5769 C C . HIS A 1 28 ? 2.713 1.325 3.725 1.00 0.00 28 HIS A C 11
ATOM 5770 O O . HIS A 1 28 ? 3.838 1.680 4.078 1.00 0.00 28 HIS A O 11
ATOM 5784 N N . MET A 1 29 ? 2.354 1.223 2.450 1.00 0.00 29 MET A N 11
ATOM 5785 C CA . MET A 1 29 ? 3.282 1.530 1.368 1.00 0.00 29 MET A CA 11
ATOM 5786 C C . MET A 1 29 ? 4.019 2.838 1.638 1.00 0.00 29 MET A C 11
ATOM 5787 O O . MET A 1 29 ? 5.212 2.957 1.364 1.00 0.00 29 MET A O 11
ATOM 5801 N N . ASN A 1 30 ? 3.298 3.817 2.175 1.00 0.00 30 ASN A N 11
ATOM 5802 C CA . ASN A 1 30 ? 3.883 5.117 2.481 1.00 0.00 30 ASN A CA 11
ATOM 5803 C C . ASN A 1 30 ? 5.128 4.963 3.350 1.00 0.00 30 ASN A C 11
ATOM 5804 O O . ASN A 1 30 ? 6.115 5.677 3.172 1.00 0.00 30 ASN A O 11
ATOM 5815 N N . ARG A 1 31 ? 5.073 4.026 4.291 1.00 0.00 31 ARG A N 11
ATOM 5816 C CA . ARG A 1 31 ? 6.195 3.777 5.188 1.00 0.00 31 ARG A CA 11
ATOM 5817 C C . ARG A 1 31 ? 7.476 3.519 4.399 1.00 0.00 31 ARG A C 11
ATOM 5818 O O . ARG A 1 31 ? 8.580 3.661 4.924 1.00 0.00 31 ARG A O 11
ATOM 5839 N N . HIS A 1 32 ? 7.319 3.138 3.135 1.00 0.00 32 HIS A N 11
ATOM 5840 C CA . HIS A 1 32 ? 8.462 2.860 2.273 1.00 0.00 32 HIS A CA 11
ATOM 5841 C C . HIS A 1 32 ? 8.922 4.125 1.555 1.00 0.00 32 HIS A C 11
ATOM 5842 O O . HIS A 1 32 ? 9.509 4.059 0.475 1.00 0.00 32 HIS A O 11
ATOM 5856 N N . SER A 1 33 ? 8.652 5.276 2.163 1.00 0.00 33 SER A N 11
ATOM 5857 C CA . SER A 1 33 ? 9.034 6.557 1.579 1.00 0.00 33 SER A CA 11
ATOM 5858 C C . SER A 1 33 ? 10.079 7.257 2.442 1.00 0.00 33 SER A C 11
ATOM 5859 O O . SER A 1 33 ? 9.994 8.460 2.688 1.00 0.00 33 SER A O 11
ATOM 5867 N N . THR A 1 34 ? 11.067 6.494 2.900 1.00 0.00 34 THR A N 11
ATOM 5868 C CA . THR A 1 34 ? 12.129 7.038 3.737 1.00 0.00 34 THR A CA 11
ATOM 5869 C C . THR A 1 34 ? 13.217 6.001 3.988 1.00 0.00 34 THR A C 11
ATOM 5870 O O . THR A 1 34 ? 12.978 4.799 3.881 1.00 0.00 34 THR A O 11
ATOM 5881 N N . GLU A 1 35 ? 14.413 6.474 4.324 1.00 0.00 35 GLU A N 11
ATOM 5882 C CA . GLU A 1 35 ? 15.538 5.586 4.590 1.00 0.00 35 GLU A CA 11
ATOM 5883 C C . GLU A 1 35 ? 15.222 4.639 5.744 1.00 0.00 35 GLU A C 11
ATOM 5884 O O . GLU A 1 35 ? 15.035 5.068 6.883 1.00 0.00 35 GLU A O 11
ATOM 5896 N N . LYS A 1 36 ? 15.162 3.346 5.441 1.00 0.00 36 LYS A N 11
ATOM 5897 C CA . LYS A 1 36 ? 14.869 2.336 6.450 1.00 0.00 36 LYS A CA 11
ATOM 5898 C C . LYS A 1 36 ? 15.743 2.532 7.686 1.00 0.00 36 LYS A C 11
ATOM 5899 O O . LYS A 1 36 ? 15.437 1.965 8.734 1.00 0.00 36 LYS A O 11
ATOM 5919 N N . GLY A 1 1 ? -2.948 -16.113 11.815 1.00 0.00 1 GLY A N 12
ATOM 5920 C CA . GLY A 1 1 ? -3.822 -15.356 10.937 1.00 0.00 1 GLY A CA 12
ATOM 5921 C C . GLY A 1 1 ? -3.299 -13.960 10.662 1.00 0.00 1 GLY A C 12
ATOM 5922 O O . GLY A 1 1 ? -2.953 -13.631 9.527 1.00 0.00 1 GLY A O 12
ATOM 5926 N N . SER A 1 2 ? -3.243 -13.135 11.703 1.00 0.00 2 SER A N 12
ATOM 5927 C CA . SER A 1 2 ? -2.763 -11.764 11.567 1.00 0.00 2 SER A CA 12
ATOM 5928 C C . SER A 1 2 ? -1.431 -11.726 10.826 1.00 0.00 2 SER A C 12
ATOM 5929 O O . SER A 1 2 ? -1.231 -10.909 9.927 1.00 0.00 2 SER A O 12
ATOM 5937 N N . SER A 1 3 ? -0.521 -12.616 11.210 1.00 0.00 3 SER A N 12
ATOM 5938 C CA . SER A 1 3 ? 0.795 -12.682 10.585 1.00 0.00 3 SER A CA 12
ATOM 5939 C C . SER A 1 3 ? 0.673 -12.965 9.090 1.00 0.00 3 SER A C 12
ATOM 5940 O O . SER A 1 3 ? 1.132 -12.182 8.260 1.00 0.00 3 SER A O 12
ATOM 5948 N N . GLY A 1 4 ? 0.051 -14.091 8.756 1.00 0.00 4 GLY A N 12
ATOM 5949 C CA . GLY A 1 4 ? -0.121 -14.459 7.363 1.00 0.00 4 GLY A CA 12
ATOM 5950 C C . GLY A 1 4 ? -0.288 -15.954 7.174 1.00 0.00 4 GLY A C 12
ATOM 5951 O O . GLY A 1 4 ? 0.660 -16.650 6.811 1.00 0.00 4 GLY A O 12
ATOM 5955 N N . SER A 1 5 ? -1.496 -16.449 7.422 1.00 0.00 5 SER A N 12
ATOM 5956 C CA . SER A 1 5 ? -1.783 -17.872 7.282 1.00 0.00 5 SER A CA 12
ATOM 5957 C C . SER A 1 5 ? -2.447 -18.163 5.940 1.00 0.00 5 SER A C 12
ATOM 5958 O O . SER A 1 5 ? -2.048 -19.081 5.224 1.00 0.00 5 SER A O 12
ATOM 5966 N N . SER A 1 6 ? -3.462 -17.373 5.606 1.00 0.00 6 SER A N 12
ATOM 5967 C CA . SER A 1 6 ? -4.185 -17.547 4.351 1.00 0.00 6 SER A CA 12
ATOM 5968 C C . SER A 1 6 ? -3.683 -16.569 3.294 1.00 0.00 6 SER A C 12
ATOM 5969 O O . SER A 1 6 ? -2.932 -15.642 3.597 1.00 0.00 6 SER A O 12
ATOM 5977 N N . GLY A 1 7 ? -4.104 -16.782 2.051 1.00 0.00 7 GLY A N 12
ATOM 5978 C CA . GLY A 1 7 ? -3.687 -15.912 0.967 1.00 0.00 7 GLY A CA 12
ATOM 5979 C C . GLY A 1 7 ? -4.220 -14.501 1.119 1.00 0.00 7 GLY A C 12
ATOM 5980 O O . GLY A 1 7 ? -5.229 -14.279 1.788 1.00 0.00 7 GLY A O 12
ATOM 5984 N N . LYS A 1 8 ? -3.539 -13.544 0.498 1.00 0.00 8 LYS A N 12
ATOM 5985 C CA . LYS A 1 8 ? -3.949 -12.146 0.567 1.00 0.00 8 LYS A CA 12
ATOM 5986 C C . LYS A 1 8 ? -4.073 -11.546 -0.830 1.00 0.00 8 LYS A C 12
ATOM 5987 O O . LYS A 1 8 ? -3.304 -11.861 -1.738 1.00 0.00 8 LYS A O 12
ATOM 6006 N N . PRO A 1 9 ? -5.064 -10.660 -1.008 1.00 0.00 9 PRO A N 12
ATOM 6007 C CA . PRO A 1 9 ? -5.311 -9.996 -2.291 1.00 0.00 9 PRO A CA 12
ATOM 6008 C C . PRO A 1 9 ? -4.218 -8.993 -2.645 1.00 0.00 9 PRO A C 12
ATOM 6009 O O . PRO A 1 9 ? -3.814 -8.883 -3.803 1.00 0.00 9 PRO A O 12
ATOM 6020 N N . PHE A 1 10 ? -3.743 -8.263 -1.641 1.00 0.00 10 PHE A N 12
ATOM 6021 C CA . PHE A 1 10 ? -2.697 -7.269 -1.846 1.00 0.00 10 PHE A CA 12
ATOM 6022 C C . PHE A 1 10 ? -1.484 -7.567 -0.970 1.00 0.00 10 PHE A C 12
ATOM 6023 O O . PHE A 1 10 ? -1.543 -7.447 0.254 1.00 0.00 10 PHE A O 12
ATOM 6040 N N . LYS A 1 11 ? -0.384 -7.956 -1.606 1.00 0.00 11 LYS A N 12
ATOM 6041 C CA . LYS A 1 11 ? 0.845 -8.271 -0.887 1.00 0.00 11 LYS A CA 12
ATOM 6042 C C . LYS A 1 11 ? 1.980 -7.348 -1.319 1.00 0.00 11 LYS A C 12
ATOM 6043 O O . LYS A 1 11 ? 2.539 -7.502 -2.406 1.00 0.00 11 LYS A O 12
ATOM 6062 N N . CYS A 1 12 ? 2.318 -6.391 -0.462 1.00 0.00 12 CYS A N 12
ATOM 6063 C CA . CYS A 1 12 ? 3.388 -5.444 -0.755 1.00 0.00 12 CYS A CA 12
ATOM 6064 C C . CYS A 1 12 ? 4.501 -6.112 -1.556 1.00 0.00 12 CYS A C 12
ATOM 6065 O O . CYS A 1 12 ? 5.039 -7.143 -1.151 1.00 0.00 12 CYS A O 12
ATOM 6072 N N . SER A 1 13 ? 4.843 -5.517 -2.694 1.00 0.00 13 SER A N 12
ATOM 6073 C CA . SER A 1 13 ? 5.890 -6.056 -3.555 1.00 0.00 13 SER A CA 12
ATOM 6074 C C . SER A 1 13 ? 7.272 -5.685 -3.025 1.00 0.00 13 SER A C 12
ATOM 6075 O O . SER A 1 13 ? 8.285 -5.910 -3.689 1.00 0.00 13 SER A O 12
ATOM 6083 N N . LEU A 1 14 ? 7.306 -5.116 -1.826 1.00 0.00 14 LEU A N 12
ATOM 6084 C CA . LEU A 1 14 ? 8.563 -4.713 -1.205 1.00 0.00 14 LEU A CA 12
ATOM 6085 C C . LEU A 1 14 ? 8.893 -5.607 -0.014 1.00 0.00 14 LEU A C 12
ATOM 6086 O O . LEU A 1 14 ? 10.001 -6.134 0.092 1.00 0.00 14 LEU A O 12
ATOM 6102 N N . CYS A 1 15 ? 7.924 -5.776 0.879 1.00 0.00 15 CYS A N 12
ATOM 6103 C CA . CYS A 1 15 ? 8.110 -6.607 2.062 1.00 0.00 15 CYS A CA 12
ATOM 6104 C C . CYS A 1 15 ? 7.021 -7.673 2.155 1.00 0.00 15 CYS A C 12
ATOM 6105 O O . CYS A 1 15 ? 6.192 -7.806 1.256 1.00 0.00 15 CYS A O 12
ATOM 6112 N N . GLU A 1 16 ? 7.032 -8.429 3.248 1.00 0.00 16 GLU A N 12
ATOM 6113 C CA . GLU A 1 16 ? 6.046 -9.482 3.458 1.00 0.00 16 GLU A CA 12
ATOM 6114 C C . GLU A 1 16 ? 4.769 -8.918 4.073 1.00 0.00 16 GLU A C 12
ATOM 6115 O O . GLU A 1 16 ? 4.049 -9.617 4.785 1.00 0.00 16 GLU A O 12
ATOM 6127 N N . TYR A 1 17 ? 4.495 -7.649 3.792 1.00 0.00 17 TYR A N 12
ATOM 6128 C CA . TYR A 1 17 ? 3.307 -6.989 4.320 1.00 0.00 17 TYR A CA 12
ATOM 6129 C C . TYR A 1 17 ? 2.136 -7.118 3.350 1.00 0.00 17 TYR A C 12
ATOM 6130 O O . TYR A 1 17 ? 2.259 -6.805 2.166 1.00 0.00 17 TYR A O 12
ATOM 6148 N N . ALA A 1 18 ? 1.000 -7.580 3.863 1.00 0.00 18 ALA A N 12
ATOM 6149 C CA . ALA A 1 18 ? -0.194 -7.749 3.044 1.00 0.00 18 ALA A CA 12
ATOM 6150 C C . ALA A 1 18 ? -1.458 -7.504 3.861 1.00 0.00 18 ALA A C 12
ATOM 6151 O O . ALA A 1 18 ? -1.459 -7.651 5.084 1.00 0.00 18 ALA A O 12
ATOM 6158 N N . THR A 1 19 ? -2.536 -7.129 3.178 1.00 0.00 19 THR A N 12
ATOM 6159 C CA . THR A 1 19 ? -3.806 -6.862 3.841 1.00 0.00 19 THR A CA 12
ATOM 6160 C C . THR A 1 19 ? -4.980 -7.116 2.902 1.00 0.00 19 THR A C 12
ATOM 6161 O O . THR A 1 19 ? -4.820 -7.120 1.681 1.00 0.00 19 THR A O 12
ATOM 6172 N N . ARG A 1 20 ? -6.158 -7.325 3.478 1.00 0.00 20 ARG A N 12
ATOM 6173 C CA . ARG A 1 20 ? -7.359 -7.580 2.692 1.00 0.00 20 ARG A CA 12
ATOM 6174 C C . ARG A 1 20 ? -7.987 -6.272 2.219 1.00 0.00 20 ARG A C 12
ATOM 6175 O O . ARG A 1 20 ? -8.652 -6.229 1.184 1.00 0.00 20 ARG A O 12
ATOM 6196 N N . SER A 1 21 ? -7.770 -5.207 2.985 1.00 0.00 21 SER A N 12
ATOM 6197 C CA . SER A 1 21 ? -8.318 -3.898 2.647 1.00 0.00 21 SER A CA 12
ATOM 6198 C C . SER A 1 21 ? -7.264 -3.026 1.973 1.00 0.00 21 SER A C 12
ATOM 6199 O O . SER A 1 21 ? -6.409 -2.439 2.637 1.00 0.00 21 SER A O 12
ATOM 6207 N N . LYS A 1 22 ? -7.331 -2.944 0.648 1.00 0.00 22 LYS A N 12
ATOM 6208 C CA . LYS A 1 22 ? -6.385 -2.143 -0.119 1.00 0.00 22 LYS A CA 12
ATOM 6209 C C . LYS A 1 22 ? -6.090 -0.824 0.589 1.00 0.00 22 LYS A C 12
ATOM 6210 O O . LYS A 1 22 ? -4.960 -0.336 0.567 1.00 0.00 22 LYS A O 12
ATOM 6229 N N . SER A 1 23 ? -7.114 -0.252 1.215 1.00 0.00 23 SER A N 12
ATOM 6230 C CA . SER A 1 23 ? -6.965 1.012 1.927 1.00 0.00 23 SER A CA 12
ATOM 6231 C C . SER A 1 23 ? -5.853 0.921 2.968 1.00 0.00 23 SER A C 12
ATOM 6232 O O . SER A 1 23 ? -5.025 1.823 3.087 1.00 0.00 23 SER A O 12
ATOM 6240 N N . ASN A 1 24 ? -5.841 -0.175 3.719 1.00 0.00 24 ASN A N 12
ATOM 6241 C CA . ASN A 1 24 ? -4.832 -0.385 4.751 1.00 0.00 24 ASN A CA 12
ATOM 6242 C C . ASN A 1 24 ? -3.430 -0.378 4.149 1.00 0.00 24 ASN A C 12
ATOM 6243 O O . ASN A 1 24 ? -2.551 0.355 4.605 1.00 0.00 24 ASN A O 12
ATOM 6254 N N . LEU A 1 25 ? -3.228 -1.197 3.123 1.00 0.00 25 LEU A N 12
ATOM 6255 C CA . LEU A 1 25 ? -1.933 -1.285 2.458 1.00 0.00 25 LEU A CA 12
ATOM 6256 C C . LEU A 1 25 ? -1.457 0.093 2.009 1.00 0.00 25 LEU A C 12
ATOM 6257 O O . LEU A 1 25 ? -0.323 0.489 2.280 1.00 0.00 25 LEU A O 12
ATOM 6273 N N . LYS A 1 26 ? -2.331 0.820 1.321 1.00 0.00 26 LYS A N 12
ATOM 6274 C CA . LYS A 1 26 ? -2.002 2.156 0.837 1.00 0.00 26 LYS A CA 12
ATOM 6275 C C . LYS A 1 26 ? -1.276 2.961 1.910 1.00 0.00 26 LYS A C 12
ATOM 6276 O O . LYS A 1 26 ? -0.356 3.721 1.613 1.00 0.00 26 LYS A O 12
ATOM 6295 N N . ALA A 1 27 ? -1.695 2.786 3.159 1.00 0.00 27 ALA A N 12
ATOM 6296 C CA . ALA A 1 27 ? -1.082 3.493 4.277 1.00 0.00 27 ALA A CA 12
ATOM 6297 C C . ALA A 1 27 ? 0.281 2.902 4.619 1.00 0.00 27 ALA A C 12
ATOM 6298 O O . ALA A 1 27 ? 1.200 3.621 5.013 1.00 0.00 27 ALA A O 12
ATOM 6305 N N . HIS A 1 28 ? 0.405 1.587 4.468 1.00 0.00 28 HIS A N 12
ATOM 6306 C CA . HIS A 1 28 ? 1.658 0.899 4.762 1.00 0.00 28 HIS A CA 12
ATOM 6307 C C . HIS A 1 28 ? 2.723 1.243 3.725 1.00 0.00 28 HIS A C 12
ATOM 6308 O O . HIS A 1 28 ? 3.859 1.563 4.071 1.00 0.00 28 HIS A O 12
ATOM 6322 N N . MET A 1 29 ? 2.347 1.173 2.452 1.00 0.00 29 MET A N 12
ATOM 6323 C CA . MET A 1 29 ? 3.270 1.477 1.365 1.00 0.00 29 MET A CA 12
ATOM 6324 C C . MET A 1 29 ? 3.978 2.806 1.609 1.00 0.00 29 MET A C 12
ATOM 6325 O O . MET A 1 29 ? 5.155 2.961 1.286 1.00 0.00 29 MET A O 12
ATOM 6339 N N . ASN A 1 30 ? 3.253 3.762 2.180 1.00 0.00 30 ASN A N 12
ATOM 6340 C CA . ASN A 1 30 ? 3.812 5.078 2.467 1.00 0.00 30 ASN A CA 12
ATOM 6341 C C . ASN A 1 30 ? 5.077 4.959 3.311 1.00 0.00 30 ASN A C 12
ATOM 6342 O O . ASN A 1 30 ? 6.047 5.687 3.100 1.00 0.00 30 ASN A O 12
ATOM 6353 N N . ARG A 1 31 ? 5.059 4.037 4.268 1.00 0.00 31 ARG A N 12
ATOM 6354 C CA . ARG A 1 31 ? 6.204 3.823 5.144 1.00 0.00 31 ARG A CA 12
ATOM 6355 C C . ARG A 1 31 ? 7.460 3.517 4.334 1.00 0.00 31 ARG A C 12
ATOM 6356 O O . ARG A 1 31 ? 8.580 3.717 4.805 1.00 0.00 31 ARG A O 12
ATOM 6377 N N . HIS A 1 32 ? 7.266 3.029 3.112 1.00 0.00 32 HIS A N 12
ATOM 6378 C CA . HIS A 1 32 ? 8.382 2.695 2.236 1.00 0.00 32 HIS A CA 12
ATOM 6379 C C . HIS A 1 32 ? 8.827 3.914 1.434 1.00 0.00 32 HIS A C 12
ATOM 6380 O O . HIS A 1 32 ? 9.022 3.834 0.221 1.00 0.00 32 HIS A O 12
ATOM 6394 N N . SER A 1 33 ? 8.985 5.042 2.119 1.00 0.00 33 SER A N 12
ATOM 6395 C CA . SER A 1 33 ? 9.403 6.279 1.470 1.00 0.00 33 SER A CA 12
ATOM 6396 C C . SER A 1 33 ? 10.655 6.845 2.132 1.00 0.00 33 SER A C 12
ATOM 6397 O O . SER A 1 33 ? 11.602 7.247 1.456 1.00 0.00 33 SER A O 12
ATOM 6405 N N . THR A 1 34 ? 10.652 6.873 3.462 1.00 0.00 34 THR A N 12
ATOM 6406 C CA . THR A 1 34 ? 11.786 7.390 4.218 1.00 0.00 34 THR A CA 12
ATOM 6407 C C . THR A 1 34 ? 12.983 6.452 4.124 1.00 0.00 34 THR A C 12
ATOM 6408 O O . THR A 1 34 ? 12.855 5.246 4.333 1.00 0.00 34 THR A O 12
ATOM 6419 N N . GLU A 1 35 ? 14.146 7.014 3.809 1.00 0.00 35 GLU A N 12
ATOM 6420 C CA . GLU A 1 35 ? 15.367 6.225 3.688 1.00 0.00 35 GLU A CA 12
ATOM 6421 C C . GLU A 1 35 ? 16.535 6.921 4.380 1.00 0.00 35 GLU A C 12
ATOM 6422 O O . GLU A 1 35 ? 17.063 7.916 3.882 1.00 0.00 35 GLU A O 12
ATOM 6434 N N . LYS A 1 36 ? 16.935 6.391 5.530 1.00 0.00 36 LYS A N 12
ATOM 6435 C CA . LYS A 1 36 ? 18.041 6.959 6.292 1.00 0.00 36 LYS A CA 12
ATOM 6436 C C . LYS A 1 36 ? 19.250 7.204 5.395 1.00 0.00 36 LYS A C 12
ATOM 6437 O O . LYS A 1 36 ? 19.726 8.336 5.322 1.00 0.00 36 LYS A O 12
ATOM 6457 N N . GLY A 1 1 ? -1.401 -22.254 -0.751 1.00 0.00 1 GLY A N 13
ATOM 6458 C CA . GLY A 1 1 ? -0.570 -21.115 -0.406 1.00 0.00 1 GLY A CA 13
ATOM 6459 C C . GLY A 1 1 ? 0.884 -21.497 -0.210 1.00 0.00 1 GLY A C 13
ATOM 6460 O O . GLY A 1 1 ? 1.337 -21.683 0.919 1.00 0.00 1 GLY A O 13
ATOM 6464 N N . SER A 1 2 ? 1.616 -21.616 -1.313 1.00 0.00 2 SER A N 13
ATOM 6465 C CA . SER A 1 2 ? 3.026 -21.983 -1.258 1.00 0.00 2 SER A CA 13
ATOM 6466 C C . SER A 1 2 ? 3.837 -20.918 -0.526 1.00 0.00 2 SER A C 13
ATOM 6467 O O . SER A 1 2 ? 4.630 -21.228 0.363 1.00 0.00 2 SER A O 13
ATOM 6475 N N . SER A 1 3 ? 3.632 -19.662 -0.907 1.00 0.00 3 SER A N 13
ATOM 6476 C CA . SER A 1 3 ? 4.346 -18.550 -0.290 1.00 0.00 3 SER A CA 13
ATOM 6477 C C . SER A 1 3 ? 3.432 -17.772 0.652 1.00 0.00 3 SER A C 13
ATOM 6478 O O . SER A 1 3 ? 2.748 -16.836 0.239 1.00 0.00 3 SER A O 13
ATOM 6486 N N . GLY A 1 4 ? 3.425 -18.168 1.921 1.00 0.00 4 GLY A N 13
ATOM 6487 C CA . GLY A 1 4 ? 2.591 -17.499 2.902 1.00 0.00 4 GLY A CA 13
ATOM 6488 C C . GLY A 1 4 ? 1.843 -18.474 3.790 1.00 0.00 4 GLY A C 13
ATOM 6489 O O . GLY A 1 4 ? 2.330 -19.570 4.067 1.00 0.00 4 GLY A O 13
ATOM 6493 N N . SER A 1 5 ? 0.658 -18.075 4.238 1.00 0.00 5 SER A N 13
ATOM 6494 C CA . SER A 1 5 ? -0.156 -18.919 5.104 1.00 0.00 5 SER A CA 13
ATOM 6495 C C . SER A 1 5 ? -1.427 -19.367 4.388 1.00 0.00 5 SER A C 13
ATOM 6496 O O . SER A 1 5 ? -1.645 -20.560 4.176 1.00 0.00 5 SER A O 13
ATOM 6504 N N . SER A 1 6 ? -2.262 -18.402 4.018 1.00 0.00 6 SER A N 13
ATOM 6505 C CA . SER A 1 6 ? -3.513 -18.695 3.329 1.00 0.00 6 SER A CA 13
ATOM 6506 C C . SER A 1 6 ? -3.558 -18.006 1.969 1.00 0.00 6 SER A C 13
ATOM 6507 O O . SER A 1 6 ? -3.595 -18.663 0.929 1.00 0.00 6 SER A O 13
ATOM 6515 N N . GLY A 1 7 ? -3.557 -16.677 1.985 1.00 0.00 7 GLY A N 13
ATOM 6516 C CA . GLY A 1 7 ? -3.598 -15.920 0.748 1.00 0.00 7 GLY A CA 13
ATOM 6517 C C . GLY A 1 7 ? -4.304 -14.587 0.907 1.00 0.00 7 GLY A C 13
ATOM 6518 O O . GLY A 1 7 ? -5.401 -14.519 1.461 1.00 0.00 7 GLY A O 13
ATOM 6522 N N . LYS A 1 8 ? -3.672 -13.524 0.421 1.00 0.00 8 LYS A N 13
ATOM 6523 C CA . LYS A 1 8 ? -4.245 -12.186 0.512 1.00 0.00 8 LYS A CA 13
ATOM 6524 C C . LYS A 1 8 ? -4.364 -11.550 -0.870 1.00 0.00 8 LYS A C 13
ATOM 6525 O O . LYS A 1 8 ? -3.635 -11.892 -1.802 1.00 0.00 8 LYS A O 13
ATOM 6544 N N . PRO A 1 9 ? -5.303 -10.603 -1.007 1.00 0.00 9 PRO A N 13
ATOM 6545 C CA . PRO A 1 9 ? -5.538 -9.898 -2.271 1.00 0.00 9 PRO A CA 13
ATOM 6546 C C . PRO A 1 9 ? -4.395 -8.955 -2.630 1.00 0.00 9 PRO A C 13
ATOM 6547 O O . PRO A 1 9 ? -3.959 -8.902 -3.781 1.00 0.00 9 PRO A O 13
ATOM 6558 N N . PHE A 1 10 ? -3.913 -8.213 -1.639 1.00 0.00 10 PHE A N 13
ATOM 6559 C CA . PHE A 1 10 ? -2.820 -7.271 -1.851 1.00 0.00 10 PHE A CA 13
ATOM 6560 C C . PHE A 1 10 ? -1.612 -7.638 -0.993 1.00 0.00 10 PHE A C 13
ATOM 6561 O O . PHE A 1 10 ? -1.687 -7.642 0.236 1.00 0.00 10 PHE A O 13
ATOM 6578 N N . LYS A 1 11 ? -0.499 -7.946 -1.650 1.00 0.00 11 LYS A N 13
ATOM 6579 C CA . LYS A 1 11 ? 0.726 -8.313 -0.950 1.00 0.00 11 LYS A CA 13
ATOM 6580 C C . LYS A 1 11 ? 1.889 -7.427 -1.387 1.00 0.00 11 LYS A C 13
ATOM 6581 O O . LYS A 1 11 ? 2.417 -7.577 -2.489 1.00 0.00 11 LYS A O 13
ATOM 6600 N N . CYS A 1 12 ? 2.283 -6.505 -0.515 1.00 0.00 12 CYS A N 13
ATOM 6601 C CA . CYS A 1 12 ? 3.384 -5.595 -0.809 1.00 0.00 12 CYS A CA 13
ATOM 6602 C C . CYS A 1 12 ? 4.497 -6.315 -1.566 1.00 0.00 12 CYS A C 13
ATOM 6603 O O . CYS A 1 12 ? 4.969 -7.369 -1.142 1.00 0.00 12 CYS A O 13
ATOM 6610 N N . SER A 1 13 ? 4.910 -5.736 -2.689 1.00 0.00 13 SER A N 13
ATOM 6611 C CA . SER A 1 13 ? 5.965 -6.323 -3.508 1.00 0.00 13 SER A CA 13
ATOM 6612 C C . SER A 1 13 ? 7.342 -5.982 -2.946 1.00 0.00 13 SER A C 13
ATOM 6613 O O . SER A 1 13 ? 8.366 -6.243 -3.580 1.00 0.00 13 SER A O 13
ATOM 6621 N N . LEU A 1 14 ? 7.359 -5.398 -1.754 1.00 0.00 14 LEU A N 13
ATOM 6622 C CA . LEU A 1 14 ? 8.610 -5.020 -1.105 1.00 0.00 14 LEU A CA 13
ATOM 6623 C C . LEU A 1 14 ? 8.889 -5.913 0.100 1.00 0.00 14 LEU A C 13
ATOM 6624 O O . LEU A 1 14 ? 9.965 -6.501 0.214 1.00 0.00 14 LEU A O 13
ATOM 6640 N N . CYS A 1 15 ? 7.913 -6.011 0.996 1.00 0.00 15 CYS A N 13
ATOM 6641 C CA . CYS A 1 15 ? 8.052 -6.833 2.192 1.00 0.00 15 CYS A CA 13
ATOM 6642 C C . CYS A 1 15 ? 6.937 -7.872 2.271 1.00 0.00 15 CYS A C 13
ATOM 6643 O O . CYS A 1 15 ? 6.129 -8.000 1.352 1.00 0.00 15 CYS A O 13
ATOM 6650 N N . GLU A 1 16 ? 6.901 -8.611 3.375 1.00 0.00 16 GLU A N 13
ATOM 6651 C CA . GLU A 1 16 ? 5.886 -9.639 3.573 1.00 0.00 16 GLU A CA 13
ATOM 6652 C C . GLU A 1 16 ? 4.602 -9.035 4.135 1.00 0.00 16 GLU A C 13
ATOM 6653 O O . GLU A 1 16 ? 3.821 -9.717 4.798 1.00 0.00 16 GLU A O 13
ATOM 6665 N N . TYR A 1 17 ? 4.393 -7.751 3.865 1.00 0.00 17 TYR A N 13
ATOM 6666 C CA . TYR A 1 17 ? 3.206 -7.054 4.345 1.00 0.00 17 TYR A CA 13
ATOM 6667 C C . TYR A 1 17 ? 2.044 -7.219 3.370 1.00 0.00 17 TYR A C 13
ATOM 6668 O O . TYR A 1 17 ? 2.155 -6.880 2.192 1.00 0.00 17 TYR A O 13
ATOM 6686 N N . ALA A 1 18 ? 0.930 -7.742 3.871 1.00 0.00 18 ALA A N 13
ATOM 6687 C CA . ALA A 1 18 ? -0.254 -7.950 3.046 1.00 0.00 18 ALA A CA 13
ATOM 6688 C C . ALA A 1 18 ? -1.530 -7.720 3.849 1.00 0.00 18 ALA A C 13
ATOM 6689 O O . ALA A 1 18 ? -1.552 -7.904 5.066 1.00 0.00 18 ALA A O 13
ATOM 6696 N N . THR A 1 19 ? -2.592 -7.316 3.160 1.00 0.00 19 THR A N 13
ATOM 6697 C CA . THR A 1 19 ? -3.872 -7.058 3.809 1.00 0.00 19 THR A CA 13
ATOM 6698 C C . THR A 1 19 ? -5.033 -7.310 2.854 1.00 0.00 19 THR A C 13
ATOM 6699 O O . THR A 1 19 ? -4.836 -7.459 1.648 1.00 0.00 19 THR A O 13
ATOM 6710 N N . ARG A 1 20 ? -6.243 -7.355 3.401 1.00 0.00 20 ARG A N 13
ATOM 6711 C CA . ARG A 1 20 ? -7.437 -7.589 2.597 1.00 0.00 20 ARG A CA 13
ATOM 6712 C C . ARG A 1 20 ? -8.020 -6.272 2.093 1.00 0.00 20 ARG A C 13
ATOM 6713 O O . ARG A 1 20 ? -8.598 -6.212 1.008 1.00 0.00 20 ARG A O 13
ATOM 6734 N N . SER A 1 21 ? -7.865 -5.220 2.890 1.00 0.00 21 SER A N 13
ATOM 6735 C CA . SER A 1 21 ? -8.380 -3.904 2.527 1.00 0.00 21 SER A CA 13
ATOM 6736 C C . SER A 1 21 ? -7.278 -3.036 1.926 1.00 0.00 21 SER A C 13
ATOM 6737 O O . SER A 1 21 ? -6.425 -2.512 2.642 1.00 0.00 21 SER A O 13
ATOM 6745 N N . LYS A 1 22 ? -7.303 -2.890 0.606 1.00 0.00 22 LYS A N 13
ATOM 6746 C CA . LYS A 1 22 ? -6.309 -2.085 -0.094 1.00 0.00 22 LYS A CA 13
ATOM 6747 C C . LYS A 1 22 ? -6.058 -0.771 0.640 1.00 0.00 22 LYS A C 13
ATOM 6748 O O . LYS A 1 22 ? -4.961 -0.216 0.580 1.00 0.00 22 LYS A O 13
ATOM 6767 N N . SER A 1 23 ? -7.081 -0.280 1.332 1.00 0.00 23 SER A N 13
ATOM 6768 C CA . SER A 1 23 ? -6.971 0.969 2.076 1.00 0.00 23 SER A CA 13
ATOM 6769 C C . SER A 1 23 ? -5.820 0.907 3.076 1.00 0.00 23 SER A C 13
ATOM 6770 O O . SER A 1 23 ? -5.001 1.821 3.152 1.00 0.00 23 SER A O 13
ATOM 6778 N N . ASN A 1 24 ? -5.767 -0.179 3.840 1.00 0.00 24 ASN A N 13
ATOM 6779 C CA . ASN A 1 24 ? -4.717 -0.361 4.836 1.00 0.00 24 ASN A CA 13
ATOM 6780 C C . ASN A 1 24 ? -3.338 -0.337 4.184 1.00 0.00 24 ASN A C 13
ATOM 6781 O O . ASN A 1 24 ? -2.473 0.452 4.566 1.00 0.00 24 ASN A O 13
ATOM 6792 N N . LEU A 1 25 ? -3.141 -1.205 3.199 1.00 0.00 25 LEU A N 13
ATOM 6793 C CA . LEU A 1 25 ? -1.867 -1.284 2.492 1.00 0.00 25 LEU A CA 13
ATOM 6794 C C . LEU A 1 25 ? -1.428 0.093 2.006 1.00 0.00 25 LEU A C 13
ATOM 6795 O O . LEU A 1 25 ? -0.293 0.513 2.237 1.00 0.00 25 LEU A O 13
ATOM 6811 N N . LYS A 1 26 ? -2.334 0.795 1.334 1.00 0.00 26 LYS A N 13
ATOM 6812 C CA . LYS A 1 26 ? -2.043 2.127 0.818 1.00 0.00 26 LYS A CA 13
ATOM 6813 C C . LYS A 1 26 ? -1.288 2.958 1.851 1.00 0.00 26 LYS A C 13
ATOM 6814 O O . LYS A 1 26 ? -0.426 3.764 1.503 1.00 0.00 26 LYS A O 13
ATOM 6833 N N . ALA A 1 27 ? -1.618 2.754 3.122 1.00 0.00 27 ALA A N 13
ATOM 6834 C CA . ALA A 1 27 ? -0.968 3.481 4.206 1.00 0.00 27 ALA A CA 13
ATOM 6835 C C . ALA A 1 27 ? 0.394 2.879 4.532 1.00 0.00 27 ALA A C 13
ATOM 6836 O O . ALA A 1 27 ? 1.319 3.590 4.927 1.00 0.00 27 ALA A O 13
ATOM 6843 N N . HIS A 1 28 ? 0.511 1.566 4.366 1.00 0.00 28 HIS A N 13
ATOM 6844 C CA . HIS A 1 28 ? 1.762 0.868 4.643 1.00 0.00 28 HIS A CA 13
ATOM 6845 C C . HIS A 1 28 ? 2.819 1.212 3.598 1.00 0.00 28 HIS A C 13
ATOM 6846 O O . HIS A 1 28 ? 3.977 1.460 3.931 1.00 0.00 28 HIS A O 13
ATOM 6860 N N . MET A 1 29 ? 2.411 1.225 2.333 1.00 0.00 29 MET A N 13
ATOM 6861 C CA . MET A 1 29 ? 3.324 1.539 1.239 1.00 0.00 29 MET A CA 13
ATOM 6862 C C . MET A 1 29 ? 3.990 2.893 1.459 1.00 0.00 29 MET A C 13
ATOM 6863 O O . MET A 1 29 ? 5.176 3.064 1.181 1.00 0.00 29 MET A O 13
ATOM 6877 N N . ASN A 1 30 ? 3.218 3.853 1.959 1.00 0.00 30 ASN A N 13
ATOM 6878 C CA . ASN A 1 30 ? 3.734 5.193 2.215 1.00 0.00 30 ASN A CA 13
ATOM 6879 C C . ASN A 1 30 ? 4.972 5.138 3.106 1.00 0.00 30 ASN A C 13
ATOM 6880 O O . ASN A 1 30 ? 5.964 5.820 2.849 1.00 0.00 30 ASN A O 13
ATOM 6891 N N . ARG A 1 31 ? 4.905 4.322 4.153 1.00 0.00 31 ARG A N 13
ATOM 6892 C CA . ARG A 1 31 ? 6.020 4.179 5.081 1.00 0.00 31 ARG A CA 13
ATOM 6893 C C . ARG A 1 31 ? 7.325 3.934 4.330 1.00 0.00 31 ARG A C 13
ATOM 6894 O O . ARG A 1 31 ? 8.314 4.639 4.535 1.00 0.00 31 ARG A O 13
ATOM 6915 N N . HIS A 1 32 ? 7.322 2.928 3.460 1.00 0.00 32 HIS A N 13
ATOM 6916 C CA . HIS A 1 32 ? 8.506 2.590 2.678 1.00 0.00 32 HIS A CA 13
ATOM 6917 C C . HIS A 1 32 ? 9.118 3.838 2.051 1.00 0.00 32 HIS A C 13
ATOM 6918 O O . HIS A 1 32 ? 10.338 3.995 2.021 1.00 0.00 32 HIS A O 13
ATOM 6932 N N . SER A 1 33 ? 8.261 4.723 1.550 1.00 0.00 33 SER A N 13
ATOM 6933 C CA . SER A 1 33 ? 8.718 5.956 0.918 1.00 0.00 33 SER A CA 13
ATOM 6934 C C . SER A 1 33 ? 9.973 6.485 1.605 1.00 0.00 33 SER A C 13
ATOM 6935 O O . SER A 1 33 ? 10.968 6.801 0.951 1.00 0.00 33 SER A O 13
ATOM 6943 N N . THR A 1 34 ? 9.920 6.580 2.930 1.00 0.00 34 THR A N 13
ATOM 6944 C CA . THR A 1 34 ? 11.050 7.073 3.707 1.00 0.00 34 THR A CA 13
ATOM 6945 C C . THR A 1 34 ? 11.833 5.921 4.329 1.00 0.00 34 THR A C 13
ATOM 6946 O O . THR A 1 34 ? 11.260 4.895 4.692 1.00 0.00 34 THR A O 13
ATOM 6957 N N . GLU A 1 35 ? 13.145 6.100 4.447 1.00 0.00 35 GLU A N 13
ATOM 6958 C CA . GLU A 1 35 ? 14.006 5.075 5.025 1.00 0.00 35 GLU A CA 13
ATOM 6959 C C . GLU A 1 35 ? 14.079 3.851 4.117 1.00 0.00 35 GLU A C 13
ATOM 6960 O O . GLU A 1 35 ? 14.053 2.712 4.585 1.00 0.00 35 GLU A O 13
ATOM 6972 N N . LYS A 1 36 ? 14.170 4.093 2.813 1.00 0.00 36 LYS A N 13
ATOM 6973 C CA . LYS A 1 36 ? 14.248 3.013 1.837 1.00 0.00 36 LYS A CA 13
ATOM 6974 C C . LYS A 1 36 ? 15.589 2.291 1.930 1.00 0.00 36 LYS A C 13
ATOM 6975 O O . LYS A 1 36 ? 15.971 1.607 0.981 1.00 0.00 36 LYS A O 13
ATOM 6995 N N . GLY A 1 1 ? 4.120 -27.504 -7.492 1.00 0.00 1 GLY A N 14
ATOM 6996 C CA . GLY A 1 1 ? 3.537 -26.550 -8.418 1.00 0.00 1 GLY A CA 14
ATOM 6997 C C . GLY A 1 1 ? 2.190 -26.038 -7.949 1.00 0.00 1 GLY A C 14
ATOM 6998 O O . GLY A 1 1 ? 1.277 -25.847 -8.753 1.00 0.00 1 GLY A O 14
ATOM 7002 N N . SER A 1 2 ? 2.063 -25.816 -6.645 1.00 0.00 2 SER A N 14
ATOM 7003 C CA . SER A 1 2 ? 0.815 -25.328 -6.070 1.00 0.00 2 SER A CA 14
ATOM 7004 C C . SER A 1 2 ? 0.757 -23.804 -6.112 1.00 0.00 2 SER A C 14
ATOM 7005 O O . SER A 1 2 ? 1.114 -23.131 -5.145 1.00 0.00 2 SER A O 14
ATOM 7013 N N . SER A 1 3 ? 0.305 -23.266 -7.240 1.00 0.00 3 SER A N 14
ATOM 7014 C CA . SER A 1 3 ? 0.203 -21.821 -7.412 1.00 0.00 3 SER A CA 14
ATOM 7015 C C . SER A 1 3 ? -1.254 -21.392 -7.550 1.00 0.00 3 SER A C 14
ATOM 7016 O O . SER A 1 3 ? -1.857 -21.536 -8.613 1.00 0.00 3 SER A O 14
ATOM 7024 N N . GLY A 1 4 ? -1.814 -20.863 -6.466 1.00 0.00 4 GLY A N 14
ATOM 7025 C CA . GLY A 1 4 ? -3.197 -20.421 -6.487 1.00 0.00 4 GLY A CA 14
ATOM 7026 C C . GLY A 1 4 ? -3.972 -20.887 -5.271 1.00 0.00 4 GLY A C 14
ATOM 7027 O O . GLY A 1 4 ? -5.049 -21.470 -5.399 1.00 0.00 4 GLY A O 14
ATOM 7031 N N . SER A 1 5 ? -3.424 -20.631 -4.087 1.00 0.00 5 SER A N 14
ATOM 7032 C CA . SER A 1 5 ? -4.070 -21.033 -2.843 1.00 0.00 5 SER A CA 14
ATOM 7033 C C . SER A 1 5 ? -4.546 -19.814 -2.059 1.00 0.00 5 SER A C 14
ATOM 7034 O O . SER A 1 5 ? -4.244 -18.675 -2.417 1.00 0.00 5 SER A O 14
ATOM 7042 N N . SER A 1 6 ? -5.293 -20.062 -0.988 1.00 0.00 6 SER A N 14
ATOM 7043 C CA . SER A 1 6 ? -5.815 -18.985 -0.154 1.00 0.00 6 SER A CA 14
ATOM 7044 C C . SER A 1 6 ? -4.678 -18.172 0.457 1.00 0.00 6 SER A C 14
ATOM 7045 O O . SER A 1 6 ? -3.736 -18.726 1.021 1.00 0.00 6 SER A O 14
ATOM 7053 N N . GLY A 1 7 ? -4.775 -16.851 0.341 1.00 0.00 7 GLY A N 14
ATOM 7054 C CA . GLY A 1 7 ? -3.750 -15.981 0.887 1.00 0.00 7 GLY A CA 14
ATOM 7055 C C . GLY A 1 7 ? -4.253 -14.572 1.129 1.00 0.00 7 GLY A C 14
ATOM 7056 O O . GLY A 1 7 ? -5.089 -14.344 2.004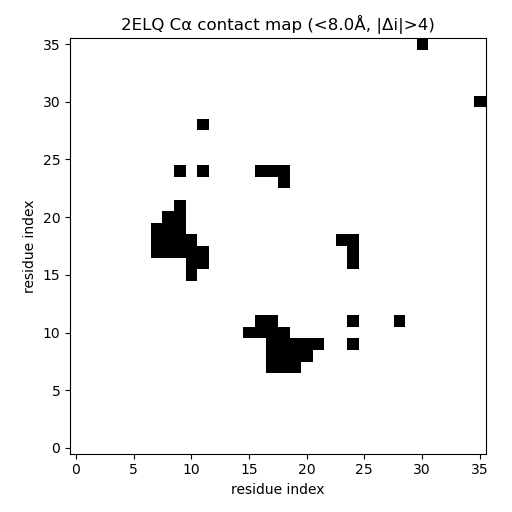 1.00 0.00 7 GLY A O 14
ATOM 7060 N N . LYS A 1 8 ? -3.743 -13.621 0.353 1.00 0.00 8 LYS A N 14
ATOM 7061 C CA . LYS A 1 8 ? -4.145 -12.226 0.486 1.00 0.00 8 LYS A CA 14
ATOM 7062 C C . LYS A 1 8 ? -4.334 -11.581 -0.883 1.00 0.00 8 LYS A C 14
ATOM 7063 O O . LYS A 1 8 ? -3.614 -11.873 -1.838 1.00 0.00 8 LYS A O 14
ATOM 7082 N N . PRO A 1 9 ? -5.323 -10.680 -0.982 1.00 0.00 9 PRO A N 14
ATOM 7083 C CA . PRO A 1 9 ? -5.627 -9.973 -2.230 1.00 0.00 9 PRO A CA 14
ATOM 7084 C C . PRO A 1 9 ? -4.542 -8.969 -2.607 1.00 0.00 9 PRO A C 14
ATOM 7085 O O . PRO A 1 9 ? -4.151 -8.870 -3.770 1.00 0.00 9 PRO A O 14
ATOM 7096 N N . PHE A 1 10 ? -4.060 -8.226 -1.616 1.00 0.00 10 PHE A N 14
ATOM 7097 C CA . PHE A 1 10 ? -3.020 -7.230 -1.844 1.00 0.00 10 PHE A CA 14
ATOM 7098 C C . PHE A 1 10 ? -1.772 -7.550 -1.028 1.00 0.00 10 PHE A C 14
ATOM 7099 O O . PHE A 1 10 ? -1.792 -7.508 0.203 1.00 0.00 10 PHE A O 14
ATOM 7116 N N . LYS A 1 11 ? -0.685 -7.869 -1.722 1.00 0.00 11 LYS A N 14
ATOM 7117 C CA . LYS A 1 11 ? 0.575 -8.196 -1.064 1.00 0.00 11 LYS A CA 14
ATOM 7118 C C . LYS A 1 11 ? 1.685 -7.252 -1.515 1.00 0.00 11 LYS A C 14
ATOM 7119 O O . LYS A 1 11 ? 2.174 -7.346 -2.641 1.00 0.00 11 LYS A O 14
ATOM 7138 N N . CYS A 1 12 ? 2.080 -6.344 -0.629 1.00 0.00 12 CYS A N 14
ATOM 7139 C CA . CYS A 1 12 ? 3.133 -5.384 -0.934 1.00 0.00 12 CYS A CA 14
ATOM 7140 C C . CYS A 1 12 ? 4.191 -6.007 -1.841 1.00 0.00 12 CYS A C 14
ATOM 7141 O O . CYS A 1 12 ? 4.649 -7.124 -1.601 1.00 0.00 12 CYS A O 14
ATOM 7148 N N . SER A 1 13 ? 4.573 -5.276 -2.884 1.00 0.00 13 SER A N 14
ATOM 7149 C CA . SER A 1 13 ? 5.574 -5.758 -3.829 1.00 0.00 13 SER A CA 14
ATOM 7150 C C . SER A 1 13 ? 6.983 -5.448 -3.333 1.00 0.00 13 SER A C 14
ATOM 7151 O O . SER A 1 13 ? 7.968 -5.705 -4.026 1.00 0.00 13 SER A O 14
ATOM 7159 N N . LEU A 1 14 ? 7.071 -4.893 -2.129 1.00 0.00 14 LEU A N 14
ATOM 7160 C CA . LEU A 1 14 ? 8.359 -4.547 -1.538 1.00 0.00 14 LEU A CA 14
ATOM 7161 C C . LEU A 1 14 ? 8.719 -5.512 -0.413 1.00 0.00 14 LEU A C 14
ATOM 7162 O O . LEU A 1 14 ? 9.818 -6.068 -0.385 1.00 0.00 14 LEU A O 14
ATOM 7178 N N . CYS A 1 15 ? 7.786 -5.709 0.512 1.00 0.00 15 CYS A N 14
ATOM 7179 C CA . CYS A 1 15 ? 8.003 -6.608 1.639 1.00 0.00 15 CYS A CA 14
ATOM 7180 C C . CYS A 1 15 ? 6.902 -7.663 1.713 1.00 0.00 15 CYS A C 14
ATOM 7181 O O . CYS A 1 15 ? 6.040 -7.736 0.838 1.00 0.00 15 CYS A O 14
ATOM 7188 N N . GLU A 1 16 ? 6.939 -8.476 2.764 1.00 0.00 16 GLU A N 14
ATOM 7189 C CA . GLU A 1 16 ? 5.945 -9.526 2.952 1.00 0.00 16 GLU A CA 14
ATOM 7190 C C . GLU A 1 16 ? 4.694 -8.976 3.631 1.00 0.00 16 GLU A C 14
ATOM 7191 O O . GLU A 1 16 ? 3.957 -9.712 4.288 1.00 0.00 16 GLU A O 14
ATOM 7203 N N . TYR A 1 17 ? 4.462 -7.678 3.469 1.00 0.00 17 TYR A N 14
ATOM 7204 C CA . TYR A 1 17 ? 3.303 -7.028 4.069 1.00 0.00 17 TYR A CA 14
ATOM 7205 C C . TYR A 1 17 ? 2.076 -7.167 3.173 1.00 0.00 17 TYR A C 14
ATOM 7206 O O . TYR A 1 17 ? 2.116 -6.828 1.990 1.00 0.00 17 TYR A O 14
ATOM 7224 N N . ALA A 1 18 ? 0.986 -7.668 3.746 1.00 0.00 18 ALA A N 14
ATOM 7225 C CA . ALA A 1 18 ? -0.253 -7.849 3.001 1.00 0.00 18 ALA A CA 14
ATOM 7226 C C . ALA A 1 18 ? -1.467 -7.538 3.871 1.00 0.00 18 ALA A C 14
ATOM 7227 O O . ALA A 1 18 ? -1.403 -7.622 5.098 1.00 0.00 18 ALA A O 14
ATOM 7234 N N . THR A 1 19 ? -2.573 -7.178 3.228 1.00 0.00 19 THR A N 14
ATOM 7235 C CA . THR A 1 19 ? -3.801 -6.853 3.943 1.00 0.00 19 THR A CA 14
ATOM 7236 C C . THR A 1 19 ? -5.022 -7.027 3.046 1.00 0.00 19 THR A C 14
ATOM 7237 O O . THR A 1 19 ? -4.994 -6.670 1.868 1.00 0.00 19 THR A O 14
ATOM 7248 N N . ARG A 1 20 ? -6.092 -7.576 3.612 1.00 0.00 20 ARG A N 14
ATOM 7249 C CA . ARG A 1 20 ? -7.323 -7.797 2.863 1.00 0.00 20 ARG A CA 14
ATOM 7250 C C . ARG A 1 20 ? -7.875 -6.481 2.323 1.00 0.00 20 ARG A C 14
ATOM 7251 O O . ARG A 1 20 ? -8.323 -6.407 1.178 1.00 0.00 20 ARG A O 14
ATOM 7272 N N . SER A 1 21 ? -7.840 -5.445 3.154 1.00 0.00 21 SER A N 14
ATOM 7273 C CA . SER A 1 21 ? -8.340 -4.133 2.762 1.00 0.00 21 SER A CA 14
ATOM 7274 C C . SER A 1 21 ? -7.228 -3.288 2.148 1.00 0.00 21 SER A C 14
ATOM 7275 O O . SER A 1 21 ? -6.412 -2.702 2.860 1.00 0.00 21 SER A O 14
ATOM 7283 N N . LYS A 1 22 ? -7.201 -3.231 0.821 1.00 0.00 22 LYS A N 14
ATOM 7284 C CA . LYS A 1 22 ? -6.191 -2.458 0.108 1.00 0.00 22 LYS A CA 14
ATOM 7285 C C . LYS A 1 22 ? -6.013 -1.082 0.740 1.00 0.00 22 LYS A C 14
ATOM 7286 O O . LYS A 1 22 ? -4.918 -0.518 0.724 1.00 0.00 22 LYS A O 14
ATOM 7305 N N . SER A 1 23 ? -7.095 -0.546 1.296 1.00 0.00 23 SER A N 14
ATOM 7306 C CA . SER A 1 23 ? -7.058 0.766 1.931 1.00 0.00 23 SER A CA 14
ATOM 7307 C C . SER A 1 23 ? -5.952 0.831 2.980 1.00 0.00 23 SER A C 14
ATOM 7308 O O . SER A 1 23 ? -5.271 1.846 3.119 1.00 0.00 23 SER A O 14
ATOM 7316 N N . ASN A 1 24 ? -5.779 -0.262 3.717 1.00 0.00 24 ASN A N 14
ATOM 7317 C CA . ASN A 1 24 ? -4.756 -0.331 4.754 1.00 0.00 24 ASN A CA 14
ATOM 7318 C C . ASN A 1 24 ? -3.360 -0.379 4.139 1.00 0.00 24 ASN A C 14
ATOM 7319 O O . ASN A 1 24 ? -2.450 0.323 4.582 1.00 0.00 24 ASN A O 14
ATOM 7330 N N . LEU A 1 25 ? -3.199 -1.212 3.117 1.00 0.00 25 LEU A N 14
ATOM 7331 C CA . LEU A 1 25 ? -1.914 -1.352 2.440 1.00 0.00 25 LEU A CA 14
ATOM 7332 C C . LEU A 1 25 ? -1.412 -0.001 1.940 1.00 0.00 25 LEU A C 14
ATOM 7333 O O . LEU A 1 25 ? -0.259 0.368 2.167 1.00 0.00 25 LEU A O 14
ATOM 7349 N N . LYS A 1 26 ? -2.285 0.734 1.260 1.00 0.00 26 LYS A N 14
ATOM 7350 C CA . LYS A 1 26 ? -1.933 2.046 0.730 1.00 0.00 26 LYS A CA 14
ATOM 7351 C C . LYS A 1 26 ? -1.201 2.877 1.779 1.00 0.00 26 LYS A C 14
ATOM 7352 O O . LYS A 1 26 ? -0.256 3.600 1.463 1.00 0.00 26 LYS A O 14
ATOM 7371 N N . ALA A 1 27 ? -1.643 2.769 3.027 1.00 0.00 27 ALA A N 14
ATOM 7372 C CA . ALA A 1 27 ? -1.027 3.508 4.122 1.00 0.00 27 ALA A CA 14
ATOM 7373 C C . ALA A 1 27 ? 0.331 2.919 4.487 1.00 0.00 27 ALA A C 14
ATOM 7374 O O . ALA A 1 27 ? 1.226 3.631 4.945 1.00 0.00 27 ALA A O 14
ATOM 7381 N N . HIS A 1 28 ? 0.479 1.614 4.283 1.00 0.00 28 HIS A N 14
ATOM 7382 C CA . HIS A 1 28 ? 1.729 0.929 4.591 1.00 0.00 28 HIS A CA 14
ATOM 7383 C C . HIS A 1 28 ? 2.815 1.301 3.586 1.00 0.00 28 HIS A C 14
ATOM 7384 O O . HIS A 1 28 ? 3.960 1.551 3.959 1.00 0.00 28 HIS A O 14
ATOM 7398 N N . MET A 1 29 ? 2.446 1.334 2.310 1.00 0.00 29 MET A N 14
ATOM 7399 C CA . MET A 1 29 ? 3.389 1.676 1.251 1.00 0.00 29 MET A CA 14
ATOM 7400 C C . MET A 1 29 ? 4.070 3.010 1.539 1.00 0.00 29 MET A C 14
ATOM 7401 O O . MET A 1 29 ? 5.266 3.171 1.302 1.00 0.00 29 MET A O 14
ATOM 7415 N N . ASN A 1 30 ? 3.299 3.964 2.051 1.00 0.00 30 ASN A N 14
ATOM 7416 C CA . ASN A 1 30 ? 3.828 5.285 2.371 1.00 0.00 30 ASN A CA 14
ATOM 7417 C C . ASN A 1 30 ? 5.080 5.175 3.237 1.00 0.00 30 ASN A C 14
ATOM 7418 O O . ASN A 1 30 ? 6.087 5.832 2.976 1.00 0.00 30 ASN A O 14
ATOM 7429 N N . ARG A 1 31 ? 5.007 4.339 4.268 1.00 0.00 31 ARG A N 14
ATOM 7430 C CA . ARG A 1 31 ? 6.134 4.143 5.173 1.00 0.00 31 ARG A CA 14
ATOM 7431 C C . ARG A 1 31 ? 7.416 3.868 4.393 1.00 0.00 31 ARG A C 14
ATOM 7432 O O . ARG A 1 31 ? 8.431 4.537 4.589 1.00 0.00 31 ARG A O 14
ATOM 7453 N N . HIS A 1 32 ? 7.363 2.877 3.507 1.00 0.00 32 HIS A N 14
ATOM 7454 C CA . HIS A 1 32 ? 8.520 2.513 2.698 1.00 0.00 32 HIS A CA 14
ATOM 7455 C C . HIS A 1 32 ? 9.217 3.757 2.155 1.00 0.00 32 HIS A C 14
ATOM 7456 O O . HIS A 1 32 ? 10.445 3.818 2.098 1.00 0.00 32 HIS A O 14
ATOM 7470 N N . SER A 1 33 ? 8.424 4.747 1.756 1.00 0.00 33 SER A N 14
ATOM 7471 C CA . SER A 1 33 ? 8.965 5.988 1.213 1.00 0.00 33 SER A CA 14
ATOM 7472 C C . SER A 1 33 ? 9.481 6.890 2.330 1.00 0.00 33 SER A C 14
ATOM 7473 O O . SER A 1 33 ? 8.961 7.984 2.552 1.00 0.00 33 SER A O 14
ATOM 7481 N N . THR A 1 34 ? 10.508 6.422 3.033 1.00 0.00 34 THR A N 14
ATOM 7482 C CA . THR A 1 34 ? 11.095 7.184 4.128 1.00 0.00 34 THR A CA 14
ATOM 7483 C C . THR A 1 34 ? 12.617 7.187 4.042 1.00 0.00 34 THR A C 14
ATOM 7484 O O . THR A 1 34 ? 13.209 6.365 3.344 1.00 0.00 34 THR A O 14
ATOM 7495 N N . GLU A 1 35 ? 13.244 8.117 4.756 1.00 0.00 35 GLU A N 14
ATOM 7496 C CA . GLU A 1 35 ? 14.698 8.226 4.758 1.00 0.00 35 GLU A CA 14
ATOM 7497 C C . GLU A 1 35 ? 15.333 7.010 5.428 1.00 0.00 35 GLU A C 14
ATOM 7498 O O . GLU A 1 35 ? 14.723 6.368 6.283 1.00 0.00 35 GLU A O 14
ATOM 7510 N N . LYS A 1 36 ? 16.563 6.699 5.032 1.00 0.00 36 LYS A N 14
ATOM 7511 C CA . LYS A 1 36 ? 17.283 5.562 5.592 1.00 0.00 36 LYS A CA 14
ATOM 7512 C C . LYS A 1 36 ? 18.601 6.008 6.217 1.00 0.00 36 LYS A C 14
ATOM 7513 O O . LYS A 1 36 ? 19.195 5.244 6.977 1.00 0.00 36 LYS A O 14
ATOM 7533 N N . GLY A 1 1 ? 7.149 -17.999 -2.535 1.00 0.00 1 GLY A N 15
ATOM 7534 C CA . GLY A 1 1 ? 6.983 -19.316 -1.949 1.00 0.00 1 GLY A CA 15
ATOM 7535 C C . GLY A 1 1 ? 5.658 -19.468 -1.228 1.00 0.00 1 GLY A C 15
ATOM 7536 O O . GLY A 1 1 ? 5.623 -19.801 -0.043 1.00 0.00 1 GLY A O 15
ATOM 7540 N N . SER A 1 2 ? 4.565 -19.221 -1.943 1.00 0.00 2 SER A N 15
ATOM 7541 C CA . SER A 1 2 ? 3.232 -19.326 -1.363 1.00 0.00 2 SER A CA 15
ATOM 7542 C C . SER A 1 2 ? 3.010 -20.710 -0.759 1.00 0.00 2 SER A C 15
ATOM 7543 O O . SER A 1 2 ? 3.214 -21.728 -1.420 1.00 0.00 2 SER A O 15
ATOM 7551 N N . SER A 1 3 ? 2.591 -20.738 0.502 1.00 0.00 3 SER A N 15
ATOM 7552 C CA . SER A 1 3 ? 2.345 -21.996 1.198 1.00 0.00 3 SER A CA 15
ATOM 7553 C C . SER A 1 3 ? 0.852 -22.201 1.436 1.00 0.00 3 SER A C 15
ATOM 7554 O O . SER A 1 3 ? 0.316 -23.282 1.196 1.00 0.00 3 SER A O 15
ATOM 7562 N N . GLY A 1 4 ? 0.185 -21.154 1.912 1.00 0.00 4 GLY A N 15
ATOM 7563 C CA . GLY A 1 4 ? -1.239 -21.239 2.176 1.00 0.00 4 GLY A CA 15
ATOM 7564 C C . GLY A 1 4 ? -2.076 -20.865 0.969 1.00 0.00 4 GLY A C 15
ATOM 7565 O O . GLY A 1 4 ? -2.067 -19.715 0.531 1.00 0.00 4 GLY A O 15
ATOM 7569 N N . SER A 1 5 ? -2.800 -21.840 0.428 1.00 0.00 5 SER A N 15
ATOM 7570 C CA . SER A 1 5 ? -3.642 -21.608 -0.740 1.00 0.00 5 SER A CA 15
ATOM 7571 C C . SER A 1 5 ? -4.379 -20.277 -0.623 1.00 0.00 5 SER A C 15
ATOM 7572 O O . SER A 1 5 ? -4.343 -19.453 -1.537 1.00 0.00 5 SER A O 15
ATOM 7580 N N . SER A 1 6 ? -5.048 -20.076 0.508 1.00 0.00 6 SER A N 15
ATOM 7581 C CA . SER A 1 6 ? -5.798 -18.847 0.744 1.00 0.00 6 SER A CA 15
ATOM 7582 C C . SER A 1 6 ? -4.887 -17.753 1.294 1.00 0.00 6 SER A C 15
ATOM 7583 O O . SER A 1 6 ? -4.628 -17.691 2.494 1.00 0.00 6 SER A O 15
ATOM 7591 N N . GLY A 1 7 ? -4.405 -16.891 0.404 1.00 0.00 7 GLY A N 15
ATOM 7592 C CA . GLY A 1 7 ? -3.529 -15.810 0.817 1.00 0.00 7 GLY A CA 15
ATOM 7593 C C . GLY A 1 7 ? -4.250 -14.479 0.903 1.00 0.00 7 GLY A C 15
ATOM 7594 O O . GLY A 1 7 ? -5.450 -14.431 1.178 1.00 0.00 7 GLY A O 15
ATOM 7598 N N . LYS A 1 8 ? -3.519 -13.395 0.669 1.00 0.00 8 LYS A N 15
ATOM 7599 C CA . LYS A 1 8 ? -4.095 -12.057 0.722 1.00 0.00 8 LYS A CA 15
ATOM 7600 C C . LYS A 1 8 ? -4.244 -11.474 -0.680 1.00 0.00 8 LYS A C 15
ATOM 7601 O O . LYS A 1 8 ? -3.506 -11.818 -1.603 1.00 0.00 8 LYS A O 15
ATOM 7620 N N . PRO A 1 9 ? -5.220 -10.569 -0.844 1.00 0.00 9 PRO A N 15
ATOM 7621 C CA . PRO A 1 9 ? -5.487 -9.917 -2.130 1.00 0.00 9 PRO A CA 15
ATOM 7622 C C . PRO A 1 9 ? -4.383 -8.943 -2.527 1.00 0.00 9 PRO A C 15
ATOM 7623 O O . PRO A 1 9 ? -4.007 -8.858 -3.696 1.00 0.00 9 PRO A O 15
ATOM 7634 N N . PHE A 1 10 ? -3.866 -8.210 -1.546 1.00 0.00 10 PHE A N 15
ATOM 7635 C CA . PHE A 1 10 ? -2.805 -7.241 -1.793 1.00 0.00 10 PHE A CA 15
ATOM 7636 C C . PHE A 1 10 ? -1.554 -7.588 -0.991 1.00 0.00 10 PHE A C 15
ATOM 7637 O O . PHE A 1 10 ?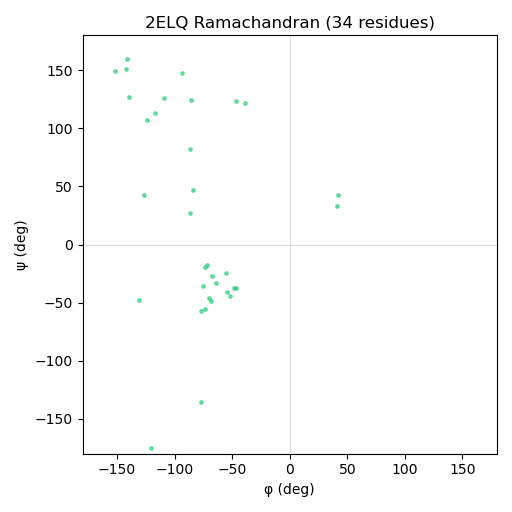 -1.560 -7.544 0.239 1.00 0.00 10 PHE A O 15
ATOM 7654 N N . LYS A 1 11 ? -0.483 -7.933 -1.697 1.00 0.00 11 LYS A N 15
ATOM 7655 C CA . LYS A 1 11 ? 0.777 -8.287 -1.053 1.00 0.00 11 LYS A CA 15
ATOM 7656 C C . LYS A 1 11 ? 1.894 -7.343 -1.486 1.00 0.00 11 LYS A C 15
ATOM 7657 O O . LYS A 1 11 ? 2.405 -7.442 -2.602 1.00 0.00 11 LYS A O 15
ATOM 7676 N N . CYS A 1 12 ? 2.268 -6.430 -0.597 1.00 0.00 12 CYS A N 15
ATOM 7677 C CA . CYS A 1 12 ? 3.325 -5.468 -0.887 1.00 0.00 12 CYS A CA 15
ATOM 7678 C C . CYS A 1 12 ? 4.443 -6.117 -1.699 1.00 0.00 12 CYS A C 15
ATOM 7679 O O . CYS A 1 12 ? 4.974 -7.161 -1.320 1.00 0.00 12 CYS A O 15
ATOM 7686 N N . SER A 1 13 ? 4.795 -5.490 -2.817 1.00 0.00 13 SER A N 15
ATOM 7687 C CA . SER A 1 13 ? 5.847 -6.008 -3.684 1.00 0.00 13 SER A CA 15
ATOM 7688 C C . SER A 1 13 ? 7.226 -5.632 -3.150 1.00 0.00 13 SER A C 15
ATOM 7689 O O . SER A 1 13 ? 8.241 -5.840 -3.816 1.00 0.00 13 SER A O 15
ATOM 7697 N N . LEU A 1 14 ? 7.254 -5.077 -1.943 1.00 0.00 14 LEU A N 15
ATOM 7698 C CA . LEU A 1 14 ? 8.508 -4.672 -1.317 1.00 0.00 14 LEU A CA 15
ATOM 7699 C C . LEU A 1 14 ? 8.850 -5.583 -0.143 1.00 0.00 14 LEU A C 15
ATOM 7700 O O . LEU A 1 14 ? 9.944 -6.144 -0.077 1.00 0.00 14 LEU A O 15
ATOM 7716 N N . CYS A 1 15 ? 7.907 -5.728 0.781 1.00 0.00 15 CYS A N 15
ATOM 7717 C CA . CYS A 1 15 ? 8.106 -6.573 1.953 1.00 0.00 15 CYS A CA 15
ATOM 7718 C C . CYS A 1 15 ? 7.018 -7.639 2.047 1.00 0.00 15 CYS A C 15
ATOM 7719 O O . CYS A 1 15 ? 6.180 -7.763 1.155 1.00 0.00 15 CYS A O 15
ATOM 7726 N N . GLU A 1 16 ? 7.039 -8.404 3.134 1.00 0.00 16 GLU A N 15
ATOM 7727 C CA . GLU A 1 16 ? 6.054 -9.459 3.344 1.00 0.00 16 GLU A CA 15
ATOM 7728 C C . GLU A 1 16 ? 4.781 -8.898 3.970 1.00 0.00 16 GLU A C 15
ATOM 7729 O O . GLU A 1 16 ? 4.053 -9.608 4.664 1.00 0.00 16 GLU A O 15
ATOM 7741 N N . TYR A 1 17 ? 4.520 -7.619 3.721 1.00 0.00 17 TYR A N 15
ATOM 7742 C CA . TYR A 1 17 ? 3.337 -6.961 4.263 1.00 0.00 17 TYR A CA 15
ATOM 7743 C C . TYR A 1 17 ? 2.146 -7.122 3.323 1.00 0.00 17 TYR A C 15
ATOM 7744 O O . TYR A 1 17 ? 2.242 -6.844 2.128 1.00 0.00 17 TYR A O 15
ATOM 7762 N N . ALA A 1 18 ? 1.023 -7.571 3.873 1.00 0.00 18 ALA A N 15
ATOM 7763 C CA . ALA A 1 18 ? -0.188 -7.767 3.086 1.00 0.00 18 ALA A CA 15
ATOM 7764 C C . ALA A 1 18 ? -1.435 -7.496 3.921 1.00 0.00 18 ALA A C 15
ATOM 7765 O O . ALA A 1 18 ? -1.410 -7.604 5.148 1.00 0.00 18 ALA A O 15
ATOM 7772 N N . THR A 1 19 ? -2.527 -7.144 3.249 1.00 0.00 19 THR A N 15
ATOM 7773 C CA . THR A 1 19 ? -3.783 -6.856 3.930 1.00 0.00 19 THR A CA 15
ATOM 7774 C C . THR A 1 19 ? -4.972 -7.052 2.995 1.00 0.00 19 THR A C 15
ATOM 7775 O O . THR A 1 19 ? -4.871 -6.820 1.791 1.00 0.00 19 THR A O 15
ATOM 7786 N N . ARG A 1 20 ? -6.097 -7.479 3.559 1.00 0.00 20 ARG A N 15
ATOM 7787 C CA . ARG A 1 20 ? -7.305 -7.706 2.775 1.00 0.00 20 ARG A CA 15
ATOM 7788 C C . ARG A 1 20 ? -7.831 -6.397 2.194 1.00 0.00 20 ARG A C 15
ATOM 7789 O O . ARG A 1 20 ? -8.221 -6.336 1.028 1.00 0.00 20 ARG A O 15
ATOM 7810 N N . SER A 1 21 ? -7.839 -5.352 3.015 1.00 0.00 21 SER A N 15
ATOM 7811 C CA . SER A 1 21 ? -8.320 -4.045 2.584 1.00 0.00 21 SER A CA 15
ATOM 7812 C C . SER A 1 21 ? -7.200 -3.242 1.930 1.00 0.00 21 SER A C 15
ATOM 7813 O O . SER A 1 21 ? -6.199 -2.916 2.569 1.00 0.00 21 SER A O 15
ATOM 7821 N N . LYS A 1 22 ? -7.376 -2.925 0.652 1.00 0.00 22 LYS A N 15
ATOM 7822 C CA . LYS A 1 22 ? -6.383 -2.159 -0.091 1.00 0.00 22 LYS A CA 15
ATOM 7823 C C . LYS A 1 22 ? -6.030 -0.869 0.643 1.00 0.00 22 LYS A C 15
ATOM 7824 O O . LYS A 1 22 ? -4.876 -0.441 0.645 1.00 0.00 22 LYS A O 15
ATOM 7843 N N . SER A 1 23 ? -7.031 -0.255 1.266 1.00 0.00 23 SER A N 15
ATOM 7844 C CA . SER A 1 23 ? -6.826 0.987 2.001 1.00 0.00 23 SER A CA 15
ATOM 7845 C C . SER A 1 23 ? -5.690 0.841 3.008 1.00 0.00 23 SER A C 15
ATOM 7846 O O . SER A 1 23 ? -4.782 1.670 3.060 1.00 0.00 23 SER A O 15
ATOM 7854 N N . ASN A 1 24 ? -5.748 -0.219 3.807 1.00 0.00 24 ASN A N 15
ATOM 7855 C CA . ASN A 1 24 ? -4.725 -0.475 4.814 1.00 0.00 24 ASN A CA 15
ATOM 7856 C C . ASN A 1 24 ? -3.334 -0.483 4.187 1.00 0.00 24 ASN A C 15
ATOM 7857 O O . ASN A 1 24 ? -2.416 0.176 4.676 1.00 0.00 24 ASN A O 15
ATOM 7868 N N . LEU A 1 25 ? -3.186 -1.234 3.100 1.00 0.00 25 LEU A N 15
ATOM 7869 C CA . LEU A 1 25 ? -1.908 -1.328 2.404 1.00 0.00 25 LEU A CA 15
ATOM 7870 C C . LEU A 1 25 ? -1.463 0.039 1.895 1.00 0.00 25 LEU A C 15
ATOM 7871 O O . LEU A 1 25 ? -0.306 0.428 2.059 1.00 0.00 25 LEU A O 15
ATOM 7887 N N . LYS A 1 26 ? -2.389 0.765 1.278 1.00 0.00 26 LYS A N 15
ATOM 7888 C CA . LYS A 1 26 ? -2.094 2.091 0.748 1.00 0.00 26 LYS A CA 15
ATOM 7889 C C . LYS A 1 26 ? -1.338 2.931 1.772 1.00 0.00 26 LYS A C 15
ATOM 7890 O O . LYS A 1 26 ? -0.426 3.680 1.423 1.00 0.00 26 LYS A O 15
ATOM 7909 N N . ALA A 1 27 ? -1.722 2.800 3.038 1.00 0.00 27 ALA A N 15
ATOM 7910 C CA . ALA A 1 27 ? -1.077 3.544 4.113 1.00 0.00 27 ALA A CA 15
ATOM 7911 C C . ALA A 1 27 ? 0.280 2.943 4.460 1.00 0.00 27 ALA A C 15
ATOM 7912 O O . ALA A 1 27 ? 1.222 3.662 4.793 1.00 0.00 27 ALA A O 15
ATOM 7919 N N . HIS A 1 28 ? 0.374 1.619 4.379 1.00 0.00 28 HIS A N 15
ATOM 7920 C CA . HIS A 1 28 ? 1.618 0.921 4.685 1.00 0.00 28 HIS A CA 15
ATOM 7921 C C . HIS A 1 28 ? 2.697 1.261 3.662 1.00 0.00 28 HIS A C 15
ATOM 7922 O O . HIS A 1 28 ? 3.842 1.536 4.022 1.00 0.00 28 HIS A O 15
ATOM 7936 N N . MET A 1 29 ? 2.325 1.239 2.387 1.00 0.00 29 MET A N 15
ATOM 7937 C CA . MET A 1 29 ? 3.262 1.546 1.312 1.00 0.00 29 MET A CA 15
ATOM 7938 C C . MET A 1 29 ? 4.007 2.847 1.595 1.00 0.00 29 MET A C 15
ATOM 7939 O O . MET A 1 29 ? 5.207 2.953 1.345 1.00 0.00 29 MET A O 15
ATOM 7953 N N . ASN A 1 30 ? 3.287 3.834 2.117 1.00 0.00 30 ASN A N 15
ATOM 7954 C CA . ASN A 1 30 ? 3.880 5.128 2.433 1.00 0.00 30 ASN A CA 15
ATOM 7955 C C . ASN A 1 30 ? 5.106 4.962 3.326 1.00 0.00 30 ASN A C 15
ATOM 7956 O O . ASN A 1 30 ? 6.123 5.628 3.132 1.00 0.00 30 ASN A O 15
ATOM 7967 N N . ARG A 1 31 ? 5.003 4.068 4.304 1.00 0.00 31 ARG A N 15
ATOM 7968 C CA . ARG A 1 31 ? 6.102 3.813 5.226 1.00 0.00 31 ARG A CA 15
ATOM 7969 C C . ARG A 1 31 ? 7.394 3.526 4.467 1.00 0.00 31 ARG A C 15
ATOM 7970 O O . ARG A 1 31 ? 8.491 3.757 4.977 1.00 0.00 31 ARG A O 15
ATOM 7991 N N . HIS A 1 32 ? 7.256 3.021 3.245 1.00 0.00 32 HIS A N 15
ATOM 7992 C CA . HIS A 1 32 ? 8.413 2.703 2.414 1.00 0.00 32 HIS A CA 15
ATOM 7993 C C . HIS A 1 32 ? 8.936 3.951 1.711 1.00 0.00 32 HIS A C 15
ATOM 7994 O O . HIS A 1 32 ? 9.320 3.901 0.542 1.00 0.00 32 HIS A O 15
ATOM 8008 N N . SER A 1 33 ? 8.948 5.069 2.429 1.00 0.00 33 SER A N 15
ATOM 8009 C CA . SER A 1 33 ? 9.420 6.331 1.872 1.00 0.00 33 SER A CA 15
ATOM 8010 C C . SER A 1 33 ? 10.427 6.995 2.807 1.00 0.00 33 SER A C 15
ATOM 8011 O O . SER A 1 33 ? 10.373 8.202 3.041 1.00 0.00 33 SER A O 15
ATOM 8019 N N . THR A 1 34 ? 11.347 6.196 3.338 1.00 0.00 34 THR A N 15
ATOM 8020 C CA . THR A 1 34 ? 12.367 6.703 4.248 1.00 0.00 34 THR A CA 15
ATOM 8021 C C . THR A 1 34 ? 13.760 6.565 3.645 1.00 0.00 34 THR A C 15
ATOM 8022 O O . THR A 1 34 ? 14.711 6.199 4.334 1.00 0.00 34 THR A O 15
ATOM 8033 N N . GLU A 1 35 ? 13.873 6.862 2.354 1.00 0.00 35 GLU A N 15
ATOM 8034 C CA . GLU A 1 35 ? 15.151 6.770 1.658 1.00 0.00 35 GLU A CA 15
ATOM 8035 C C . GLU A 1 35 ? 15.618 8.147 1.194 1.00 0.00 35 GLU A C 15
ATOM 8036 O O . GLU A 1 35 ? 15.192 8.640 0.149 1.00 0.00 35 GLU A O 15
ATOM 8048 N N . LYS A 1 36 ? 16.496 8.763 1.978 1.00 0.00 36 LYS A N 15
ATOM 8049 C CA . LYS A 1 36 ? 17.022 10.082 1.649 1.00 0.00 36 LYS A CA 15
ATOM 8050 C C . LYS A 1 36 ? 17.291 10.203 0.152 1.00 0.00 36 LYS A C 15
ATOM 8051 O O . LYS A 1 36 ? 17.518 9.186 -0.502 1.00 0.00 36 LYS A O 15
ATOM 8071 N N . GLY A 1 1 ? 4.261 -28.461 8.295 1.00 0.00 1 GLY A N 16
ATOM 8072 C CA . GLY A 1 1 ? 3.198 -27.583 8.749 1.00 0.00 1 GLY A CA 16
ATOM 8073 C C . GLY A 1 1 ? 2.624 -26.739 7.628 1.00 0.00 1 GLY A C 16
ATOM 8074 O O . GLY A 1 1 ? 2.911 -25.546 7.532 1.00 0.00 1 GLY A O 16
ATOM 8078 N N . SER A 1 2 ? 1.814 -27.360 6.777 1.00 0.00 2 SER A N 16
ATOM 8079 C CA . SER A 1 2 ? 1.203 -26.659 5.653 1.00 0.00 2 SER A CA 16
ATOM 8080 C C . SER A 1 2 ? 0.478 -25.402 6.126 1.00 0.00 2 SER A C 16
ATOM 8081 O O . SER A 1 2 ? 0.008 -25.334 7.261 1.00 0.00 2 SER A O 16
ATOM 8089 N N . SER A 1 3 ? 0.393 -24.410 5.246 1.00 0.00 3 SER A N 16
ATOM 8090 C CA . SER A 1 3 ? -0.271 -23.153 5.573 1.00 0.00 3 SER A CA 16
ATOM 8091 C C . SER A 1 3 ? -1.787 -23.319 5.555 1.00 0.00 3 SER A C 16
ATOM 8092 O O . SER A 1 3 ? -2.336 -24.026 4.711 1.00 0.00 3 SER A O 16
ATOM 8100 N N . GLY A 1 4 ? -2.459 -22.662 6.495 1.00 0.00 4 GLY A N 16
ATOM 8101 C CA . GLY A 1 4 ? -3.906 -22.749 6.571 1.00 0.00 4 GLY A CA 16
ATOM 8102 C C . GLY A 1 4 ? -4.590 -21.506 6.037 1.00 0.00 4 GLY A C 16
ATOM 8103 O O . GLY A 1 4 ? -5.410 -20.896 6.724 1.00 0.00 4 GLY A O 16
ATOM 8107 N N . SER A 1 5 ? -4.253 -21.128 4.808 1.00 0.00 5 SER A N 16
ATOM 8108 C CA . SER A 1 5 ? -4.837 -19.946 4.184 1.00 0.00 5 SER A CA 16
ATOM 8109 C C . SER A 1 5 ? -4.949 -20.128 2.674 1.00 0.00 5 SER A C 16
ATOM 8110 O O . SER A 1 5 ? -4.395 -21.071 2.108 1.00 0.00 5 SER A O 16
ATOM 8118 N N . SER A 1 6 ? -5.670 -19.219 2.026 1.00 0.00 6 SER A N 16
ATOM 8119 C CA . SER A 1 6 ? -5.859 -19.280 0.582 1.00 0.00 6 SER A CA 16
ATOM 8120 C C . SER A 1 6 ? -4.911 -18.321 -0.132 1.00 0.00 6 SER A C 16
ATOM 8121 O O . SER A 1 6 ? -4.263 -18.685 -1.112 1.00 0.00 6 SER A O 16
ATOM 8129 N N . GLY A 1 7 ? -4.836 -17.091 0.369 1.00 0.00 7 GLY A N 16
ATOM 8130 C CA . GLY A 1 7 ? -3.966 -16.098 -0.232 1.00 0.00 7 GLY A CA 16
ATOM 8131 C C . GLY A 1 7 ? -4.495 -14.687 -0.066 1.00 0.00 7 GLY A C 16
ATOM 8132 O O . GLY A 1 7 ? -5.703 -14.458 -0.123 1.00 0.00 7 GLY A O 16
ATOM 8136 N N . LYS A 1 8 ? -3.589 -13.738 0.142 1.00 0.00 8 LYS A N 16
ATOM 8137 C CA . LYS A 1 8 ? -3.970 -12.341 0.317 1.00 0.00 8 LYS A CA 16
ATOM 8138 C C . LYS A 1 8 ? -4.145 -11.651 -1.032 1.00 0.00 8 LYS A C 16
ATOM 8139 O O . LYS A 1 8 ? -3.424 -11.921 -1.993 1.00 0.00 8 LYS A O 16
ATOM 8158 N N . PRO A 1 9 ? -5.125 -10.738 -1.108 1.00 0.00 9 PRO A N 16
ATOM 8159 C CA . PRO A 1 9 ? -5.416 -9.989 -2.334 1.00 0.00 9 PRO A CA 16
ATOM 8160 C C . PRO A 1 9 ? -4.319 -8.985 -2.674 1.00 0.00 9 PRO A C 16
ATOM 8161 O O . PRO A 1 9 ? -3.900 -8.876 -3.826 1.00 0.00 9 PRO A O 16
ATOM 8172 N N . PHE A 1 10 ? -3.859 -8.255 -1.664 1.00 0.00 10 PHE A N 16
ATOM 8173 C CA . PHE A 1 10 ? -2.811 -7.259 -1.857 1.00 0.00 10 PHE A CA 16
ATOM 8174 C C . PHE A 1 10 ? -1.583 -7.592 -1.015 1.00 0.00 10 PHE A C 16
ATOM 8175 O O . PHE A 1 10 ? -1.629 -7.549 0.215 1.00 0.00 10 PHE A O 16
ATOM 8192 N N . LYS A 1 11 ? -0.485 -7.924 -1.686 1.00 0.00 11 LYS A N 16
ATOM 8193 C CA . LYS A 1 11 ? 0.757 -8.264 -1.001 1.00 0.00 11 LYS A CA 16
ATOM 8194 C C . LYS A 1 11 ? 1.894 -7.353 -1.454 1.00 0.00 11 LYS A C 16
ATOM 8195 O O . LYS A 1 11 ? 2.396 -7.478 -2.571 1.00 0.00 11 LYS A O 16
ATOM 8214 N N . CYS A 1 12 ? 2.297 -6.438 -0.579 1.00 0.00 12 CYS A N 16
ATOM 8215 C CA . CYS A 1 12 ? 3.376 -5.507 -0.888 1.00 0.00 12 CYS A CA 16
ATOM 8216 C C . CYS A 1 12 ? 4.464 -6.189 -1.712 1.00 0.00 12 CYS A C 16
ATOM 8217 O O . CYS A 1 12 ? 4.979 -7.240 -1.330 1.00 0.00 12 CYS A O 16
ATOM 8224 N N . SER A 1 13 ? 4.808 -5.583 -2.844 1.00 0.00 13 SER A N 16
ATOM 8225 C CA . SER A 1 13 ? 5.832 -6.133 -3.724 1.00 0.00 13 SER A CA 16
ATOM 8226 C C . SER A 1 13 ? 7.229 -5.827 -3.191 1.00 0.00 13 SER A C 16
ATOM 8227 O O . SER A 1 13 ? 8.230 -6.070 -3.865 1.00 0.00 13 SER A O 16
ATOM 8235 N N . LEU A 1 14 ? 7.287 -5.292 -1.977 1.00 0.00 14 LEU A N 16
ATOM 8236 C CA . LEU A 1 14 ? 8.560 -4.951 -1.351 1.00 0.00 14 LEU A CA 16
ATOM 8237 C C . LEU A 1 14 ? 8.863 -5.890 -0.187 1.00 0.00 1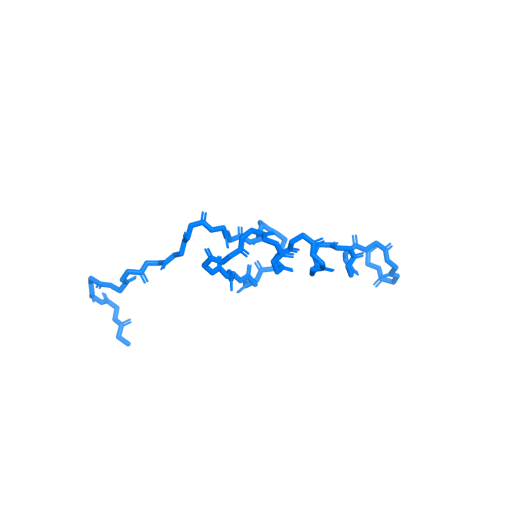4 LEU A C 16
ATOM 8238 O O . LEU A 1 14 ? 9.920 -6.519 -0.142 1.00 0.00 14 LEU A O 16
ATOM 8254 N N . CYS A 1 15 ? 7.928 -5.980 0.752 1.00 0.00 15 CYS A N 16
ATOM 8255 C CA . CYS A 1 15 ? 8.092 -6.843 1.916 1.00 0.00 15 CYS A CA 16
ATOM 8256 C C . CYS A 1 15 ? 6.977 -7.881 1.986 1.00 0.00 15 CYS A C 16
ATOM 8257 O O . CYS A 1 15 ? 6.134 -7.961 1.093 1.00 0.00 15 CYS A O 16
ATOM 8264 N N . GLU A 1 16 ? 6.979 -8.674 3.053 1.00 0.00 16 GLU A N 16
ATOM 8265 C CA . GLU A 1 16 ? 5.967 -9.707 3.238 1.00 0.00 16 GLU A CA 16
ATOM 8266 C C . GLU A 1 16 ? 4.713 -9.131 3.889 1.00 0.00 16 GLU A C 16
ATOM 8267 O O . GLU A 1 16 ? 3.971 -9.840 4.568 1.00 0.00 16 GLU A O 16
ATOM 8279 N N . TYR A 1 17 ? 4.484 -7.840 3.676 1.00 0.00 17 TYR A N 16
ATOM 8280 C CA . TYR A 1 17 ? 3.322 -7.166 4.243 1.00 0.00 17 TYR A CA 16
ATOM 8281 C C . TYR A 1 17 ? 2.113 -7.298 3.323 1.00 0.00 17 TYR A C 16
ATOM 8282 O O . TYR A 1 17 ? 2.197 -7.028 2.125 1.00 0.00 17 TYR A O 16
ATOM 8300 N N . ALA A 1 18 ? 0.987 -7.715 3.893 1.00 0.00 18 ALA A N 16
ATOM 8301 C CA . ALA A 1 18 ? -0.242 -7.881 3.126 1.00 0.00 18 ALA A CA 16
ATOM 8302 C C . ALA A 1 18 ? -1.468 -7.576 3.980 1.00 0.00 18 ALA A C 16
ATOM 8303 O O . ALA A 1 18 ? -1.408 -7.619 5.209 1.00 0.00 18 ALA A O 16
ATOM 8310 N N . THR A 1 19 ? -2.580 -7.266 3.321 1.00 0.00 19 THR A N 16
ATOM 8311 C CA . THR A 1 19 ? -3.820 -6.952 4.020 1.00 0.00 19 THR A CA 16
ATOM 8312 C C . THR A 1 19 ? -5.032 -7.209 3.132 1.00 0.00 19 THR A C 16
ATOM 8313 O O . THR A 1 19 ? -4.924 -7.219 1.906 1.00 0.00 19 THR A O 16
ATOM 8324 N N . ARG A 1 20 ? -6.186 -7.415 3.759 1.00 0.00 20 ARG A N 16
ATOM 8325 C CA . ARG A 1 20 ? -7.418 -7.672 3.025 1.00 0.00 20 ARG A CA 16
ATOM 8326 C C . ARG A 1 20 ? -8.184 -6.376 2.777 1.00 0.00 20 ARG A C 16
ATOM 8327 O O . ARG A 1 20 ? -9.407 -6.331 2.906 1.00 0.00 20 ARG A O 16
ATOM 8348 N N . SER A 1 21 ? -7.455 -5.323 2.420 1.00 0.00 21 SER A N 16
ATOM 8349 C CA . SER A 1 21 ? -8.065 -4.024 2.157 1.00 0.00 21 SER A CA 16
ATOM 8350 C C . SER A 1 21 ? -7.041 -3.049 1.587 1.00 0.00 21 SER A C 16
ATOM 8351 O O . SER A 1 21 ? -6.168 -2.556 2.303 1.00 0.00 21 SER A O 16
ATOM 8359 N N . LYS A 1 22 ? -7.153 -2.773 0.292 1.00 0.00 22 LYS A N 16
ATOM 8360 C CA . LYS A 1 22 ? -6.239 -1.855 -0.378 1.00 0.00 22 LYS A CA 16
ATOM 8361 C C . LYS A 1 22 ? -6.053 -0.580 0.438 1.00 0.00 22 LYS A C 16
ATOM 8362 O O . LYS A 1 22 ? -4.977 0.017 0.438 1.00 0.00 22 LYS A O 16
ATOM 8381 N N . SER A 1 23 ? -7.109 -0.169 1.134 1.00 0.00 23 SER A N 16
ATOM 8382 C CA . SER A 1 23 ? -7.063 1.037 1.953 1.00 0.00 23 SER A CA 16
ATOM 8383 C C . SER A 1 23 ? -5.960 0.939 3.002 1.00 0.00 23 SER A C 16
ATOM 8384 O O . SER A 1 23 ? -5.193 1.879 3.201 1.00 0.00 23 SER A O 16
ATOM 8392 N N . ASN A 1 24 ? -5.888 -0.208 3.671 1.00 0.00 24 ASN A N 16
ATOM 8393 C CA . ASN A 1 24 ? -4.880 -0.430 4.701 1.00 0.00 24 ASN A CA 16
ATOM 8394 C C . ASN A 1 24 ? -3.477 -0.412 4.102 1.00 0.00 24 ASN A C 16
ATOM 8395 O O . ASN A 1 24 ? -2.658 0.446 4.435 1.00 0.00 24 ASN A O 16
ATOM 8406 N N . LEU A 1 25 ? -3.206 -1.364 3.215 1.00 0.00 25 LEU A N 16
ATOM 8407 C CA . LEU A 1 25 ? -1.902 -1.458 2.568 1.00 0.00 25 LEU A CA 16
ATOM 8408 C C . LEU A 1 25 ? -1.431 -0.088 2.091 1.00 0.00 25 LEU A C 16
ATOM 8409 O O . LEU A 1 25 ? -0.276 0.289 2.295 1.00 0.00 25 LEU A O 16
ATOM 8425 N N . LYS A 1 26 ? -2.332 0.654 1.457 1.00 0.00 26 LYS A N 16
ATOM 8426 C CA . LYS A 1 26 ? -2.011 1.985 0.954 1.00 0.00 26 LYS A CA 16
ATOM 8427 C C . LYS A 1 26 ? -1.233 2.786 1.993 1.00 0.00 26 LYS A C 16
ATOM 8428 O O . LYS A 1 26 ? -0.283 3.494 1.660 1.00 0.00 26 LYS A O 16
ATOM 8447 N N . ALA A 1 27 ? -1.641 2.669 3.252 1.00 0.00 27 ALA A N 16
ATOM 8448 C CA . ALA A 1 27 ? -0.980 3.379 4.339 1.00 0.00 27 ALA A CA 16
ATOM 8449 C C . ALA A 1 27 ? 0.402 2.798 4.615 1.00 0.00 27 ALA A C 16
ATOM 8450 O O . ALA A 1 27 ? 1.347 3.530 4.910 1.00 0.00 27 ALA A O 16
ATOM 8457 N N . HIS A 1 28 ? 0.514 1.477 4.516 1.00 0.00 28 HIS A N 16
ATOM 8458 C CA . HIS A 1 28 ? 1.782 0.797 4.755 1.00 0.00 28 HIS A CA 16
ATOM 8459 C C . HIS A 1 28 ? 2.817 1.193 3.706 1.00 0.00 28 HIS A C 16
ATOM 8460 O O . HIS A 1 28 ? 3.973 1.461 4.032 1.00 0.00 28 HIS A O 16
ATOM 8474 N N . MET A 1 29 ? 2.393 1.226 2.447 1.00 0.00 29 MET A N 16
ATOM 8475 C CA . MET A 1 29 ? 3.284 1.590 1.351 1.00 0.00 29 MET A CA 16
ATOM 8476 C C . MET A 1 29 ? 3.952 2.935 1.617 1.00 0.00 29 MET A C 16
ATOM 8477 O O . MET A 1 29 ? 5.151 3.097 1.394 1.00 0.00 29 MET A O 16
ATOM 8491 N N . ASN A 1 30 ? 3.169 3.896 2.095 1.00 0.00 30 ASN A N 16
ATOM 8492 C CA . ASN A 1 30 ? 3.686 5.228 2.391 1.00 0.00 30 ASN A CA 16
ATOM 8493 C C . ASN A 1 30 ? 4.995 5.142 3.170 1.00 0.00 30 ASN A C 16
ATOM 8494 O O . ASN A 1 30 ? 5.963 5.834 2.855 1.00 0.00 30 ASN A O 16
ATOM 8505 N N . ARG A 1 31 ? 5.015 4.289 4.189 1.00 0.00 31 ARG A N 16
ATOM 8506 C CA . ARG A 1 31 ? 6.204 4.113 5.014 1.00 0.00 31 ARG A CA 16
ATOM 8507 C C . ARG A 1 31 ? 7.443 3.910 4.146 1.00 0.00 31 ARG A C 16
ATOM 8508 O O . ARG A 1 31 ? 8.439 4.619 4.292 1.00 0.00 31 ARG A O 16
ATOM 8529 N N . HIS A 1 32 ? 7.374 2.937 3.244 1.00 0.00 32 HIS A N 16
ATOM 8530 C CA . HIS A 1 32 ? 8.490 2.640 2.352 1.00 0.00 32 HIS A CA 16
ATOM 8531 C C . HIS A 1 32 ? 8.981 3.906 1.656 1.00 0.00 32 HIS A C 16
ATOM 8532 O O . HIS A 1 32 ? 10.184 4.142 1.551 1.00 0.00 32 HIS A O 16
ATOM 8546 N N . SER A 1 33 ? 8.041 4.718 1.182 1.00 0.00 33 SER A N 16
ATOM 8547 C CA . SER A 1 33 ? 8.378 5.957 0.492 1.00 0.00 33 SER A CA 16
ATOM 8548 C C . SER A 1 33 ? 9.631 6.588 1.090 1.00 0.00 33 SER A C 16
ATOM 8549 O O . SER A 1 33 ? 10.594 6.881 0.380 1.00 0.00 33 SER A O 16
ATOM 8557 N N . THR A 1 34 ? 9.613 6.795 2.404 1.00 0.00 34 THR A N 16
ATOM 8558 C CA . THR A 1 34 ? 10.747 7.392 3.099 1.00 0.00 34 THR A CA 16
ATOM 8559 C C . THR A 1 34 ? 11.756 6.330 3.518 1.00 0.00 34 THR A C 16
ATOM 8560 O O . THR A 1 34 ? 11.397 5.331 4.140 1.00 0.00 34 THR A O 16
ATOM 8571 N N . GLU A 1 35 ? 13.021 6.553 3.172 1.00 0.00 35 GLU A N 16
ATOM 8572 C CA . GLU A 1 35 ? 14.082 5.613 3.513 1.00 0.00 35 GLU A CA 16
ATOM 8573 C C . GLU A 1 35 ? 14.576 5.844 4.938 1.00 0.00 35 GLU A C 16
ATOM 8574 O O . GLU A 1 35 ? 15.587 6.512 5.157 1.00 0.00 35 GLU A O 16
ATOM 8586 N N . LYS A 1 36 ? 13.855 5.287 5.906 1.00 0.00 36 LYS A N 16
ATOM 8587 C CA . LYS A 1 36 ? 14.219 5.430 7.311 1.00 0.00 36 LYS A CA 16
ATOM 8588 C C . LYS A 1 36 ? 15.734 5.471 7.479 1.00 0.00 36 LYS A C 16
ATOM 8589 O O . LYS A 1 36 ? 16.441 4.793 6.736 1.00 0.00 36 LYS A O 16
ATOM 8609 N N . GLY A 1 1 ? -5.380 -13.834 -10.067 1.00 0.00 1 GLY A N 17
ATOM 8610 C CA . GLY A 1 1 ? -6.305 -13.774 -11.184 1.00 0.00 1 GLY A CA 17
ATOM 8611 C C . GLY A 1 1 ? -6.363 -15.076 -11.959 1.00 0.00 1 GLY A C 17
ATOM 8612 O O . GLY A 1 1 ? -6.613 -16.136 -11.386 1.00 0.00 1 GLY A O 17
ATOM 8616 N N . SER A 1 2 ? -6.133 -14.995 -13.265 1.00 0.00 2 SER A N 17
ATOM 8617 C CA . SER A 1 2 ? -6.166 -16.176 -14.121 1.00 0.00 2 SER A CA 17
ATOM 8618 C C . SER A 1 2 ? -5.541 -17.376 -13.416 1.00 0.00 2 SER A C 17
ATOM 8619 O O . SER A 1 2 ? -6.112 -18.466 -13.399 1.00 0.00 2 SER A O 17
ATOM 8627 N N . SER A 1 3 ? -4.364 -17.166 -12.835 1.00 0.00 3 SER A N 17
ATOM 8628 C CA . SER A 1 3 ? -3.659 -18.231 -12.131 1.00 0.00 3 SER A CA 17
ATOM 8629 C C . SER A 1 3 ? -4.448 -18.689 -10.908 1.00 0.00 3 SER A C 17
ATOM 8630 O O . SER A 1 3 ? -4.647 -19.885 -10.697 1.00 0.00 3 SER A O 17
ATOM 8638 N N . GLY A 1 4 ? -4.896 -17.728 -10.106 1.00 0.00 4 GLY A N 17
ATOM 8639 C CA . GLY A 1 4 ? -5.658 -18.052 -8.914 1.00 0.00 4 GLY A CA 17
ATOM 8640 C C . GLY A 1 4 ? -4.911 -17.715 -7.639 1.00 0.00 4 GLY A C 17
ATOM 8641 O O . GLY A 1 4 ? -3.999 -18.437 -7.236 1.00 0.00 4 GLY A O 17
ATOM 8645 N N . SER A 1 5 ? -5.297 -16.613 -7.003 1.00 0.00 5 SER A N 17
ATOM 8646 C CA . SER A 1 5 ? -4.654 -16.178 -5.768 1.00 0.00 5 SER A CA 17
ATOM 8647 C C . SER A 1 5 ? -5.405 -16.705 -4.550 1.00 0.00 5 SER A C 17
ATOM 8648 O O . SER A 1 5 ? -6.561 -16.350 -4.318 1.00 0.00 5 SER A O 17
ATOM 8656 N N . SER A 1 6 ? -4.740 -17.554 -3.774 1.00 0.00 6 SER A N 17
ATOM 8657 C CA . SER A 1 6 ? -5.345 -18.134 -2.580 1.00 0.00 6 SER A CA 17
ATOM 8658 C C . SER A 1 6 ? -4.645 -17.635 -1.319 1.00 0.00 6 SER A C 17
ATOM 8659 O O . SER A 1 6 ? -3.764 -18.303 -0.779 1.00 0.00 6 SER A O 17
ATOM 8667 N N . GLY A 1 7 ? -5.045 -16.455 -0.856 1.00 0.00 7 GLY A N 17
ATOM 8668 C CA . GLY A 1 7 ? -4.446 -15.886 0.338 1.00 0.00 7 GLY A CA 17
ATOM 8669 C C . GLY A 1 7 ? -4.875 -14.451 0.573 1.00 0.00 7 GLY A C 17
ATOM 8670 O O . GLY A 1 7 ? -5.918 -14.197 1.176 1.00 0.00 7 GLY A O 17
ATOM 8674 N N . LYS A 1 8 ? -4.068 -13.509 0.097 1.00 0.00 8 LYS A N 17
ATOM 8675 C CA . LYS A 1 8 ? -4.368 -12.091 0.258 1.00 0.00 8 LYS A CA 17
ATOM 8676 C C . LYS A 1 8 ? -4.479 -11.400 -1.097 1.00 0.00 8 LYS A C 17
ATOM 8677 O O . LYS A 1 8 ? -3.758 -11.718 -2.043 1.00 0.00 8 LYS A O 17
ATOM 8696 N N . PRO A 1 9 ? -5.403 -10.432 -1.196 1.00 0.00 9 PRO A N 17
ATOM 8697 C CA . PRO A 1 9 ? -5.628 -9.676 -2.431 1.00 0.00 9 PRO A CA 17
ATOM 8698 C C . PRO A 1 9 ? -4.470 -8.739 -2.756 1.00 0.00 9 PRO A C 17
ATOM 8699 O O . PRO A 1 9 ? -4.110 -8.561 -3.920 1.00 0.00 9 PRO A O 17
ATOM 8710 N N . PHE A 1 10 ? -3.888 -8.142 -1.721 1.00 0.00 10 PHE A N 17
ATOM 8711 C CA . PHE A 1 10 ? -2.770 -7.223 -1.897 1.00 0.00 10 PHE A CA 17
ATOM 8712 C C . PHE A 1 10 ? -1.582 -7.640 -1.036 1.00 0.00 10 PHE A C 17
ATOM 8713 O O . PHE A 1 10 ? -1.687 -7.729 0.188 1.00 0.00 10 PHE A O 17
ATOM 8730 N N . LYS A 1 11 ? -0.450 -7.897 -1.684 1.00 0.00 11 LYS A N 17
ATOM 8731 C CA . LYS A 1 11 ? 0.760 -8.304 -0.980 1.00 0.00 11 LYS A CA 17
ATOM 8732 C C . LYS A 1 11 ? 1.954 -7.465 -1.420 1.00 0.00 11 LYS A C 17
ATOM 8733 O O . LYS A 1 11 ? 2.498 -7.663 -2.507 1.00 0.00 11 LYS A O 17
ATOM 8752 N N . CYS A 1 12 ? 2.360 -6.528 -0.569 1.00 0.00 12 CYS A N 17
ATOM 8753 C CA . CYS A 1 12 ? 3.491 -5.659 -0.870 1.00 0.00 12 CYS A CA 17
ATOM 8754 C C . CYS A 1 12 ? 4.641 -6.455 -1.481 1.00 0.00 12 CYS A C 17
ATOM 8755 O O . CYS A 1 12 ? 5.052 -7.483 -0.944 1.00 0.00 12 CYS A O 17
ATOM 8762 N N . SER A 1 13 ? 5.156 -5.970 -2.607 1.00 0.00 13 SER A N 17
ATOM 8763 C CA . SER A 1 13 ? 6.256 -6.637 -3.293 1.00 0.00 13 SER A CA 17
ATOM 8764 C C . SER A 1 13 ? 7.578 -6.379 -2.578 1.00 0.00 13 SER A C 17
ATOM 8765 O O . SER A 1 13 ? 8.518 -7.170 -2.680 1.00 0.00 13 SER A O 17
ATOM 8773 N N . LEU A 1 14 ? 7.645 -5.267 -1.854 1.00 0.00 14 LEU A N 17
ATOM 8774 C CA . LEU A 1 14 ? 8.852 -4.903 -1.121 1.00 0.00 14 LEU A CA 17
ATOM 8775 C C . LEU A 1 14 ? 9.052 -5.814 0.086 1.00 0.00 14 LEU A C 17
ATOM 8776 O O . LEU A 1 14 ? 10.118 -6.406 0.261 1.00 0.00 14 LEU A O 17
ATOM 8792 N N . CYS A 1 15 ? 8.020 -5.924 0.916 1.00 0.00 15 CYS A N 17
ATOM 8793 C CA . CYS A 1 15 ? 8.080 -6.764 2.106 1.00 0.00 15 CYS A CA 17
ATOM 8794 C C . CYS A 1 15 ? 6.941 -7.779 2.113 1.00 0.00 15 CYS A C 17
ATOM 8795 O O . CYS A 1 15 ? 6.163 -7.860 1.163 1.00 0.00 15 CYS A O 17
ATOM 8802 N N . GLU A 1 16 ? 6.851 -8.552 3.191 1.00 0.00 16 GLU A N 17
ATOM 8803 C CA . GLU A 1 16 ? 5.807 -9.562 3.321 1.00 0.00 16 GLU A CA 17
ATOM 8804 C C . GLU A 1 16 ? 4.537 -8.959 3.914 1.00 0.00 16 GLU A C 17
ATOM 8805 O O . GLU A 1 16 ? 3.720 -9.665 4.506 1.00 0.00 16 GLU A O 17
ATOM 8817 N N . TYR A 1 17 ? 4.378 -7.651 3.750 1.00 0.00 17 TYR A N 17
ATOM 8818 C CA . TYR A 1 17 ? 3.209 -6.952 4.271 1.00 0.00 17 TYR A CA 17
ATOM 8819 C C . TYR A 1 17 ? 2.024 -7.089 3.321 1.00 0.00 17 TYR A C 17
ATOM 8820 O O . TYR A 1 17 ? 2.118 -6.755 2.140 1.00 0.00 17 TYR A O 17
ATOM 8838 N N . ALA A 1 18 ? 0.907 -7.583 3.846 1.00 0.00 18 ALA A N 17
ATOM 8839 C CA . ALA A 1 18 ? -0.298 -7.763 3.046 1.00 0.00 18 ALA A CA 17
ATOM 8840 C C . ALA A 1 18 ? -1.548 -7.442 3.859 1.00 0.00 18 ALA A C 17
ATOM 8841 O O . ALA A 1 18 ? -1.545 -7.536 5.087 1.00 0.00 18 ALA A O 17
ATOM 8848 N N . THR A 1 19 ? -2.617 -7.060 3.166 1.00 0.00 19 THR A N 17
ATOM 8849 C CA . THR A 1 19 ? -3.873 -6.723 3.823 1.00 0.00 19 THR A CA 17
ATOM 8850 C C . THR A 1 19 ? -5.054 -6.901 2.875 1.00 0.00 19 THR A C 17
ATOM 8851 O O . THR A 1 19 ? -4.943 -6.647 1.676 1.00 0.00 19 THR A O 17
ATOM 8862 N N . ARG A 1 20 ? -6.185 -7.337 3.421 1.00 0.00 20 ARG A N 17
ATOM 8863 C CA . ARG A 1 20 ? -7.386 -7.549 2.624 1.00 0.00 20 ARG A CA 17
ATOM 8864 C C . ARG A 1 20 ? -7.968 -6.219 2.154 1.00 0.00 20 ARG A C 17
ATOM 8865 O O . ARG A 1 20 ? -8.448 -6.103 1.026 1.00 0.00 20 ARG A O 17
ATOM 8886 N N . SER A 1 21 ? -7.923 -5.217 3.027 1.00 0.00 21 SER A N 17
ATOM 8887 C CA . SER A 1 21 ? -8.449 -3.897 2.703 1.00 0.00 21 SER A CA 17
ATOM 8888 C C . SER A 1 21 ? -7.369 -3.019 2.078 1.00 0.00 21 SER A C 17
ATOM 8889 O O . SER A 1 21 ? -6.508 -2.482 2.776 1.00 0.00 21 SER A O 17
ATOM 8897 N N . LYS A 1 22 ? -7.420 -2.878 0.758 1.00 0.00 22 LYS A N 17
ATOM 8898 C CA . LYS A 1 22 ? -6.448 -2.065 0.037 1.00 0.00 22 LYS A CA 17
ATOM 8899 C C . LYS A 1 22 ? -6.022 -0.860 0.869 1.00 0.00 22 LYS A C 17
ATOM 8900 O O . LYS A 1 22 ? -4.832 -0.575 1.002 1.00 0.00 22 LYS A O 17
ATOM 8919 N N . SER A 1 23 ? -7.001 -0.157 1.429 1.00 0.00 23 SER A N 17
ATOM 8920 C CA . SER A 1 23 ? -6.727 1.019 2.246 1.00 0.00 23 SER A CA 17
ATOM 8921 C C . SER A 1 23 ? -5.524 0.782 3.153 1.00 0.00 23 SER A C 17
ATOM 8922 O O . SER A 1 23 ? -4.542 1.522 3.108 1.00 0.00 23 SER A O 17
ATOM 8930 N N . ASN A 1 24 ? -5.608 -0.257 3.978 1.00 0.00 24 ASN A N 17
ATOM 8931 C CA . ASN A 1 24 ? -4.527 -0.594 4.897 1.00 0.00 24 ASN A CA 17
ATOM 8932 C C . ASN A 1 24 ? -3.177 -0.551 4.188 1.00 0.00 24 ASN A C 17
ATOM 8933 O O . ASN A 1 24 ? -2.280 0.197 4.580 1.00 0.00 24 ASN A O 17
ATOM 8944 N N . LEU A 1 25 ? -3.039 -1.358 3.142 1.00 0.00 25 LEU A N 17
ATOM 8945 C CA . LEU A 1 25 ? -1.798 -1.413 2.376 1.00 0.00 25 LEU A CA 17
ATOM 8946 C C . LEU A 1 25 ? -1.384 -0.021 1.911 1.00 0.00 25 LEU A C 17
ATOM 8947 O O . LEU A 1 25 ? -0.271 0.431 2.181 1.00 0.00 25 LEU A O 17
ATOM 8963 N N . LYS A 1 26 ? -2.287 0.657 1.210 1.00 0.00 26 LYS A N 17
ATOM 8964 C CA . LYS A 1 26 ? -2.018 2.000 0.710 1.00 0.00 26 LYS A CA 17
ATOM 8965 C C . LYS A 1 26 ? -1.236 2.816 1.734 1.00 0.00 26 LYS A C 17
ATOM 8966 O O . LYS A 1 26 ? -0.252 3.473 1.397 1.00 0.00 26 LYS A O 17
ATOM 8985 N N . ALA A 1 27 ? -1.680 2.768 2.986 1.00 0.00 27 ALA A N 17
ATOM 8986 C CA . ALA A 1 27 ? -1.019 3.500 4.059 1.00 0.00 27 ALA A CA 17
ATOM 8987 C C . ALA A 1 27 ? 0.344 2.896 4.377 1.00 0.00 27 ALA A C 17
ATOM 8988 O O . ALA A 1 27 ? 1.301 3.615 4.668 1.00 0.00 27 ALA A O 17
ATOM 8995 N N . HIS A 1 28 ? 0.427 1.570 4.321 1.00 0.00 28 HIS A N 17
ATOM 8996 C CA . HIS A 1 28 ? 1.674 0.869 4.604 1.00 0.00 28 HIS A CA 17
ATOM 8997 C C . HIS A 1 28 ? 2.750 1.244 3.590 1.00 0.00 28 HIS A C 17
ATOM 8998 O O . HIS A 1 28 ? 3.874 1.583 3.960 1.00 0.00 28 HIS A O 17
ATOM 9012 N N . MET A 1 29 ? 2.398 1.181 2.310 1.00 0.00 29 MET A N 17
ATOM 9013 C CA . MET A 1 29 ? 3.334 1.515 1.243 1.00 0.00 29 MET A CA 17
ATOM 9014 C C . MET A 1 29 ? 3.986 2.871 1.495 1.00 0.00 29 MET A C 17
ATOM 9015 O O . MET A 1 29 ? 5.197 3.025 1.347 1.00 0.00 29 MET A O 17
ATOM 9029 N N . ASN A 1 30 ? 3.173 3.851 1.878 1.00 0.00 30 ASN A N 17
ATOM 9030 C CA . ASN A 1 30 ? 3.672 5.194 2.151 1.00 0.00 30 ASN A CA 17
ATOM 9031 C C . ASN A 1 30 ? 4.857 5.150 3.110 1.00 0.00 30 ASN A C 17
ATOM 9032 O O . ASN A 1 30 ? 5.826 5.892 2.950 1.00 0.00 30 ASN A O 17
ATOM 9043 N N . ARG A 1 31 ? 4.771 4.276 4.108 1.00 0.00 31 ARG A N 17
ATOM 9044 C CA . ARG A 1 31 ? 5.836 4.136 5.094 1.00 0.00 31 ARG A CA 17
ATOM 9045 C C . ARG A 1 31 ? 7.173 3.854 4.414 1.00 0.00 31 ARG A C 17
ATOM 9046 O O . ARG A 1 31 ? 8.173 4.519 4.689 1.00 0.00 31 ARG A O 17
ATOM 9067 N N . HIS A 1 32 ? 7.183 2.865 3.526 1.00 0.00 32 HIS A N 17
ATOM 9068 C CA . HIS A 1 32 ? 8.397 2.496 2.807 1.00 0.00 32 HIS A CA 17
ATOM 9069 C C . HIS A 1 32 ? 9.102 3.733 2.260 1.00 0.00 32 HIS A C 17
ATOM 9070 O O . HIS A 1 32 ? 10.324 3.853 2.348 1.00 0.00 32 HIS A O 17
ATOM 9084 N N . SER A 1 33 ? 8.324 4.649 1.693 1.00 0.00 33 SER A N 17
ATOM 9085 C CA . SER A 1 33 ? 8.874 5.875 1.127 1.00 0.00 33 SER A CA 17
ATOM 9086 C C . SER A 1 33 ? 10.049 6.379 1.960 1.00 0.00 33 SER A C 17
ATOM 9087 O O . SER A 1 33 ? 11.169 6.507 1.464 1.00 0.00 33 SER A O 17
ATOM 9095 N N . THR A 1 34 ? 9.784 6.665 3.231 1.00 0.00 34 THR A N 17
ATOM 9096 C CA . THR A 1 34 ? 10.817 7.156 4.135 1.00 0.00 34 THR A CA 17
ATOM 9097 C C . THR A 1 34 ? 11.785 6.043 4.521 1.00 0.00 34 THR A C 17
ATOM 9098 O O . THR A 1 34 ? 11.444 5.156 5.303 1.00 0.00 34 THR A O 17
ATOM 9109 N N . GLU A 1 35 ? 12.992 6.096 3.967 1.00 0.00 35 GLU A N 17
ATOM 9110 C CA . GLU A 1 35 ? 14.009 5.091 4.254 1.00 0.00 35 GLU A CA 17
ATOM 9111 C C . GLU A 1 35 ? 15.026 5.618 5.262 1.00 0.00 35 GLU A C 17
ATOM 9112 O O . GLU A 1 35 ? 15.739 6.586 4.994 1.00 0.00 35 GLU A O 17
ATOM 9124 N N . LYS A 1 36 ? 15.087 4.976 6.424 1.00 0.00 36 LYS A N 17
ATOM 9125 C CA . LYS A 1 36 ? 16.016 5.378 7.473 1.00 0.00 36 LYS A CA 17
ATOM 9126 C C . LYS A 1 36 ? 17.355 4.666 7.316 1.00 0.00 36 LYS A C 17
ATOM 9127 O O . LYS A 1 36 ? 18.375 5.199 7.751 1.00 0.00 36 LYS A O 17
ATOM 9147 N N . GLY A 1 1 ? -0.990 -19.109 -14.454 1.00 0.00 1 GLY A N 18
ATOM 9148 C CA . GLY A 1 1 ? 0.290 -19.720 -14.145 1.00 0.00 1 GLY A CA 18
ATOM 9149 C C . GLY A 1 1 ? 0.174 -20.814 -13.102 1.00 0.00 1 GLY A C 18
ATOM 9150 O O . GLY A 1 1 ? 0.511 -21.968 -13.363 1.00 0.00 1 GLY A O 18
ATOM 9154 N N . SER A 1 2 ? -0.304 -20.450 -11.916 1.00 0.00 2 SER A N 18
ATOM 9155 C CA . SER A 1 2 ? -0.459 -21.409 -10.828 1.00 0.00 2 SER A CA 18
ATOM 9156 C C . SER A 1 2 ? -1.883 -21.385 -10.282 1.00 0.00 2 SER A C 18
ATOM 9157 O O . SER A 1 2 ? -2.611 -20.408 -10.456 1.00 0.00 2 SER A O 18
ATOM 9165 N N . SER A 1 3 ? -2.275 -22.470 -9.621 1.00 0.00 3 SER A N 18
ATOM 9166 C CA . SER A 1 3 ? -3.613 -22.577 -9.052 1.00 0.00 3 SER A CA 18
ATOM 9167 C C . SER A 1 3 ? -3.565 -22.484 -7.530 1.00 0.00 3 SER A C 18
ATOM 9168 O O . SER A 1 3 ? -3.602 -23.498 -6.833 1.00 0.00 3 SER A O 18
ATOM 9176 N N . GLY A 1 4 ? -3.483 -21.259 -7.020 1.00 0.00 4 GLY A N 18
ATOM 9177 C CA . GLY A 1 4 ? -3.431 -21.055 -5.584 1.00 0.00 4 GLY A CA 18
ATOM 9178 C C . GLY A 1 4 ? -3.835 -19.649 -5.184 1.00 0.00 4 GLY A C 18
ATOM 9179 O O . GLY A 1 4 ? -2.982 -18.812 -4.889 1.00 0.00 4 GLY A O 18
ATOM 9183 N N . SER A 1 5 ? -5.138 -19.390 -5.174 1.00 0.00 5 SER A N 18
ATOM 9184 C CA . SER A 1 5 ? -5.653 -18.074 -4.812 1.00 0.00 5 SER A CA 18
ATOM 9185 C C . SER A 1 5 ? -5.947 -17.999 -3.317 1.00 0.00 5 SER A C 18
ATOM 9186 O O . SER A 1 5 ? -6.964 -17.443 -2.900 1.00 0.00 5 SER A O 18
ATOM 9194 N N . SER A 1 6 ? -5.050 -18.562 -2.514 1.00 0.00 6 SER A N 18
ATOM 9195 C CA . SER A 1 6 ? -5.214 -18.562 -1.065 1.00 0.00 6 SER A CA 18
ATOM 9196 C C . SER A 1 6 ? -4.204 -17.629 -0.404 1.00 0.00 6 SER A C 18
ATOM 9197 O O . SER A 1 6 ? -2.998 -17.754 -0.612 1.00 0.00 6 SER A O 18
ATOM 9205 N N . GLY A 1 7 ? -4.707 -16.693 0.395 1.00 0.00 7 GLY A N 18
ATOM 9206 C CA . GLY A 1 7 ? -3.837 -15.752 1.075 1.00 0.00 7 GLY A CA 18
ATOM 9207 C C . GLY A 1 7 ? -4.447 -14.368 1.178 1.00 0.00 7 GLY A C 18
ATOM 9208 O O . GLY A 1 7 ? -5.509 -14.192 1.775 1.00 0.00 7 GLY A O 18
ATOM 9212 N N . LYS A 1 8 ? -3.773 -13.382 0.596 1.00 0.00 8 LYS A N 18
ATOM 9213 C CA . LYS A 1 8 ? -4.254 -12.006 0.624 1.00 0.00 8 LYS A CA 18
ATOM 9214 C C . LYS A 1 8 ? -4.351 -11.435 -0.787 1.00 0.00 8 LYS A C 18
ATOM 9215 O O . LYS A 1 8 ? -3.595 -11.804 -1.686 1.00 0.00 8 LYS A O 18
ATOM 9234 N N . PRO A 1 9 ? -5.303 -10.511 -0.988 1.00 0.00 9 PRO A N 18
ATOM 9235 C CA . PRO A 1 9 ? -5.520 -9.868 -2.287 1.00 0.00 9 PRO A CA 18
ATOM 9236 C C . PRO A 1 9 ? -4.385 -8.922 -2.663 1.00 0.00 9 PRO A C 18
ATOM 9237 O O . PRO A 1 9 ? -4.018 -8.810 -3.833 1.00 0.00 9 PRO A O 18
ATOM 9248 N N . PHE A 1 10 ? -3.831 -8.243 -1.663 1.00 0.00 10 PHE A N 18
ATOM 9249 C CA . PHE A 1 10 ? -2.737 -7.305 -1.889 1.00 0.00 10 PHE A CA 18
ATOM 9250 C C . PHE A 1 10 ? -1.518 -7.680 -1.051 1.00 0.00 10 PHE A C 18
ATOM 9251 O O . PHE A 1 10 ? -1.586 -7.732 0.177 1.00 0.00 10 PHE A O 18
ATOM 9268 N N . LYS A 1 11 ? -0.403 -7.942 -1.725 1.00 0.00 11 LYS A N 18
ATOM 9269 C CA . LYS A 1 11 ? 0.833 -8.311 -1.045 1.00 0.00 11 LYS A CA 18
ATOM 9270 C C . LYS A 1 11 ? 1.988 -7.423 -1.495 1.00 0.00 11 LYS A C 18
ATOM 9271 O O . LYS A 1 11 ? 2.509 -7.576 -2.600 1.00 0.00 11 LYS A O 18
ATOM 9290 N N . CYS A 1 12 ? 2.385 -6.493 -0.631 1.00 0.00 12 CYS A N 18
ATOM 9291 C CA . CYS A 1 12 ? 3.479 -5.580 -0.939 1.00 0.00 12 CYS A CA 18
ATOM 9292 C C . CYS A 1 12 ? 4.648 -6.327 -1.574 1.00 0.00 12 CYS A C 18
ATOM 9293 O O . CYS A 1 12 ? 5.199 -7.256 -0.983 1.00 0.00 12 CYS A O 18
ATOM 9300 N N . SER A 1 13 ? 5.022 -5.915 -2.781 1.00 0.00 13 SER A N 18
ATOM 9301 C CA . SER A 1 13 ? 6.123 -6.546 -3.498 1.00 0.00 13 SER A CA 18
ATOM 9302 C C . SER A 1 13 ? 7.457 -6.245 -2.820 1.00 0.00 13 SER A C 18
ATOM 9303 O O . SER A 1 13 ? 8.453 -6.932 -3.050 1.00 0.00 13 SER A O 18
ATOM 9311 N N . LEU A 1 14 ? 7.468 -5.212 -1.984 1.00 0.00 14 LEU A N 18
ATOM 9312 C CA . LEU A 1 14 ? 8.678 -4.818 -1.272 1.00 0.00 14 LEU A CA 18
ATOM 9313 C C . LEU A 1 14 ? 8.932 -5.735 -0.080 1.00 0.00 14 LEU A C 18
ATOM 9314 O O . LEU A 1 14 ? 9.965 -6.402 -0.005 1.00 0.00 14 LEU A O 18
ATOM 9330 N N . CYS A 1 15 ? 7.982 -5.767 0.849 1.00 0.00 15 CYS A N 18
ATOM 9331 C CA . CYS A 1 15 ? 8.101 -6.604 2.037 1.00 0.00 15 CYS A CA 18
ATOM 9332 C C . CYS A 1 15 ? 6.998 -7.658 2.072 1.00 0.00 15 CYS A C 18
ATOM 9333 O O . CYS A 1 15 ? 6.214 -7.781 1.131 1.00 0.00 15 CYS A O 18
ATOM 9340 N N . GLU A 1 16 ? 6.944 -8.414 3.164 1.00 0.00 16 GLU A N 18
ATOM 9341 C CA . GLU A 1 16 ? 5.938 -9.457 3.321 1.00 0.00 16 GLU A CA 18
ATOM 9342 C C . GLU A 1 16 ? 4.667 -8.896 3.954 1.00 0.00 16 GLU A C 18
ATOM 9343 O O . GLU A 1 16 ? 3.928 -9.614 4.628 1.00 0.00 16 GLU A O 18
ATOM 9355 N N . TYR A 1 17 ? 4.421 -7.610 3.733 1.00 0.00 17 TYR A N 18
ATOM 9356 C CA . TYR A 1 17 ? 3.243 -6.951 4.283 1.00 0.00 17 TYR A CA 18
ATOM 9357 C C . TYR A 1 17 ? 2.043 -7.116 3.355 1.00 0.00 17 TYR A C 18
ATOM 9358 O O . TYR A 1 17 ? 2.116 -6.805 2.167 1.00 0.00 17 TYR A O 18
ATOM 9376 N N . ALA A 1 18 ? 0.939 -7.608 3.908 1.00 0.00 18 ALA A N 18
ATOM 9377 C CA . ALA A 1 18 ? -0.278 -7.812 3.132 1.00 0.00 18 ALA A CA 18
ATOM 9378 C C . ALA A 1 18 ? -1.515 -7.450 3.946 1.00 0.00 18 ALA A C 18
ATOM 9379 O O . ALA A 1 18 ? -1.486 -7.457 5.177 1.00 0.00 18 ALA A O 18
ATOM 9386 N N . THR A 1 19 ? -2.604 -7.133 3.251 1.00 0.00 19 THR A N 18
ATOM 9387 C CA . THR A 1 19 ? -3.851 -6.766 3.910 1.00 0.00 19 THR A CA 18
ATOM 9388 C C . THR A 1 19 ? -5.046 -7.004 2.995 1.00 0.00 19 THR A C 18
ATOM 9389 O O . THR A 1 19 ? -4.944 -6.868 1.775 1.00 0.00 19 THR A O 18
ATOM 9400 N N . ARG A 1 20 ? -6.180 -7.360 3.590 1.00 0.00 20 ARG A N 18
ATOM 9401 C CA . ARG A 1 20 ? -7.396 -7.617 2.828 1.00 0.00 20 ARG A CA 18
ATOM 9402 C C . ARG A 1 20 ? -7.997 -6.315 2.307 1.00 0.00 20 ARG A C 18
ATOM 9403 O O . ARG A 1 20 ? -8.520 -6.263 1.194 1.00 0.00 20 ARG A O 18
ATOM 9424 N N . SER A 1 21 ? -7.919 -5.266 3.120 1.00 0.00 21 SER A N 18
ATOM 9425 C CA . SER A 1 21 ? -8.459 -3.965 2.743 1.00 0.00 21 SER A CA 18
ATOM 9426 C C . SER A 1 21 ? -7.379 -3.090 2.113 1.00 0.00 21 SER A C 18
ATOM 9427 O O . SER A 1 21 ? -6.534 -2.528 2.810 1.00 0.00 21 SER A O 18
ATOM 9435 N N . LYS A 1 22 ? -7.413 -2.980 0.790 1.00 0.00 22 LYS A N 18
ATOM 9436 C CA . LYS A 1 22 ? -6.440 -2.174 0.063 1.00 0.00 22 LYS A CA 18
ATOM 9437 C C . LYS A 1 22 ? -6.104 -0.901 0.834 1.00 0.00 22 LYS A C 18
ATOM 9438 O O . LYS A 1 22 ? -4.934 -0.558 1.005 1.00 0.00 22 LYS A O 18
ATOM 9457 N N . SER A 1 23 ? -7.137 -0.205 1.297 1.00 0.00 23 SER A N 18
ATOM 9458 C CA . SER A 1 23 ? -6.952 1.031 2.047 1.00 0.00 23 SER A CA 18
ATOM 9459 C C . SER A 1 23 ? -5.801 0.897 3.040 1.00 0.00 23 SER A C 18
ATOM 9460 O O . SER A 1 23 ? -4.963 1.789 3.160 1.00 0.00 23 SER A O 18
ATOM 9468 N N . ASN A 1 24 ? -5.767 -0.227 3.749 1.00 0.00 24 ASN A N 18
ATOM 9469 C CA . ASN A 1 24 ? -4.720 -0.480 4.732 1.00 0.00 24 ASN A CA 18
ATOM 9470 C C . ASN A 1 24 ? -3.340 -0.414 4.085 1.00 0.00 24 ASN A C 18
ATOM 9471 O O . ASN A 1 24 ? -2.504 0.409 4.461 1.00 0.00 24 ASN A O 18
ATOM 9482 N N . LEU A 1 25 ? -3.107 -1.286 3.110 1.00 0.00 25 LEU A N 18
ATOM 9483 C CA . LEU A 1 25 ? -1.828 -1.327 2.409 1.00 0.00 25 LEU A CA 18
ATOM 9484 C C . LEU A 1 25 ? -1.423 0.065 1.934 1.00 0.00 25 LEU A C 18
ATOM 9485 O O . LEU A 1 25 ? -0.309 0.521 2.191 1.00 0.00 25 LEU A O 18
ATOM 9501 N N . LYS A 1 26 ? -2.336 0.736 1.239 1.00 0.00 26 LYS A N 18
ATOM 9502 C CA . LYS A 1 26 ? -2.076 2.077 0.730 1.00 0.00 26 LYS A CA 18
ATOM 9503 C C . LYS A 1 26 ? -1.345 2.922 1.768 1.00 0.00 26 LYS A C 18
ATOM 9504 O O . LYS A 1 26 ? -0.456 3.704 1.431 1.00 0.00 26 LYS A O 18
ATOM 9523 N N . ALA A 1 27 ? -1.723 2.757 3.032 1.00 0.00 27 ALA A N 18
ATOM 9524 C CA . ALA A 1 27 ? -1.100 3.501 4.119 1.00 0.00 27 ALA A CA 18
ATOM 9525 C C . ALA A 1 27 ? 0.279 2.939 4.449 1.00 0.00 27 ALA A C 18
ATOM 9526 O O . ALA A 1 27 ? 1.199 3.684 4.789 1.00 0.00 27 ALA A O 18
ATOM 9533 N N . HIS A 1 28 ? 0.415 1.621 4.349 1.00 0.00 28 HIS A N 18
ATOM 9534 C CA . HIS A 1 28 ? 1.683 0.959 4.638 1.00 0.00 28 HIS A CA 18
ATOM 9535 C C . HIS A 1 28 ? 2.735 1.321 3.594 1.00 0.00 28 HIS A C 18
ATOM 9536 O O . HIS A 1 28 ? 3.864 1.674 3.934 1.00 0.00 28 HIS A O 18
ATOM 9550 N N . MET A 1 29 ? 2.357 1.231 2.323 1.00 0.00 29 MET A N 18
ATOM 9551 C CA . MET A 1 29 ? 3.268 1.549 1.230 1.00 0.00 29 MET A CA 18
ATOM 9552 C C . MET A 1 29 ? 3.995 2.864 1.495 1.00 0.00 29 MET A C 18
ATOM 9553 O O . MET A 1 29 ? 5.153 3.031 1.114 1.00 0.00 29 MET A O 18
ATOM 9567 N N . ASN A 1 30 ? 3.307 3.795 2.148 1.00 0.00 30 ASN A N 18
ATOM 9568 C CA . ASN A 1 30 ? 3.887 5.095 2.462 1.00 0.00 30 ASN A CA 18
ATOM 9569 C C . ASN A 1 30 ? 5.106 4.942 3.368 1.00 0.00 30 ASN A C 18
ATOM 9570 O O . ASN A 1 30 ? 6.105 5.643 3.205 1.00 0.00 30 ASN A O 18
ATOM 9581 N N . ARG A 1 31 ? 5.016 4.021 4.321 1.00 0.00 31 ARG A N 18
ATOM 9582 C CA . ARG A 1 31 ? 6.110 3.777 5.253 1.00 0.00 31 ARG A CA 18
ATOM 9583 C C . ARG A 1 31 ? 7.414 3.515 4.504 1.00 0.00 31 ARG A C 18
ATOM 9584 O O . ARG A 1 31 ? 8.503 3.686 5.053 1.00 0.00 31 ARG A O 18
ATOM 9605 N N . HIS A 1 32 ? 7.295 3.098 3.247 1.00 0.00 32 HIS A N 18
ATOM 9606 C CA . HIS A 1 32 ? 8.463 2.813 2.423 1.00 0.00 32 HIS A CA 18
ATOM 9607 C C . HIS A 1 32 ? 9.008 4.090 1.791 1.00 0.00 32 HIS A C 18
ATOM 9608 O O . HIS A 1 32 ? 9.354 4.112 0.610 1.00 0.00 32 HIS A O 18
ATOM 9622 N N . SER A 1 33 ? 9.080 5.154 2.585 1.00 0.00 33 SER A N 18
ATOM 9623 C CA . SER A 1 33 ? 9.578 6.436 2.102 1.00 0.00 33 SER A CA 18
ATOM 9624 C C . SER A 1 33 ? 10.786 6.891 2.916 1.00 0.00 33 SER A C 18
ATOM 9625 O O . SER A 1 33 ? 11.837 7.216 2.361 1.00 0.00 33 SER A O 18
ATOM 9633 N N . THR A 1 34 ? 10.629 6.912 4.236 1.00 0.00 34 THR A N 18
ATOM 9634 C CA . THR A 1 34 ? 11.705 7.328 5.127 1.00 0.00 34 THR A CA 18
ATOM 9635 C C . THR A 1 34 ? 12.699 6.195 5.354 1.00 0.00 34 THR A C 18
ATOM 9636 O O . THR A 1 34 ? 13.910 6.413 5.357 1.00 0.00 34 THR A O 18
ATOM 9647 N N . GLU A 1 35 ? 12.179 4.986 5.542 1.00 0.00 35 GLU A N 18
ATOM 9648 C CA . GLU A 1 35 ? 13.024 3.820 5.770 1.00 0.00 35 GLU A CA 18
ATOM 9649 C C . GLU A 1 35 ? 13.878 3.518 4.542 1.00 0.00 35 GLU A C 18
ATOM 9650 O O . GLU A 1 35 ? 13.376 3.040 3.524 1.00 0.00 35 GLU A O 18
ATOM 9662 N N . LYS A 1 36 ? 15.172 3.802 4.644 1.00 0.00 36 LYS A N 18
ATOM 9663 C CA . LYS A 1 36 ? 16.098 3.562 3.543 1.00 0.00 36 LYS A CA 18
ATOM 9664 C C . LYS A 1 36 ? 16.197 2.072 3.232 1.00 0.00 36 LYS A C 18
ATOM 9665 O O . LYS A 1 36 ? 16.290 1.268 4.158 1.00 0.00 36 LYS A O 18
ATOM 9685 N N . GLY A 1 1 ? 14.364 -22.737 1.802 1.00 0.00 1 GLY A N 19
ATOM 9686 C CA . GLY A 1 1 ? 13.208 -23.333 1.158 1.00 0.00 1 GLY A CA 19
ATOM 9687 C C . GLY A 1 1 ? 12.548 -22.396 0.166 1.00 0.00 1 GLY A C 19
ATOM 9688 O O . GLY A 1 1 ? 13.096 -21.343 -0.162 1.00 0.00 1 GLY A O 19
ATOM 9692 N N . SER A 1 2 ? 11.370 -22.779 -0.315 1.00 0.00 2 SER A N 19
ATOM 9693 C CA . SER A 1 2 ? 10.638 -21.967 -1.280 1.00 0.00 2 SER A CA 19
ATOM 9694 C C . SER A 1 2 ? 9.311 -21.493 -0.695 1.00 0.00 2 SER A C 19
ATOM 9695 O O . SER A 1 2 ? 8.632 -22.235 0.015 1.00 0.00 2 SER A O 19
ATOM 9703 N N . SER A 1 3 ? 8.948 -20.251 -1.000 1.00 0.00 3 SER A N 19
ATOM 9704 C CA . SER A 1 3 ? 7.704 -19.675 -0.502 1.00 0.00 3 SER A CA 19
ATOM 9705 C C . SER A 1 3 ? 6.717 -19.445 -1.643 1.00 0.00 3 SER A C 19
ATOM 9706 O O . SER A 1 3 ? 7.091 -19.459 -2.815 1.00 0.00 3 SER A O 19
ATOM 9714 N N . GLY A 1 4 ? 5.452 -19.235 -1.289 1.00 0.00 4 GLY A N 19
ATOM 9715 C CA . GLY A 1 4 ? 4.430 -19.005 -2.293 1.00 0.00 4 GLY A CA 19
ATOM 9716 C C . GLY A 1 4 ? 3.061 -19.477 -1.845 1.00 0.00 4 GLY A C 19
ATOM 9717 O O . GLY A 1 4 ? 2.394 -20.230 -2.554 1.00 0.00 4 GLY A O 19
ATOM 9721 N N . SER A 1 5 ? 2.642 -19.035 -0.664 1.00 0.00 5 SER A N 19
ATOM 9722 C CA . SER A 1 5 ? 1.346 -19.422 -0.119 1.00 0.00 5 SER A CA 19
ATOM 9723 C C . SER A 1 5 ? 0.379 -18.241 -0.127 1.00 0.00 5 SER A C 19
ATOM 9724 O O . SER A 1 5 ? 0.216 -17.552 0.880 1.00 0.00 5 SER A O 19
ATOM 9732 N N . SER A 1 6 ? -0.259 -18.015 -1.270 1.00 0.00 6 SER A N 19
ATOM 9733 C CA . SER A 1 6 ? -1.207 -16.916 -1.412 1.00 0.00 6 SER A CA 19
ATOM 9734 C C . SER A 1 6 ? -2.224 -16.925 -0.274 1.00 0.00 6 SER A C 19
ATOM 9735 O O . SER A 1 6 ? -2.417 -17.941 0.393 1.00 0.00 6 SER A O 19
ATOM 9743 N N . GLY A 1 7 ? -2.872 -15.785 -0.059 1.00 0.00 7 GLY A N 19
ATOM 9744 C CA . GLY A 1 7 ? -3.861 -15.682 0.998 1.00 0.00 7 GLY A CA 19
ATOM 9745 C C . GLY A 1 7 ? -4.592 -14.354 0.981 1.00 0.00 7 GLY A C 19
ATOM 9746 O O . GLY A 1 7 ? -5.821 -14.312 1.055 1.00 0.00 7 GLY A O 19
ATOM 9750 N N . LYS A 1 8 ? -3.836 -13.266 0.885 1.00 0.00 8 LYS A N 19
ATOM 9751 C CA . LYS A 1 8 ? -4.419 -11.929 0.859 1.00 0.00 8 LYS A CA 19
ATOM 9752 C C . LYS A 1 8 ? -4.506 -11.401 -0.570 1.00 0.00 8 LYS A C 19
ATOM 9753 O O . LYS A 1 8 ? -3.771 -11.828 -1.461 1.00 0.00 8 LYS A O 19
ATOM 9772 N N . PRO A 1 9 ? -5.424 -10.450 -0.795 1.00 0.00 9 PRO A N 19
ATOM 9773 C CA . PRO A 1 9 ? -5.626 -9.842 -2.114 1.00 0.00 9 PRO A CA 19
ATOM 9774 C C . PRO A 1 9 ? -4.460 -8.952 -2.527 1.00 0.00 9 PRO A C 19
ATOM 9775 O O . PRO A 1 9 ? -4.027 -8.974 -3.680 1.00 0.00 9 PRO A O 19
ATOM 9786 N N . PHE A 1 10 ? -3.954 -8.169 -1.580 1.00 0.00 10 PHE A N 19
ATOM 9787 C CA . PHE A 1 10 ? -2.837 -7.270 -1.847 1.00 0.00 10 PHE A CA 19
ATOM 9788 C C . PHE A 1 10 ? -1.655 -7.586 -0.935 1.00 0.00 10 PHE A C 19
ATOM 9789 O O . PHE A 1 10 ? -1.725 -7.397 0.280 1.00 0.00 10 PHE A O 19
ATOM 9806 N N . LYS A 1 11 ? -0.569 -8.070 -1.529 1.00 0.00 11 LYS A N 19
ATOM 9807 C CA . LYS A 1 11 ? 0.629 -8.412 -0.773 1.00 0.00 11 LYS A CA 19
ATOM 9808 C C . LYS A 1 11 ? 1.814 -7.561 -1.217 1.00 0.00 11 LYS A C 19
ATOM 9809 O O . LYS A 1 11 ? 2.361 -7.757 -2.303 1.00 0.00 11 LYS A O 19
ATOM 9828 N N . CYS A 1 12 ? 2.208 -6.616 -0.370 1.00 0.00 12 CYS A N 19
ATOM 9829 C CA . CYS A 1 12 ? 3.329 -5.735 -0.674 1.00 0.00 12 CYS A CA 19
ATOM 9830 C C . CYS A 1 12 ? 4.466 -6.509 -1.334 1.00 0.00 12 CYS A C 19
ATOM 9831 O O . CYS A 1 12 ? 5.026 -7.433 -0.745 1.00 0.00 12 CYS A O 19
ATOM 9838 N N . SER A 1 13 ? 4.802 -6.125 -2.562 1.00 0.00 13 SER A N 19
ATOM 9839 C CA . SER A 1 13 ? 5.869 -6.785 -3.304 1.00 0.00 13 SER A CA 19
ATOM 9840 C C . SER A 1 13 ? 7.231 -6.466 -2.696 1.00 0.00 13 SER A C 19
ATOM 9841 O O . SER A 1 13 ? 8.225 -7.135 -2.984 1.00 0.00 13 SER A O 19
ATOM 9849 N N . LEU A 1 14 ? 7.271 -5.439 -1.854 1.00 0.00 14 LEU A N 19
ATOM 9850 C CA . LEU A 1 14 ? 8.511 -5.030 -1.204 1.00 0.00 14 LEU A CA 19
ATOM 9851 C C . LEU A 1 14 ? 8.828 -5.935 -0.018 1.00 0.00 14 LEU A C 19
ATOM 9852 O O . LEU A 1 14 ? 9.902 -6.534 0.050 1.00 0.00 14 LEU A O 19
ATOM 9868 N N . CYS A 1 15 ? 7.887 -6.032 0.915 1.00 0.00 15 CYS A N 19
ATOM 9869 C CA . CYS A 1 15 ? 8.064 -6.865 2.098 1.00 0.00 15 CYS A CA 19
ATOM 9870 C C . CYS A 1 15 ? 6.958 -7.911 2.197 1.00 0.00 15 CYS A C 19
ATOM 9871 O O . CYS A 1 15 ? 6.128 -8.037 1.298 1.00 0.00 15 CYS A O 19
ATOM 9878 N N . GLU A 1 16 ? 6.955 -8.659 3.296 1.00 0.00 16 GLU A N 19
ATOM 9879 C CA . GLU A 1 16 ? 5.952 -9.695 3.512 1.00 0.00 16 GLU A CA 19
ATOM 9880 C C . GLU A 1 16 ? 4.678 -9.103 4.108 1.00 0.00 16 GLU A C 19
ATOM 9881 O O . GLU A 1 16 ? 3.920 -9.793 4.790 1.00 0.00 16 GLU A O 19
ATOM 9893 N N . TYR A 1 17 ? 4.450 -7.821 3.847 1.00 0.00 17 TYR A N 19
ATOM 9894 C CA . TYR A 1 17 ? 3.271 -7.134 4.359 1.00 0.00 17 TYR A CA 19
ATOM 9895 C C . TYR A 1 17 ? 2.099 -7.268 3.392 1.00 0.00 17 TYR A C 19
ATOM 9896 O O . TYR A 1 17 ? 2.240 -7.034 2.192 1.00 0.00 17 TYR A O 19
ATOM 9914 N N . ALA A 1 18 ? 0.941 -7.646 3.924 1.00 0.00 18 ALA A N 19
ATOM 9915 C CA . ALA A 1 18 ? -0.257 -7.809 3.110 1.00 0.00 18 ALA A CA 19
ATOM 9916 C C . ALA A 1 18 ? -1.510 -7.439 3.896 1.00 0.00 18 ALA A C 19
ATOM 9917 O O . ALA A 1 18 ? -1.513 -7.463 5.128 1.00 0.00 18 ALA A O 19
ATOM 9924 N N . THR A 1 19 ? -2.574 -7.096 3.178 1.00 0.00 19 THR A N 19
ATOM 9925 C CA . THR A 1 19 ? -3.833 -6.718 3.808 1.00 0.00 19 THR A CA 19
ATOM 9926 C C . THR A 1 19 ? -5.012 -6.974 2.878 1.00 0.00 19 THR A C 19
ATOM 9927 O O . THR A 1 19 ? -4.878 -6.904 1.656 1.00 0.00 19 THR A O 19
ATOM 9938 N N . ARG A 1 20 ? -6.168 -7.271 3.463 1.00 0.00 20 ARG A N 19
ATOM 9939 C CA . ARG A 1 20 ? -7.372 -7.538 2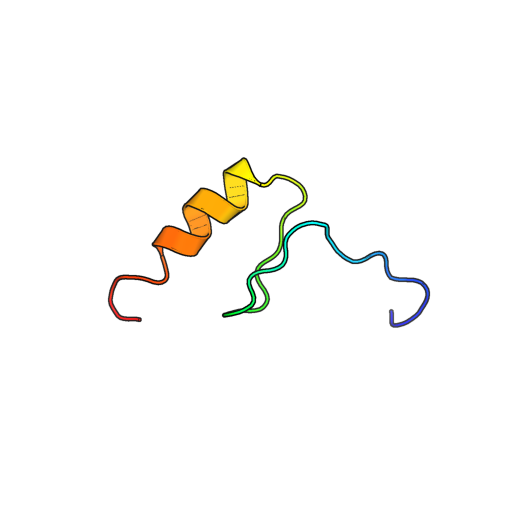.685 1.00 0.00 20 ARG A CA 19
ATOM 9940 C C . ARG A 1 20 ? -7.948 -6.246 2.114 1.00 0.00 20 ARG A C 19
ATOM 9941 O O . ARG A 1 20 ? -8.417 -6.213 0.976 1.00 0.00 20 ARG A O 19
ATOM 9962 N N . SER A 1 21 ? -7.909 -5.183 2.912 1.00 0.00 21 SER A N 19
ATOM 9963 C CA . SER A 1 21 ? -8.431 -3.889 2.488 1.00 0.00 21 SER A CA 19
ATOM 9964 C C . SER A 1 21 ? -7.333 -3.043 1.851 1.00 0.00 21 SER A C 19
ATOM 9965 O O . SER A 1 21 ? -6.437 -2.549 2.536 1.00 0.00 21 SER A O 19
ATOM 9973 N N . LYS A 1 22 ? -7.410 -2.879 0.534 1.00 0.00 22 LYS A N 19
ATOM 9974 C CA . LYS A 1 22 ? -6.425 -2.092 -0.198 1.00 0.00 22 LYS A CA 19
ATOM 9975 C C . LYS A 1 22 ? -6.074 -0.817 0.562 1.00 0.00 22 LYS A C 19
ATOM 9976 O O . LYS A 1 22 ? -4.937 -0.347 0.513 1.00 0.00 22 LYS A O 19
ATOM 9995 N N . SER A 1 23 ? -7.056 -0.263 1.265 1.00 0.00 23 SER A N 19
ATOM 9996 C CA . SER A 1 23 ? -6.851 0.960 2.034 1.00 0.00 23 SER A CA 19
ATOM 9997 C C . SER A 1 23 ? -5.706 0.790 3.028 1.00 0.00 23 SER A C 19
ATOM 9998 O O . SER A 1 23 ? -4.878 1.684 3.195 1.00 0.00 23 SER A O 19
ATOM 10006 N N . ASN A 1 24 ? -5.668 -0.364 3.686 1.00 0.00 24 ASN A N 19
ATOM 10007 C CA . ASN A 1 24 ? -4.625 -0.652 4.664 1.00 0.00 24 ASN A CA 19
ATOM 10008 C C . ASN A 1 24 ? -3.243 -0.579 4.023 1.00 0.00 24 ASN A C 19
ATOM 10009 O O . ASN A 1 24 ? -2.378 0.176 4.469 1.00 0.00 24 ASN A O 19
ATOM 10020 N N . LEU A 1 25 ? -3.041 -1.369 2.974 1.00 0.00 25 LEU A N 19
ATOM 10021 C CA . LEU A 1 25 ? -1.763 -1.394 2.270 1.00 0.00 25 LEU A CA 19
ATOM 10022 C C . LEU A 1 25 ? -1.360 0.007 1.823 1.00 0.00 25 LEU A C 19
ATOM 10023 O O . LEU A 1 25 ? -0.191 0.385 1.906 1.00 0.00 25 LEU A O 19
ATOM 10039 N N . LYS A 1 26 ? -2.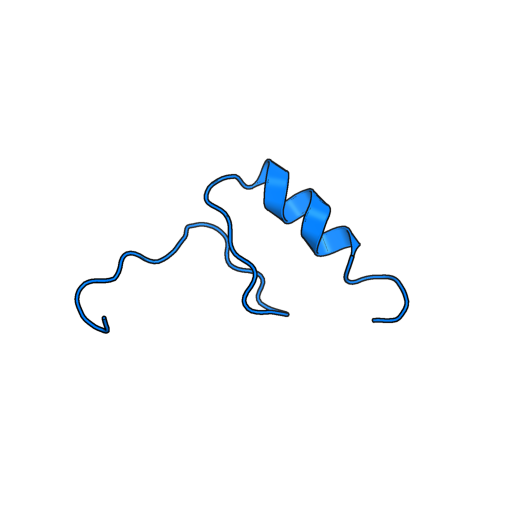335 0.776 1.350 1.00 0.00 26 LYS A N 19
ATOM 10040 C CA . LYS A 1 26 ? -2.084 2.137 0.893 1.00 0.00 26 LYS A CA 19
ATOM 10041 C C . LYS A 1 26 ? -1.311 2.930 1.942 1.00 0.00 26 LYS A C 19
ATOM 10042 O O . LYS A 1 26 ? -0.412 3.703 1.612 1.00 0.00 26 LYS A O 19
ATOM 10061 N N . ALA A 1 27 ? -1.666 2.731 3.207 1.00 0.00 27 ALA A N 19
ATOM 10062 C CA . ALA A 1 27 ? -1.003 3.424 4.305 1.00 0.00 27 ALA A CA 19
ATOM 10063 C C . ALA A 1 27 ? 0.369 2.822 4.586 1.00 0.00 27 ALA A C 19
ATOM 10064 O O . ALA A 1 27 ? 1.303 3.529 4.965 1.00 0.00 27 ALA A O 19
ATOM 10071 N N . HIS A 1 28 ? 0.484 1.511 4.399 1.00 0.00 28 HIS A N 19
ATOM 10072 C CA . HIS A 1 28 ? 1.743 0.812 4.633 1.00 0.00 28 HIS A CA 19
ATOM 10073 C C . HIS A 1 28 ? 2.780 1.195 3.582 1.00 0.00 28 HIS A C 19
ATOM 10074 O O . HIS A 1 28 ? 3.962 1.347 3.889 1.00 0.00 28 HIS A O 19
ATOM 10088 N N . MET A 1 29 ? 2.329 1.350 2.342 1.00 0.00 29 MET A N 19
ATOM 10089 C CA . MET A 1 29 ? 3.218 1.716 1.245 1.00 0.00 29 MET A CA 19
ATOM 10090 C C . MET A 1 29 ? 3.958 3.013 1.555 1.00 0.00 29 MET A C 19
ATOM 10091 O O . MET A 1 29 ? 5.139 3.155 1.242 1.00 0.00 29 MET A O 19
ATOM 10105 N N . ASN A 1 30 ? 3.255 3.957 2.173 1.00 0.00 30 ASN A N 19
ATOM 10106 C CA . ASN A 1 30 ? 3.846 5.243 2.525 1.00 0.00 30 ASN A CA 19
ATOM 10107 C C . ASN A 1 30 ? 5.103 5.052 3.368 1.00 0.00 30 ASN A C 19
ATOM 10108 O O . ASN A 1 30 ? 6.125 5.698 3.133 1.00 0.00 30 ASN A O 19
ATOM 10119 N N . ARG A 1 31 ? 5.020 4.161 4.350 1.00 0.00 31 ARG A N 19
ATOM 10120 C CA . ARG A 1 31 ? 6.150 3.885 5.229 1.00 0.00 31 ARG A CA 19
ATOM 10121 C C . ARG A 1 31 ? 7.415 3.616 4.420 1.00 0.00 31 ARG A C 19
ATOM 10122 O O . ARG A 1 31 ? 8.528 3.854 4.891 1.00 0.00 31 ARG A O 19
ATOM 10143 N N . HIS A 1 32 ? 7.237 3.118 3.201 1.00 0.00 32 HIS A N 19
ATOM 10144 C CA . HIS A 1 32 ? 8.364 2.816 2.326 1.00 0.00 32 HIS A CA 19
ATOM 10145 C C . HIS A 1 32 ? 8.869 4.079 1.635 1.00 0.00 32 HIS A C 19
ATOM 10146 O O . HIS A 1 32 ? 10.051 4.191 1.311 1.00 0.00 32 HIS A O 19
ATOM 10160 N N . SER A 1 33 ? 7.965 5.028 1.413 1.00 0.00 33 SER A N 19
ATOM 10161 C CA . SER A 1 33 ? 8.318 6.282 0.757 1.00 0.00 33 SER A CA 19
ATOM 10162 C C . SER A 1 33 ? 8.810 7.308 1.774 1.00 0.00 33 SER A C 19
ATOM 10163 O O . SER A 1 33 ? 8.619 8.512 1.602 1.00 0.00 33 SER A O 19
ATOM 10171 N N . THR A 1 34 ? 9.444 6.821 2.837 1.00 0.00 34 THR A N 19
ATOM 10172 C CA . THR A 1 34 ? 9.962 7.694 3.883 1.00 0.00 34 THR A CA 19
ATOM 10173 C C . THR A 1 34 ? 10.867 6.927 4.840 1.00 0.00 34 THR A C 19
ATOM 10174 O O . THR A 1 34 ? 10.599 5.773 5.171 1.00 0.00 34 THR A O 19
ATOM 10185 N N . GLU A 1 35 ? 11.940 7.577 5.281 1.00 0.00 35 GLU A N 19
ATOM 10186 C CA . GLU A 1 35 ? 12.885 6.954 6.201 1.00 0.00 35 GLU A CA 19
ATOM 10187 C C . GLU A 1 35 ? 13.300 7.930 7.298 1.00 0.00 35 GLU A C 19
ATOM 10188 O O . GLU A 1 35 ? 12.921 9.101 7.280 1.00 0.00 35 GLU A O 19
ATOM 10200 N N . LYS A 1 36 ? 14.082 7.439 8.253 1.00 0.00 36 LYS A N 19
ATOM 10201 C CA . LYS A 1 36 ? 14.552 8.266 9.359 1.00 0.00 36 LYS A CA 19
ATOM 10202 C C . LYS A 1 36 ? 16.074 8.353 9.365 1.00 0.00 36 LYS A C 19
ATOM 10203 O O . LYS A 1 36 ? 16.730 7.468 8.818 1.00 0.00 36 LYS A O 19
ATOM 10223 N N . GLY A 1 1 ? 6.835 -27.886 -1.935 1.00 0.00 1 GLY A N 20
ATOM 10224 C CA . GLY A 1 1 ? 6.138 -26.815 -2.621 1.00 0.00 1 GLY A CA 20
ATOM 10225 C C . GLY A 1 1 ? 6.444 -25.452 -2.031 1.00 0.00 1 GLY A C 20
ATOM 10226 O O . GLY A 1 1 ? 7.392 -24.787 -2.449 1.00 0.00 1 GLY A O 20
ATOM 10230 N N . SER A 1 2 ? 5.639 -25.035 -1.059 1.00 0.00 2 SER A N 20
ATOM 10231 C CA . SER A 1 2 ? 5.826 -23.741 -0.415 1.00 0.00 2 SER A CA 20
ATOM 10232 C C . SER A 1 2 ? 6.263 -22.687 -1.428 1.00 0.00 2 SER A C 20
ATOM 10233 O O . SER A 1 2 ? 7.152 -21.881 -1.157 1.00 0.00 2 SER A O 20
ATOM 10241 N N . SER A 1 3 ? 5.631 -22.702 -2.597 1.00 0.00 3 SER A N 20
ATOM 10242 C CA . SER A 1 3 ? 5.957 -21.752 -3.654 1.00 0.00 3 SER A CA 20
ATOM 10243 C C . SER A 1 3 ? 4.758 -20.864 -3.974 1.00 0.00 3 SER A C 20
ATOM 10244 O O . SER A 1 3 ? 4.836 -19.640 -3.882 1.00 0.00 3 SER A O 20
ATOM 10252 N N . GLY A 1 4 ? 3.649 -21.492 -4.353 1.00 0.00 4 GLY A N 20
ATOM 10253 C CA . GLY A 1 4 ? 2.449 -20.745 -4.681 1.00 0.00 4 GLY A CA 20
ATOM 10254 C C . GLY A 1 4 ? 1.337 -20.962 -3.675 1.00 0.00 4 GLY A C 20
ATOM 10255 O O . GLY A 1 4 ? 0.417 -21.743 -3.915 1.00 0.00 4 GLY A O 20
ATOM 10259 N N . SER A 1 5 ? 1.421 -20.270 -2.543 1.00 0.00 5 SER A N 20
ATOM 10260 C CA . SER A 1 5 ? 0.417 -20.395 -1.493 1.00 0.00 5 SER A CA 20
ATOM 10261 C C . SER A 1 5 ? -0.315 -19.073 -1.282 1.00 0.00 5 SER A C 20
ATOM 10262 O O . SER A 1 5 ? 0.291 -18.066 -0.917 1.00 0.00 5 SER A O 20
ATOM 10270 N N . SER A 1 6 ? -1.624 -19.086 -1.514 1.00 0.00 6 SER A N 20
ATOM 10271 C CA . SER A 1 6 ? -2.440 -17.888 -1.353 1.00 0.00 6 SER A CA 20
ATOM 10272 C C . SER A 1 6 ? -2.279 -17.305 0.048 1.00 0.00 6 SER A C 20
ATOM 10273 O O . SER A 1 6 ? -1.676 -17.922 0.924 1.00 0.00 6 SER A O 20
ATOM 10281 N N . GLY A 1 7 ? -2.824 -16.109 0.250 1.00 0.00 7 GLY A N 20
ATOM 10282 C CA . GLY A 1 7 ? -2.731 -15.461 1.546 1.00 0.00 7 GLY A CA 20
ATOM 10283 C C . GLY A 1 7 ? -3.608 -14.229 1.642 1.00 0.00 7 GLY A C 20
ATOM 10284 O O . GLY A 1 7 ? -4.475 -14.141 2.512 1.00 0.00 7 GLY A O 20
ATOM 10288 N N . LYS A 1 8 ? -3.382 -13.272 0.748 1.00 0.00 8 LYS A N 20
ATOM 10289 C CA . LYS A 1 8 ? -4.158 -12.038 0.735 1.00 0.00 8 LYS A CA 20
ATOM 10290 C C . LYS A 1 8 ? -4.285 -11.490 -0.683 1.00 0.00 8 LYS A C 20
ATOM 10291 O O . LYS A 1 8 ? -3.527 -11.849 -1.583 1.00 0.00 8 LYS A O 20
ATOM 10310 N N . PRO A 1 9 ? -5.266 -10.598 -0.887 1.00 0.00 9 PRO A N 20
ATOM 10311 C CA . PRO A 1 9 ? -5.514 -9.980 -2.194 1.00 0.00 9 PRO A CA 20
ATOM 10312 C C . PRO A 1 9 ? -4.411 -9.006 -2.593 1.00 0.00 9 PRO A C 20
ATOM 10313 O O . PRO A 1 9 ? -4.023 -8.936 -3.759 1.00 0.00 9 PRO A O 20
ATOM 10324 N N . PHE A 1 10 ? -3.908 -8.256 -1.617 1.00 0.00 10 PHE A N 20
ATOM 10325 C CA . PHE A 1 10 ? -2.849 -7.285 -1.868 1.00 0.00 10 PHE A CA 20
ATOM 10326 C C . PHE A 1 10 ? -1.606 -7.612 -1.045 1.00 0.00 10 PHE A C 20
ATOM 10327 O O . PHE A 1 10 ? -1.622 -7.533 0.183 1.00 0.00 10 PHE A O 20
ATOM 10344 N N . LYS A 1 11 ? -0.530 -7.980 -1.732 1.00 0.00 11 LYS A N 20
ATOM 10345 C CA . LYS A 1 11 ? 0.723 -8.319 -1.067 1.00 0.00 11 LYS A CA 20
ATOM 10346 C C . LYS A 1 11 ? 1.843 -7.383 -1.509 1.00 0.00 11 LYS A C 20
ATOM 10347 O O . LYS A 1 11 ? 2.356 -7.495 -2.623 1.00 0.00 11 LYS A O 20
ATOM 10366 N N . CYS A 1 12 ? 2.220 -6.461 -0.629 1.00 0.00 12 CYS A N 20
ATOM 10367 C CA . CYS A 1 12 ? 3.280 -5.506 -0.928 1.00 0.00 12 CYS A CA 20
ATOM 10368 C C . CYS A 1 12 ? 4.372 -6.153 -1.774 1.00 0.00 12 CYS A C 20
ATOM 10369 O O . CYS A 1 12 ? 4.857 -7.239 -1.457 1.00 0.00 12 CYS A O 20
ATOM 10376 N N . SER A 1 13 ? 4.755 -5.477 -2.853 1.00 0.00 13 SER A N 20
ATOM 10377 C CA . SER A 1 13 ? 5.788 -5.987 -3.748 1.00 0.00 13 SER A CA 20
ATOM 10378 C C . SER A 1 13 ? 7.179 -5.630 -3.232 1.00 0.00 13 SER A C 20
ATOM 10379 O O . SER A 1 13 ? 8.182 -5.852 -3.912 1.00 0.00 13 SER A O 20
ATOM 10387 N N . LEU A 1 14 ? 7.231 -5.076 -2.026 1.00 0.00 14 LEU A N 20
ATOM 10388 C CA . LEU A 1 14 ? 8.498 -4.687 -1.417 1.00 0.00 14 LEU A CA 20
ATOM 10389 C C . LEU A 1 14 ? 8.851 -5.612 -0.256 1.00 0.00 14 LEU A C 20
ATOM 10390 O O . LEU A 1 14 ? 9.958 -6.147 -0.188 1.00 0.00 14 LEU A O 20
ATOM 10406 N N . CYS A 1 15 ? 7.901 -5.798 0.655 1.00 0.00 15 CYS A N 20
ATOM 10407 C CA . CYS A 1 15 ? 8.110 -6.659 1.813 1.00 0.00 15 CYS A CA 20
ATOM 10408 C C . CYS A 1 15 ? 7.022 -7.725 1.900 1.00 0.00 15 CYS A C 20
ATOM 10409 O O . CYS A 1 15 ? 6.177 -7.838 1.013 1.00 0.00 15 CYS A O 20
ATOM 10416 N N . GLU A 1 16 ? 7.050 -8.505 2.977 1.00 0.00 16 GLU A N 20
ATOM 10417 C CA . GLU A 1 16 ? 6.066 -9.562 3.180 1.00 0.00 16 GLU A CA 20
ATOM 10418 C C . GLU A 1 16 ? 4.796 -9.008 3.819 1.00 0.00 16 GLU A C 20
ATOM 10419 O O . GLU A 1 16 ? 4.058 -9.732 4.488 1.00 0.00 16 GLU A O 20
ATOM 10431 N N . TYR A 1 17 ? 4.549 -7.720 3.610 1.00 0.00 17 TYR A N 20
ATOM 10432 C CA . TYR A 1 17 ? 3.371 -7.067 4.169 1.00 0.00 17 TYR A CA 20
ATOM 10433 C C . TYR A 1 17 ? 2.172 -7.217 3.236 1.00 0.00 17 TYR A C 20
ATOM 10434 O O . TYR A 1 17 ? 2.270 -6.961 2.037 1.00 0.00 17 TYR A O 20
ATOM 10452 N N . ALA A 1 18 ? 1.042 -7.632 3.798 1.00 0.00 18 ALA A N 20
ATOM 10453 C CA . ALA A 1 18 ? -0.177 -7.813 3.020 1.00 0.00 18 ALA A CA 20
ATOM 10454 C C . ALA A 1 18 ? -1.414 -7.506 3.857 1.00 0.00 18 ALA A C 20
ATOM 10455 O O . ALA A 1 18 ? -1.391 -7.621 5.083 1.00 0.00 18 ALA A O 20
ATOM 10462 N N . THR A 1 19 ? -2.493 -7.115 3.188 1.00 0.00 19 THR A N 20
ATOM 10463 C CA . THR A 1 19 ? -3.739 -6.789 3.870 1.00 0.00 19 THR A CA 20
ATOM 10464 C C . THR A 1 19 ? -4.936 -6.966 2.943 1.00 0.00 19 THR A C 20
ATOM 10465 O O . THR A 1 19 ? -4.865 -6.651 1.755 1.00 0.00 19 THR A O 20
ATOM 10476 N N . ARG A 1 20 ? -6.036 -7.471 3.493 1.00 0.00 20 ARG A N 20
ATOM 10477 C CA . ARG A 1 20 ? -7.249 -7.689 2.715 1.00 0.00 20 ARG A CA 20
ATOM 10478 C C . ARG A 1 20 ? -7.842 -6.363 2.248 1.00 0.00 20 ARG A C 20
ATOM 10479 O O . ARG A 1 20 ? -8.279 -6.235 1.105 1.00 0.00 20 ARG A O 20
ATOM 10500 N N . SER A 1 21 ? -7.854 -5.379 3.142 1.00 0.00 21 SER A N 20
ATOM 10501 C CA . SER A 1 21 ? -8.397 -4.064 2.823 1.00 0.00 21 SER A CA 20
ATOM 10502 C C . SER A 1 21 ? -7.326 -3.168 2.207 1.00 0.00 21 SER A C 20
ATOM 10503 O O . SER A 1 21 ? -6.485 -2.610 2.913 1.00 0.00 21 SER A O 20
ATOM 10511 N N . LYS A 1 22 ? -7.364 -3.036 0.886 1.00 0.00 22 LYS A N 20
ATOM 10512 C CA . LYS A 1 22 ? -6.399 -2.208 0.172 1.00 0.00 22 LYS A CA 20
ATOM 10513 C C . LYS A 1 22 ? -6.127 -0.912 0.930 1.00 0.00 22 LYS A C 20
ATOM 10514 O O . LYS A 1 22 ? -4.975 -0.531 1.134 1.00 0.00 22 LYS A O 20
ATOM 10533 N N . SER A 1 23 ? -7.196 -0.240 1.347 1.00 0.00 23 SER A N 20
ATOM 10534 C CA . SER A 1 23 ? -7.072 1.014 2.080 1.00 0.00 23 SER A CA 20
ATOM 10535 C C . SER A 1 23 ? -5.915 0.951 3.072 1.00 0.00 23 SER A C 20
ATOM 10536 O O . SER A 1 23 ? -5.173 1.918 3.238 1.00 0.00 23 SER A O 20
ATOM 10544 N N . ASN A 1 24 ? -5.768 -0.195 3.729 1.00 0.00 24 ASN A N 20
ATOM 10545 C CA . ASN A 1 24 ? -4.702 -0.386 4.706 1.00 0.00 24 ASN A CA 20
ATOM 10546 C C . ASN A 1 24 ? -3.333 -0.336 4.033 1.00 0.00 24 ASN A C 20
ATOM 10547 O O . ASN A 1 24 ? -2.516 0.538 4.327 1.00 0.00 24 ASN A O 20
ATOM 10558 N N . LEU A 1 25 ? -3.090 -1.278 3.129 1.00 0.00 25 LEU A N 20
ATOM 10559 C CA . LEU A 1 25 ? -1.820 -1.342 2.413 1.00 0.00 25 LEU A CA 20
ATOM 10560 C C . LEU A 1 25 ? -1.393 0.043 1.938 1.00 0.00 25 LEU A C 20
ATOM 10561 O O . LEU A 1 25 ? -0.277 0.487 2.209 1.00 0.00 25 LEU A O 20
ATOM 10577 N N . LYS A 1 26 ? -2.288 0.721 1.228 1.00 0.00 26 LYS A N 20
ATOM 10578 C CA . LYS A 1 26 ? -2.006 2.058 0.718 1.00 0.00 26 LYS A CA 20
ATOM 10579 C C . LYS A 1 26 ? -1.235 2.881 1.744 1.00 0.00 26 LYS A C 20
ATOM 10580 O O . LYS A 1 26 ? -0.296 3.599 1.399 1.00 0.00 26 LYS A O 20
ATOM 10599 N N . ALA A 1 27 ? -1.636 2.771 3.006 1.00 0.00 27 ALA A N 20
ATOM 10600 C CA . ALA A 1 27 ? -0.979 3.502 4.083 1.00 0.00 27 ALA A CA 20
ATOM 10601 C C . ALA A 1 27 ? 0.383 2.898 4.407 1.00 0.00 27 ALA A C 20
ATOM 10602 O O . ALA A 1 27 ? 1.340 3.617 4.695 1.00 0.00 27 ALA A O 20
ATOM 10609 N N . HIS A 1 28 ? 0.463 1.572 4.358 1.00 0.00 28 HIS A N 20
ATOM 10610 C CA . HIS A 1 28 ? 1.709 0.871 4.647 1.00 0.00 28 HIS A CA 20
ATOM 10611 C C . HIS A 1 28 ? 2.776 1.210 3.610 1.00 0.00 28 HIS A C 20
ATOM 10612 O O . HIS A 1 28 ? 3.930 1.465 3.954 1.00 0.00 28 HIS A O 20
ATOM 10626 N N . MET A 1 29 ? 2.382 1.209 2.341 1.00 0.00 29 MET A N 20
ATOM 10627 C CA . MET A 1 29 ? 3.305 1.517 1.255 1.00 0.00 29 MET A CA 20
ATOM 10628 C C . MET A 1 29 ? 4.011 2.847 1.501 1.00 0.00 29 MET A C 20
ATOM 10629 O O . MET A 1 29 ? 5.213 2.974 1.273 1.00 0.00 29 MET A O 20
ATOM 10643 N N . ASN A 1 30 ? 3.255 3.835 1.969 1.00 0.00 30 ASN A N 20
ATOM 10644 C CA . ASN A 1 30 ? 3.809 5.156 2.246 1.00 0.00 30 ASN A CA 20
ATOM 10645 C C . ASN A 1 30 ? 5.021 5.055 3.167 1.00 0.00 30 ASN A C 20
ATOM 10646 O O . ASN A 1 30 ? 6.055 5.675 2.918 1.00 0.00 30 ASN A O 20
ATOM 10657 N N . ARG A 1 31 ? 4.886 4.269 4.230 1.00 0.00 31 ARG A N 20
ATOM 10658 C CA . ARG A 1 31 ? 5.970 4.088 5.188 1.00 0.00 31 ARG A CA 20
ATOM 10659 C C . ARG A 1 31 ? 7.289 3.814 4.472 1.00 0.00 31 ARG A C 20
ATOM 10660 O O . ARG A 1 31 ? 8.316 4.413 4.790 1.00 0.00 31 ARG A O 20
ATOM 10681 N N . HIS A 1 32 ? 7.253 2.904 3.503 1.00 0.00 32 HIS A N 20
ATOM 10682 C CA . HIS A 1 32 ? 8.445 2.551 2.741 1.00 0.00 32 HIS A CA 20
ATOM 10683 C C . HIS A 1 32 ? 9.108 3.796 2.161 1.00 0.00 32 HIS A C 20
ATOM 10684 O O . HIS A 1 32 ? 10.324 3.965 2.256 1.00 0.00 32 HIS A O 20
ATOM 10698 N N . SER A 1 33 ? 8.301 4.665 1.561 1.00 0.00 33 SER A N 20
ATOM 10699 C CA . SER A 1 33 ? 8.810 5.893 0.961 1.00 0.00 33 SER A CA 20
ATOM 10700 C C . SER A 1 33 ? 9.818 6.571 1.884 1.00 0.00 33 SER A C 20
ATOM 10701 O O . SER A 1 33 ? 10.877 7.020 1.445 1.00 0.00 33 SER A O 20
ATOM 10709 N N . THR A 1 34 ? 9.480 6.643 3.168 1.00 0.00 34 THR A N 20
ATOM 10710 C CA . THR A 1 34 ? 10.353 7.267 4.155 1.00 0.00 34 THR A CA 20
ATOM 10711 C C . THR A 1 34 ? 10.257 6.557 5.501 1.00 0.00 34 THR A C 20
ATOM 10712 O O . THR A 1 34 ? 9.173 6.431 6.070 1.00 0.00 34 THR A O 20
ATOM 10723 N N . GLU A 1 35 ? 11.398 6.097 6.004 1.00 0.00 35 GLU A N 20
ATOM 10724 C CA . GLU A 1 35 ? 11.441 5.399 7.284 1.00 0.00 35 GLU A CA 20
ATOM 10725 C C . GLU A 1 35 ? 12.657 5.831 8.098 1.00 0.00 35 GLU A C 20
ATOM 10726 O O . GLU A 1 35 ? 13.523 6.555 7.606 1.00 0.00 35 GLU A O 20
ATOM 10738 N N . LYS A 1 36 ? 12.714 5.384 9.348 1.00 0.00 36 LYS A N 20
ATOM 10739 C CA . LYS A 1 36 ? 13.823 5.722 10.232 1.00 0.00 36 LYS A CA 20
ATOM 10740 C C . LYS A 1 36 ? 15.160 5.377 9.585 1.00 0.00 36 LYS A C 20
ATOM 10741 O O . LYS A 1 36 ? 16.175 5.349 10.279 1.00 0.00 36 LYS A O 20
#

InterPro domains:
  IPR013087 Zinc finger C2H2-type [PF00096] (271-293)
  IPR013087 Zinc finger C2H2-type [PF00096] (909-931)
  IPR013087 Zinc finger C2H2-type [PF00096] (939-959)
  IPR013087 Zinc finger C2H2-type [PS00028] (273-293)
  IPR013087 Zinc finger C2H2-type [PS00028] (328-349)
  IPR013087 Zinc finger C2H2-type [PS00028] (356-377)
  IPR013087 Zinc finger C2H2-type [PS00028] (406-426)
  IPR013087 Zinc finger C2H2-type [PS00028] (460-481)
  IPR013087 Zinc finger C2H2-type [PS00028] (744-764)
  IPR013087 Zinc finger C2H2-type [PS00028] (832-853)
  IPR013087 Zinc finger C2H2-type [PS00028] (939-959)
  IPR013087 Zinc finger C2H2-type [PS00028] (996-1017)
  IPR013087 Zinc finger C2H2-type [PS00028] (1043-1064)
  IPR013087 Zinc finger C2H2-type [PS50157] (116-146)
  IPR013087 Zinc finger C2H2-type [PS50157] (271-298)
  IPR013087 Zinc finger C2H2-type [PS50157] (299-326)
  IPR013087 Zinc finger C2H2-type [PS50157] (354-382)
  IPR013087 Zinc finger C2H2-type [PS50157] (404-431)
  IPR013087 Zinc finger C2H2-type [PS50157] (432-454)
  IPR013087 Zinc finger C2H2-type [PS50157] (458-486)

Radius of gyration: 11.62 Å; Cα contacts (8 Å, |Δi|>4): 26; chains: 1; bounding box: 23×34×11 Å

GO terms:
  GO:0005515 protein binding (F, IPI)

Sequence (36 aa):
GSSGSSGKPFKCSLCEYATRSKSNLKAHMNRHSTEKGSSGSSGKPFKCSLCEYATRSKSNLKAHMNRHSTEKGSSGSSGKPFKCSLCEYATRSKSNLKAHMNRHSTEKGSSGSSGKPFKCSLCEYATRSKSNLKAHMNRHSTEKGSSGSSGKPFKCSLCEYATRSKSNLKAHMNRHSTEKGSSGSSGKPFKCSLCEYATRSKSNLKAHMNRHSTEKGSSGSSGKPFKCSLCEYATRSKSNLKAHMNRHSTEKGSSGSSGKPFKCSLCEYATRSKSNLKAHMNRHSTEKGSSGSSGKPFKCSLCEYATRSKSNLKAHMNRHSTEKGSSGSSGKPFKCSLCEYATRSKSNLKAHMNRHSTEKGSSGSSGKPFKCSLCEYATRSKSNLKAHMNRHSTEKGSSGSSGKPFKCSLCEYATRSKSNLKAHMNRHSTEKGSSGSSGKPFKCSLCEYATRSKSNLKAHMNRHSTEKGSSGSSGKPFKCSLCEYATRSKSNLKAHMNRHSTEKGSSGSSGKPFKCSLCEYATRSKSNLKAHMNRHSTEKGSSGSSGKPFKCSLCEYATRSKSNLKAHMNRHSTEKGSSGSSGKPFKCSLCEYATRSKSNLKAHMNRHSTEKGSSGSSGKPFKCSLCEYATRSKSNLKAHMNRHSTEKGSSGSSGKPFKCSLCEYATRSKSNLKAHMNRHSTEKGSSGSSGKPFKCSLCEYATRSKSNLKAHMNRHSTEK

Nearest PDB structures (foldseek):
  1x5w-assembly1_A  TM=6.809E-01  e=8.511E-02  Homo sapiens
  2el6-assembly1_A  TM=6.964E-01  e=1.712E-01  Homo sapiens
  2el4-assembly1_A  TM=7.234E-01  e=3.212E-01  Homo sapiens
  2ytg-assembly1_A  TM=6.902E-01  e=3.212E-01  Homo sapiens
  1x6h-assembly1_A  TM=6.673E-01  e=4.248E-01  Homo sapiens